Protein AF-0000000071357500 (afdb_homodimer)

Radius of gyration: 24.71 Å; Cα contacts (8 Å, |Δi|>4): 1277; chains: 2; bounding box: 51×66×53 Å

Sequence (560 aa):
MLSEKICKPYCFAKDEIIPSEEASLHPLDIGLIRGYAIFDFFRTVNHRPLFLKDYLDRFIQSARKAHLDLKHDHTSLQKIITDLIDKNDLEQGGVRMVLSGGISTNHFSPSDSSLYIFCEELLLPSEEKFEKGVHLLTADYIRPVAEIKTTNYALPVYLSDQWKEHQVEDVLYHFNGIISESSRSNIFMVKEGKVITPKSNILLGITRKRILEFAPDIVQRDIALEEIREADELFMTSTTKRILPITKVDHKAIGNGTVGEITKNLMTKFLEMEANEVGQMLSEKICKPYCFAKDEIIPSEEASLHPLDIGLIRGYAIFDFFRTVNHRPLFLKDYLDRFIQSARKAHLDLKHDHTSLQKIITDLIDKNDLEQGGVRMVLSGGISTNHFSPSDSSLYIFCEELLLPSEEKFEKGVHLLTADYIRPVAEIKTTNYALPVYLSDQWKEHQVEDVLYHFNGIISESSRSNIFMVKEGKVITPKSNILLGITRKRILEFAPDIVQRDIALEEIREADELFMTSTTKRILPITKVDHKAIGNGTVGEITKNLMTKFLEMEANEVGQ

Nearest PDB structures (foldseek):
  8rai-assembly1_A  TM=9.600E-01  e=1.486E-32  Haliscomenobacter hydrossis DSM 1100
  8yru-assembly1_A-2  TM=8.913E-01  e=4.969E-28  Haliscomenobacter hydrossis DSM 1100
  7p8o-assembly1_A-2  TM=8.704E-01  e=4.928E-27  Haliscomenobacter hydrossis DSM 1100
  5cm0-assembly1_C-2  TM=9.013E-01  e=2.774E-25  Geoglobus acetivorans
  7dbe-assembly1_C  TM=8.760E-01  e=5.201E-26  Rhodobacter sp. 140A

Organism: NCBI:txid346377

pLDDT: mean 96.31, std 4.91, range [56.28, 98.94]

Foldseek 3Di:
DPDVQFFFQWKDKQHDIDGPVPHDDDCLFLCNVVVWKAKFKFKAAQLHTFPLVVRLVLQVVLCVVSVADDPDHPVRVVVRSSVQSVVRVRNTWMKMKMWTQGRDPVSHHRDSIMIMITIHHADADDPCQQFQNAEAEEDADFDPCAQRRGSPLVVFVVVCVCCVVVRHDWYFYDHPQWTEQTSAWWKWFADPNAIEGEADRHHPAPLVVVLCVVVVRHHYHIDGNVVQLATQWMWIDHNRHNTGTHQYYPNHGRRVSGHDPVSVVSSVVSVVVSVVSVVD/DPDVQFFFQWKDKQHDIDGPVPHDDDCLFLCNVVVWKAKFKFKAAQLHTFPLVVRLVLQVVLCVVSVHDDPDHPVRVVVRSSVVSVVRVRNTWMKMKMWTQGRDPVSHHRDSIMIMITTHHADADDPCQQFQNAEAEEDADFDPCAQRRGSPLVVFVVVCVCCVVVRHDWYFYDHPQWTEQTSAWWKWFADPNAIEGEADRHHPAPLVVVLCVVVVRHHYHIDGNVVQQATQWMWIDHNRHNTGTHQYYPNHGRRVSGHDPVSVVSSVVSVVVSVVSNVD

Structure (mmCIF, N/CA/C/O backbone):
data_AF-0000000071357500-model_v1
#
loop_
_entity.id
_entity.type
_entity.pdbx_description
1 polymer 'branched-chain-amino-acid transaminase'
#
loop_
_atom_site.group_PDB
_atom_site.id
_atom_site.type_symbol
_atom_site.label_atom_id
_atom_site.label_alt_id
_atom_site.label_comp_id
_atom_site.label_asym_id
_atom_site.label_entity_id
_atom_site.label_seq_id
_atom_site.pdbx_PDB_ins_code
_atom_site.Cartn_x
_atom_site.Cartn_y
_atom_site.Cartn_z
_atom_site.occupancy
_atom_site.B_iso_or_equiv
_atom_site.auth_seq_id
_atom_site.auth_comp_id
_atom_site.auth_asym_id
_atom_site.auth_atom_id
_atom_site.pdbx_PDB_model_num
ATOM 1 N N . MET A 1 1 ? 22.656 10.867 -6.23 1 56.69 1 MET A N 1
ATOM 2 C CA . MET A 1 1 ? 22.953 11.312 -4.871 1 56.69 1 MET A CA 1
ATOM 3 C C . MET A 1 1 ? 21.703 11.898 -4.215 1 56.69 1 MET A C 1
ATOM 5 O O . MET A 1 1 ? 20.891 12.539 -4.879 1 56.69 1 MET A O 1
ATOM 9 N N . LEU A 1 2 ? 21.422 11.352 -3.002 1 73.75 2 LEU A N 1
ATOM 10 C CA . LEU A 1 2 ? 20.312 11.906 -2.236 1 73.75 2 LEU A CA 1
ATOM 11 C C . LEU A 1 2 ? 20.516 13.391 -1.976 1 73.75 2 LEU A C 1
ATOM 13 O O . LEU A 1 2 ? 21.516 13.789 -1.376 1 73.75 2 LEU A O 1
ATOM 17 N N . SER A 1 3 ? 19.766 14.234 -2.676 1 75 3 SER A N 1
ATOM 18 C CA . SER A 1 3 ? 19.906 15.68 -2.561 1 75 3 SER A CA 1
ATOM 19 C C . SER A 1 3 ? 19.5 16.172 -1.179 1 75 3 SER A C 1
ATOM 21 O O . SER A 1 3 ? 18.688 15.531 -0.507 1 75 3 SER A O 1
ATOM 23 N N . GLU A 1 4 ? 20.109 17.219 -0.703 1 74.12 4 GLU A N 1
ATOM 24 C CA . GLU A 1 4 ? 19.781 17.859 0.569 1 74.12 4 GLU A CA 1
ATOM 25 C C . GLU A 1 4 ? 18.328 18.359 0.581 1 74.12 4 GLU A C 1
ATOM 27 O O . GLU A 1 4 ? 17.781 18.625 1.645 1 74.12 4 GLU A O 1
ATOM 32 N N . LYS A 1 5 ? 17.859 18.359 -0.55 1 78.62 5 LYS A N 1
ATOM 33 C CA . LYS A 1 5 ? 16.469 18.797 -0.643 1 78.62 5 LYS A CA 1
ATOM 34 C C . LYS A 1 5 ? 15.516 17.703 -0.211 1 78.62 5 LYS A C 1
ATOM 36 O O . LYS A 1 5 ? 14.375 17.969 0.168 1 78.62 5 LYS A O 1
ATOM 41 N N . ILE A 1 6 ? 16 16.547 -0.202 1 89.5 6 ILE A N 1
ATOM 42 C CA . ILE A 1 6 ? 15.148 15.406 0.097 1 89.5 6 ILE A CA 1
ATOM 43 C C . ILE A 1 6 ? 15.18 15.117 1.597 1 89.5 6 ILE A C 1
ATOM 45 O O . ILE A 1 6 ? 14.141 14.859 2.205 1 89.5 6 ILE A O 1
ATOM 49 N N . CYS A 1 7 ? 16.344 15.172 2.172 1 94.94 7 CYS A N 1
ATOM 50 C CA . CYS A 1 7 ? 16.453 14.938 3.607 1 94.94 7 CYS A CA 1
ATOM 51 C C . CYS A 1 7 ? 17.688 15.617 4.191 1 94.94 7 CYS A C 1
ATOM 53 O O . CYS A 1 7 ? 18.594 15.992 3.455 1 94.94 7 CYS A O 1
ATOM 55 N N . LYS A 1 8 ? 17.703 15.836 5.512 1 97.5 8 LYS A N 1
ATOM 56 C CA . LYS A 1 8 ? 18.828 16.406 6.238 1 97.5 8 LYS A CA 1
ATOM 57 C C . LYS A 1 8 ? 19.984 15.406 6.352 1 97.5 8 LYS A C 1
ATOM 59 O O . LYS A 1 8 ? 19.812 14.219 6.055 1 97.5 8 LYS A O 1
ATOM 64 N N . PRO A 1 9 ? 21.125 15.781 6.707 1 97.62 9 PRO A N 1
ATOM 65 C CA . PRO A 1 9 ? 22.359 15 6.566 1 97.62 9 PRO A CA 1
ATOM 66 C C . PRO A 1 9 ? 22.375 13.75 7.441 1 97.62 9 PRO A C 1
ATOM 68 O O . PRO A 1 9 ? 23.047 12.773 7.109 1 97.62 9 PRO A O 1
ATOM 71 N N . TYR A 1 10 ? 21.641 13.797 8.578 1 98.5 10 TYR A N 1
ATOM 72 C CA . TYR A 1 10 ? 21.719 12.648 9.484 1 98.5 10 TYR A CA 1
ATOM 73 C C . TYR A 1 10 ? 20.344 12.039 9.703 1 98.5 10 TYR A C 1
ATOM 75 O O . TYR A 1 10 ? 19.344 12.766 9.797 1 98.5 10 TYR A O 1
ATOM 83 N N . CYS A 1 11 ? 20.297 10.734 9.812 1 98.81 11 CYS A N 1
ATOM 84 C CA . CYS A 1 11 ? 19.094 9.977 10.102 1 98.81 11 CYS A CA 1
ATOM 85 C C . CYS A 1 11 ? 19.375 8.859 11.102 1 98.81 11 CYS A C 1
ATOM 87 O O . CYS A 1 11 ? 20.531 8.617 11.453 1 98.81 11 CYS A O 1
ATOM 89 N N . PHE A 1 12 ? 18.312 8.383 11.727 1 98.88 12 PHE A N 1
ATOM 90 C CA . PHE A 1 12 ? 18.391 7.125 12.453 1 98.88 12 PHE A CA 1
ATOM 91 C C . PHE A 1 12 ? 18.016 5.953 11.555 1 98.88 12 PHE A C 1
ATOM 93 O O . PHE A 1 12 ? 16.953 5.949 10.945 1 98.88 12 PHE A O 1
ATOM 100 N N . ALA A 1 13 ? 18.875 4.98 11.398 1 98.62 13 ALA A N 1
ATOM 101 C CA . ALA A 1 13 ? 18.625 3.797 10.578 1 98.62 13 ALA A CA 1
ATOM 102 C C . ALA A 1 13 ? 18.906 2.518 11.359 1 98.62 13 ALA A C 1
ATOM 104 O O . ALA A 1 13 ? 20.062 2.174 11.617 1 98.62 13 ALA A O 1
ATOM 105 N N . LYS A 1 14 ? 17.797 1.83 11.641 1 96 14 LYS A N 1
ATOM 106 C CA . LYS A 1 14 ? 17.812 0.557 12.359 1 96 14 LYS A CA 1
ATOM 107 C C . LYS A 1 14 ? 18.297 0.736 13.789 1 96 14 LYS A C 1
ATOM 109 O O . LYS A 1 14 ? 17.484 0.844 14.719 1 96 14 LYS A O 1
ATOM 114 N N . ASP A 1 15 ? 19.547 1.028 14.031 1 95.5 15 ASP A N 1
ATOM 115 C CA . ASP A 1 15 ? 19.969 1.02 15.43 1 95.5 15 ASP A CA 1
ATOM 116 C C . ASP A 1 15 ? 20.922 2.18 15.719 1 95.5 15 ASP A C 1
ATOM 118 O O . ASP A 1 15 ? 21.359 2.354 16.859 1 95.5 15 ASP A O 1
ATOM 122 N N . GLU A 1 16 ? 21.125 3.031 14.734 1 97.94 16 GLU A N 1
ATOM 123 C CA . GLU A 1 16 ? 22.125 4.082 14.969 1 97.94 16 GLU A CA 1
ATOM 124 C C . GLU A 1 16 ? 21.844 5.309 14.109 1 97.94 16 GLU A C 1
ATOM 126 O O . GLU A 1 16 ? 21.125 5.223 13.109 1 97.94 16 GLU A O 1
ATOM 131 N N . ILE A 1 17 ? 22.406 6.434 14.531 1 98.81 17 ILE A N 1
ATOM 132 C CA . ILE A 1 17 ? 22.391 7.656 13.734 1 98.81 17 ILE A CA 1
ATOM 133 C C . ILE A 1 17 ? 23.531 7.629 12.734 1 98.81 17 ILE A C 1
ATOM 135 O O . ILE A 1 17 ? 24.703 7.469 13.117 1 98.81 17 ILE A O 1
ATOM 139 N N . ILE A 1 18 ? 23.25 7.738 11.5 1 98.69 18 ILE A N 1
ATOM 140 C CA . ILE A 1 18 ? 24.234 7.672 10.414 1 98.69 18 ILE A CA 1
ATOM 141 C C . ILE A 1 18 ? 23.953 8.781 9.406 1 98.69 18 ILE A C 1
ATOM 143 O O . ILE A 1 18 ? 22.922 9.461 9.477 1 98.69 18 ILE A O 1
ATOM 147 N N . PRO A 1 19 ? 24.906 9.062 8.484 1 98.31 19 PRO A N 1
ATOM 148 C CA . PRO A 1 19 ? 24.547 9.93 7.359 1 98.31 19 PRO A CA 1
ATOM 149 C C . PRO A 1 19 ? 23.344 9.422 6.582 1 98.31 19 PRO A C 1
ATOM 151 O O . PRO A 1 19 ? 23.266 8.234 6.266 1 98.31 19 PRO A O 1
ATOM 154 N N . SER A 1 20 ? 22.438 10.289 6.262 1 98.19 20 SER A N 1
ATOM 155 C CA . SER A 1 20 ? 21.156 9.922 5.648 1 98.19 20 SER A CA 1
ATOM 156 C C . SER A 1 20 ? 21.375 9.188 4.328 1 98.19 20 SER A C 1
ATOM 158 O O . SER A 1 20 ? 20.625 8.281 3.982 1 98.19 20 SER A O 1
ATOM 160 N N . GLU A 1 21 ? 22.375 9.539 3.643 1 96.88 21 GLU A N 1
ATOM 161 C CA . GLU A 1 21 ? 22.641 8.961 2.326 1 96.88 21 GLU A CA 1
ATOM 162 C C . GLU A 1 21 ? 23.016 7.488 2.434 1 96.88 21 GLU A C 1
ATOM 164 O O . GLU A 1 21 ? 22.922 6.746 1.452 1 96.88 21 GLU A O 1
ATOM 169 N N . GLU A 1 22 ? 23.391 7.047 3.602 1 97.44 22 GLU A N 1
ATOM 170 C CA . GLU A 1 22 ? 23.891 5.691 3.793 1 97.44 22 GLU A CA 1
ATOM 171 C C . GLU A 1 22 ? 22.781 4.75 4.242 1 97.44 22 GLU A C 1
ATOM 173 O O . GLU A 1 22 ? 22.969 3.533 4.305 1 97.44 22 GLU A O 1
ATOM 178 N N . ALA A 1 23 ? 21.641 5.309 4.582 1 98.19 23 ALA A N 1
ATOM 179 C CA . ALA A 1 23 ? 20.531 4.461 5.012 1 98.19 23 ALA A CA 1
ATOM 180 C C . ALA A 1 23 ? 20.141 3.463 3.922 1 98.19 23 ALA A C 1
ATOM 182 O O . ALA A 1 23 ? 20.172 3.791 2.734 1 98.19 23 ALA A O 1
ATOM 183 N N . SER A 1 24 ? 19.812 2.258 4.379 1 97.88 24 SER A N 1
ATOM 184 C CA . SER A 1 24 ? 19.516 1.212 3.402 1 97.88 24 SER A CA 1
ATOM 185 C C . SER A 1 24 ? 18.484 0.229 3.939 1 97.88 24 SER A C 1
ATOM 187 O O . SER A 1 24 ? 18.406 -0.001 5.148 1 97.88 24 SER A O 1
ATOM 189 N N . LEU A 1 25 ? 17.719 -0.269 3.113 1 97.62 25 LEU A N 1
ATOM 190 C CA . LEU A 1 25 ? 16.75 -1.341 3.312 1 97.62 25 LEU A CA 1
ATOM 191 C C . LEU A 1 25 ? 16.875 -2.404 2.229 1 97.62 25 LEU A C 1
ATOM 193 O O . LEU A 1 25 ? 17.094 -2.078 1.058 1 97.62 25 LEU A O 1
ATOM 197 N N . HIS A 1 26 ? 16.875 -3.656 2.607 1 97.88 26 HIS A N 1
ATOM 198 C CA . HIS A 1 26 ? 16.875 -4.695 1.583 1 97.88 26 HIS A CA 1
ATOM 199 C C . HIS A 1 26 ? 15.562 -4.703 0.805 1 97.88 26 HIS A C 1
ATOM 201 O O . HIS A 1 26 ? 14.484 -4.633 1.398 1 97.88 26 HIS A O 1
ATOM 207 N N . PRO A 1 27 ? 15.562 -4.836 -0.512 1 98.25 27 PRO A N 1
ATOM 208 C CA . PRO A 1 27 ? 14.359 -4.664 -1.329 1 98.25 27 PRO A CA 1
ATOM 209 C C . PRO A 1 27 ? 13.375 -5.812 -1.171 1 98.25 27 PRO A C 1
ATOM 211 O O . PRO A 1 27 ? 12.266 -5.758 -1.709 1 98.25 27 PRO A O 1
ATOM 214 N N . LEU A 1 28 ? 13.703 -6.836 -0.402 1 97.88 28 LEU A N 1
ATOM 215 C CA . LEU A 1 28 ? 12.758 -7.914 -0.125 1 97.88 28 LEU A CA 1
ATOM 216 C C . LEU A 1 28 ? 12 -7.652 1.17 1 97.88 28 LEU A C 1
ATOM 218 O O . LEU A 1 28 ? 11.172 -8.469 1.585 1 97.88 28 LEU A O 1
ATOM 222 N N . ASP A 1 29 ? 12.328 -6.543 1.823 1 98 29 ASP A N 1
ATOM 223 C CA . ASP A 1 29 ? 11.516 -6.133 2.965 1 98 29 ASP A CA 1
ATOM 224 C C . ASP A 1 29 ? 10.039 -6.031 2.58 1 98 29 ASP A C 1
ATOM 226 O O . ASP A 1 29 ? 9.703 -5.457 1.543 1 98 29 ASP A O 1
ATOM 230 N N . ILE A 1 30 ? 9.117 -6.551 3.414 1 98.31 30 ILE A N 1
ATOM 231 C CA . ILE A 1 30 ? 7.707 -6.57 3.059 1 98.31 30 ILE A CA 1
ATOM 232 C C . ILE A 1 30 ? 7.148 -5.148 3.074 1 98.31 30 ILE A C 1
ATOM 234 O O . ILE A 1 30 ? 6.066 -4.895 2.539 1 98.31 30 ILE A O 1
ATOM 238 N N . GLY A 1 31 ? 7.863 -4.203 3.666 1 98.44 31 GLY A N 1
ATOM 239 C CA . GLY A 1 31 ? 7.508 -2.805 3.48 1 98.44 31 GLY A CA 1
ATOM 240 C C . GLY A 1 31 ? 7.484 -2.385 2.023 1 98.44 31 GLY A C 1
ATOM 241 O O . GLY A 1 31 ? 6.684 -1.531 1.631 1 98.44 31 GLY A O 1
ATOM 242 N N . LEU A 1 32 ? 8.383 -2.963 1.258 1 98.56 32 LEU A N 1
ATOM 243 C CA . LEU A 1 32 ? 8.398 -2.684 -0.174 1 98.56 32 LEU A CA 1
ATOM 244 C C . LEU A 1 32 ? 7.535 -3.684 -0.934 1 98.56 32 LEU A C 1
ATOM 246 O O . LEU A 1 32 ? 6.621 -3.293 -1.66 1 98.56 32 LEU A O 1
ATOM 250 N N . ILE A 1 33 ? 7.695 -4.957 -0.758 1 98.44 33 ILE A N 1
ATOM 251 C CA . ILE A 1 33 ? 7.152 -5.938 -1.693 1 98.44 33 ILE A CA 1
ATOM 252 C C . ILE A 1 33 ? 5.691 -6.219 -1.354 1 98.44 33 ILE A C 1
ATOM 254 O O . ILE A 1 33 ? 4.973 -6.836 -2.145 1 98.44 33 ILE A O 1
ATOM 258 N N . ARG A 1 34 ? 5.242 -5.73 -0.187 1 98.5 34 ARG A N 1
ATOM 259 C CA . ARG A 1 34 ? 3.84 -5.902 0.175 1 98.5 34 ARG A CA 1
ATOM 260 C C . ARG A 1 34 ? 3.23 -4.59 0.649 1 98.5 34 ARG A C 1
ATOM 262 O O . ARG A 1 34 ? 2.078 -4.551 1.083 1 98.5 34 ARG A O 1
ATOM 269 N N . GLY A 1 35 ? 4.031 -3.506 0.621 1 97.94 35 GLY A N 1
ATOM 270 C CA . GLY A 1 35 ? 3.527 -2.227 1.092 1 97.94 35 GLY A CA 1
ATOM 271 C C . GLY A 1 35 ? 3.133 -2.242 2.557 1 97.94 35 GLY A C 1
ATOM 272 O O . GLY A 1 35 ? 2.174 -1.577 2.953 1 97.94 35 GLY A O 1
ATOM 273 N N . TYR A 1 36 ? 3.811 -3.059 3.346 1 98.38 36 TYR A N 1
ATOM 274 C CA . TYR A 1 36 ? 3.385 -3.219 4.73 1 98.38 36 TYR A CA 1
ATOM 275 C C . TYR A 1 36 ? 4.379 -2.568 5.688 1 98.38 36 TYR A C 1
ATOM 277 O O . TYR A 1 36 ? 5.352 -3.201 6.102 1 98.38 36 TYR A O 1
ATOM 285 N N . ALA A 1 37 ? 4.121 -1.38 6.078 1 98.75 37 ALA A N 1
ATOM 286 C CA . ALA A 1 37 ? 4.867 -0.536 7.008 1 98.75 37 ALA A CA 1
ATOM 287 C C . ALA A 1 37 ? 3.965 0.525 7.633 1 98.75 37 ALA A C 1
ATOM 289 O O . ALA A 1 37 ? 2.838 0.735 7.176 1 98.75 37 ALA A O 1
ATOM 290 N N . ILE A 1 38 ? 4.434 1.071 8.711 1 98.81 38 ILE A N 1
ATOM 291 C CA . ILE A 1 38 ? 3.729 2.193 9.32 1 98.81 38 ILE A CA 1
ATOM 292 C C . ILE A 1 38 ? 4.648 3.412 9.375 1 98.81 38 ILE A C 1
ATOM 294 O O . ILE A 1 38 ? 5.867 3.283 9.242 1 98.81 38 ILE A O 1
ATOM 298 N N . PHE A 1 39 ? 4.059 4.582 9.555 1 98.88 39 PHE A N 1
ATOM 299 C CA . PHE A 1 39 ? 4.867 5.785 9.703 1 98.88 39 PHE A CA 1
ATOM 300 C C . PHE A 1 39 ? 4.129 6.836 10.523 1 98.88 39 PHE A C 1
ATOM 302 O O . PHE A 1 39 ? 2.943 6.68 10.82 1 98.88 39 PHE A O 1
ATOM 309 N N . ASP A 1 40 ? 4.781 7.781 10.906 1 98.75 40 ASP A N 1
ATOM 310 C CA . ASP A 1 40 ? 4.258 9.031 11.453 1 98.75 40 ASP A CA 1
ATOM 311 C C . ASP A 1 40 ? 5.133 10.211 11.055 1 98.75 40 ASP A C 1
ATOM 313 O O . ASP A 1 40 ? 6.25 10.031 10.562 1 98.75 40 ASP A O 1
ATOM 317 N N . PHE A 1 41 ? 4.645 11.336 11.164 1 98.44 41 PHE A N 1
ATOM 318 C CA . PHE A 1 41 ? 5.305 12.547 10.688 1 98.44 41 PHE A CA 1
ATOM 319 C C . PHE A 1 41 ? 4.879 13.75 11.516 1 98.44 41 PHE A C 1
ATOM 321 O O . PHE A 1 41 ? 3.688 13.969 11.742 1 98.44 41 PHE A O 1
ATOM 328 N N . PHE A 1 42 ? 5.801 14.5 12.023 1 97.94 42 PHE A N 1
ATOM 329 C CA . PHE A 1 42 ? 5.496 15.719 12.773 1 97.94 42 PHE A CA 1
ATOM 330 C C . PHE A 1 42 ? 6.516 16.812 12.461 1 97.94 42 PHE A C 1
ATOM 332 O O . PHE A 1 42 ? 7.52 16.562 11.789 1 97.94 42 PHE A O 1
ATOM 339 N N . ARG A 1 43 ? 6.277 18.031 12.844 1 97 43 ARG A N 1
ATOM 340 C CA . ARG A 1 43 ? 7.152 19.141 12.484 1 97 43 ARG A CA 1
ATOM 341 C C . ARG A 1 43 ? 7.82 19.734 13.727 1 97 43 ARG A C 1
ATOM 343 O O . ARG A 1 43 ? 7.383 19.484 14.852 1 97 43 ARG A O 1
ATOM 350 N N . THR A 1 44 ? 8.875 20.438 13.555 1 96.19 44 THR A N 1
ATOM 351 C CA . THR A 1 44 ? 9.562 21.172 14.617 1 96.19 44 THR A CA 1
ATOM 352 C C . THR A 1 44 ? 9.312 22.672 14.492 1 96.19 44 THR A C 1
ATOM 354 O O . THR A 1 44 ? 9.117 23.188 13.383 1 96.19 44 THR A O 1
ATOM 357 N N . VAL A 1 45 ? 9.227 23.312 15.57 1 93.94 45 VAL A N 1
ATOM 358 C CA . VAL A 1 45 ? 9.203 24.766 15.703 1 93.94 45 VAL A CA 1
ATOM 359 C C . VAL A 1 45 ? 10.242 25.203 16.734 1 93.94 45 VAL A C 1
ATOM 361 O O . VAL A 1 45 ? 10.195 24.781 17.891 1 93.94 45 VAL A O 1
ATOM 364 N N . ASN A 1 46 ? 11.18 26.031 16.328 1 93.44 46 ASN A N 1
ATOM 365 C CA . ASN A 1 46 ? 12.266 26.453 17.203 1 93.44 46 ASN A CA 1
ATOM 366 C C . ASN A 1 46 ? 12.984 25.266 17.828 1 93.44 46 ASN A C 1
ATOM 368 O O . ASN A 1 46 ? 13.156 25.203 19.047 1 93.44 46 ASN A O 1
ATOM 372 N N . HIS A 1 47 ? 13.297 24.281 17.062 1 95.69 47 HIS A N 1
ATOM 373 C CA . HIS A 1 47 ? 14.07 23.094 17.422 1 95.69 47 HIS A CA 1
ATOM 374 C C . HIS A 1 47 ? 13.273 22.188 18.359 1 95.69 47 HIS A C 1
ATOM 376 O O . HIS A 1 47 ? 13.836 21.266 18.953 1 95.69 47 HIS A O 1
ATOM 382 N N . ARG A 1 48 ? 12 22.422 18.453 1 94.75 48 ARG A N 1
ATOM 383 C CA . ARG A 1 48 ? 11.164 21.594 19.328 1 94.75 48 ARG A CA 1
ATOM 384 C C . ARG A 1 48 ? 10.094 20.875 18.516 1 94.75 48 ARG A C 1
ATOM 386 O O . ARG A 1 48 ? 9.383 21.484 17.719 1 94.75 48 ARG A O 1
ATOM 393 N N . PRO A 1 49 ? 9.992 19.562 18.734 1 96.31 49 PRO A N 1
ATOM 394 C CA . PRO A 1 49 ? 8.898 18.844 18.062 1 96.31 49 PRO A CA 1
ATOM 395 C C . PRO A 1 49 ? 7.523 19.219 18.625 1 96.31 49 PRO A C 1
ATOM 397 O O . PRO A 1 49 ? 7.32 19.172 19.844 1 96.31 49 PRO A O 1
ATOM 400 N N . LEU A 1 50 ? 6.637 19.562 17.797 1 95.44 50 LEU A N 1
ATOM 401 C CA . LEU A 1 50 ? 5.273 19.891 18.203 1 95.44 50 LEU A CA 1
ATOM 402 C C . LEU A 1 50 ? 4.449 18.641 18.438 1 95.44 50 LEU A C 1
ATOM 404 O O . LEU A 1 50 ? 4.438 17.719 17.609 1 95.44 50 LEU A O 1
ATOM 408 N N . PHE A 1 51 ? 3.771 18.484 19.625 1 96.06 51 PHE A N 1
ATOM 409 C CA . PHE A 1 51 ? 2.828 17.438 20 1 96.06 51 PHE A CA 1
ATOM 410 C C . PHE A 1 51 ? 3.498 16.078 19.984 1 96.06 51 PHE A C 1
ATOM 412 O O . PHE A 1 51 ? 2.881 15.078 19.594 1 96.06 51 PHE A O 1
ATOM 419 N N . LEU A 1 52 ? 4.711 15.961 20.359 1 96.94 52 LEU A N 1
ATOM 420 C CA . LEU A 1 52 ? 5.539 14.773 20.203 1 96.94 52 LEU A CA 1
ATOM 421 C C . LEU A 1 52 ? 4.918 13.578 20.922 1 96.94 52 LEU A C 1
ATOM 423 O O . LEU A 1 52 ? 4.887 12.469 20.391 1 96.94 52 LEU A O 1
ATOM 427 N N . LYS A 1 53 ? 4.473 13.805 22.125 1 97.12 53 LYS A N 1
ATOM 428 C CA . LYS A 1 53 ? 3.895 12.695 22.891 1 97.12 53 LYS A CA 1
ATOM 429 C C . LYS A 1 53 ? 2.762 12.031 22.125 1 97.12 53 LYS A C 1
ATOM 431 O O . LYS A 1 53 ? 2.652 10.805 22.109 1 97.12 53 LYS A O 1
ATOM 436 N N . ASP A 1 54 ? 1.866 12.836 21.531 1 97.81 54 ASP A N 1
ATOM 437 C CA . ASP A 1 54 ? 0.729 12.312 20.781 1 97.81 54 ASP A CA 1
ATOM 438 C C . ASP A 1 54 ? 1.194 11.492 19.578 1 97.81 54 ASP A C 1
ATOM 440 O O . ASP A 1 54 ? 0.637 10.43 19.281 1 97.81 54 ASP A O 1
ATOM 444 N N . TYR A 1 55 ? 2.191 11.977 18.906 1 98.62 55 TYR A N 1
ATOM 445 C CA . TYR A 1 55 ? 2.701 11.281 17.734 1 98.62 55 TYR A CA 1
ATOM 446 C C . TYR A 1 55 ? 3.391 9.984 18.125 1 98.62 55 TYR A C 1
ATOM 448 O O . TYR A 1 55 ? 3.24 8.969 17.438 1 98.62 55 TYR A O 1
ATOM 456 N N . LEU A 1 56 ? 4.137 9.984 19.188 1 98.81 56 LEU A N 1
ATOM 457 C CA . LEU A 1 56 ? 4.793 8.766 19.641 1 98.81 56 LEU A CA 1
ATOM 458 C C . LEU A 1 56 ? 3.766 7.73 20.109 1 98.81 56 LEU A C 1
ATOM 460 O O . LEU A 1 56 ? 3.912 6.539 19.828 1 98.81 56 LEU A O 1
ATOM 464 N N . ASP A 1 57 ? 2.732 8.195 20.797 1 98.69 57 ASP A N 1
ATOM 465 C CA . ASP A 1 57 ? 1.654 7.301 21.203 1 98.69 57 ASP A CA 1
ATOM 466 C C . ASP A 1 57 ? 1.021 6.621 20 1 98.69 57 ASP A C 1
ATOM 468 O O . ASP A 1 57 ? 0.82 5.406 20 1 98.69 57 ASP A O 1
ATOM 472 N N . ARG A 1 58 ? 0.703 7.402 19.031 1 98.44 58 ARG A N 1
ATOM 473 C CA . ARG A 1 58 ? 0.07 6.848 17.844 1 98.44 58 ARG A CA 1
ATOM 474 C C . ARG A 1 58 ? 1.007 5.879 17.125 1 98.44 58 ARG A C 1
ATOM 476 O O . ARG A 1 58 ? 0.577 4.828 16.641 1 98.44 58 ARG A O 1
ATOM 483 N N . PHE A 1 59 ? 2.256 6.238 17 1 98.88 59 PHE A N 1
ATOM 484 C CA . PHE A 1 59 ? 3.238 5.398 16.328 1 98.88 59 PHE A CA 1
ATOM 485 C C . PHE A 1 59 ? 3.365 4.051 17.031 1 98.88 59 PHE A C 1
ATOM 487 O O . PHE A 1 59 ? 3.326 3.002 16.375 1 98.88 59 PHE A O 1
ATOM 494 N N . ILE A 1 60 ? 3.494 4.094 18.344 1 98.75 60 ILE A N 1
ATOM 495 C CA . ILE A 1 60 ? 3.66 2.889 19.156 1 98.75 60 ILE A CA 1
ATOM 496 C C . ILE A 1 60 ? 2.391 2.041 19.078 1 98.75 60 ILE A C 1
ATOM 498 O O . ILE A 1 60 ? 2.463 0.819 18.922 1 98.75 60 ILE A O 1
ATOM 502 N N . GLN A 1 61 ? 1.265 2.668 19.125 1 98.12 61 GLN A N 1
ATOM 503 C CA . GLN A 1 61 ? -0 1.951 19 1 98.12 61 GLN A CA 1
ATOM 504 C C . GLN A 1 61 ? -0.143 1.321 17.625 1 98.12 61 GLN A C 1
ATOM 506 O O . GLN A 1 61 ? -0.64 0.201 17.484 1 98.12 61 GLN A O 1
ATOM 511 N N . SER A 1 62 ? 0.201 2.1 16.609 1 98.5 62 SER A N 1
ATOM 512 C CA . SER A 1 62 ? 0.162 1.572 15.242 1 98.5 62 SER A CA 1
ATOM 513 C C . SER A 1 62 ? 1.033 0.329 15.109 1 98.5 62 SER A C 1
ATOM 515 O O . SER A 1 62 ? 0.63 -0.652 14.477 1 98.5 62 SER A O 1
ATOM 517 N N . ALA A 1 63 ? 2.242 0.385 15.648 1 98.44 63 ALA A N 1
ATOM 518 C CA . ALA A 1 63 ? 3.145 -0.761 15.594 1 98.44 63 ALA A CA 1
ATOM 519 C C . ALA A 1 63 ? 2.514 -1.988 16.25 1 98.44 63 ALA A C 1
ATOM 521 O O . ALA A 1 63 ? 2.557 -3.086 15.688 1 98.44 63 ALA A O 1
ATOM 522 N N . ARG A 1 64 ? 1.927 -1.781 17.375 1 97.62 64 ARG A N 1
ATOM 523 C CA . ARG A 1 64 ? 1.282 -2.869 18.094 1 97.62 64 ARG A CA 1
ATOM 524 C C . ARG A 1 64 ? 0.127 -3.457 17.297 1 97.62 64 ARG A C 1
ATOM 526 O O . ARG A 1 64 ? 0.041 -4.676 17.125 1 97.62 64 ARG A O 1
ATOM 533 N N . LYS A 1 65 ? -0.745 -2.629 16.828 1 97.12 65 LYS A N 1
ATOM 534 C CA . LYS A 1 65 ? -1.925 -3.076 16.094 1 97.12 65 LYS A CA 1
ATOM 535 C C . LYS A 1 65 ? -1.532 -3.77 14.789 1 97.12 65 LYS A C 1
ATOM 537 O O . LYS A 1 65 ? -2.205 -4.703 14.352 1 97.12 65 LYS A O 1
ATOM 542 N N . ALA A 1 66 ? -0.466 -3.34 14.188 1 97.62 66 ALA A N 1
ATOM 543 C CA . ALA A 1 66 ? -0.004 -3.893 12.914 1 97.62 66 ALA A CA 1
ATOM 544 C C . ALA A 1 66 ? 0.889 -5.109 13.141 1 97.62 66 ALA A C 1
ATOM 546 O O . ALA A 1 66 ? 1.401 -5.695 12.18 1 97.62 66 ALA A O 1
ATOM 547 N N . HIS A 1 67 ? 1.191 -5.473 14.375 1 96.25 67 HIS A N 1
ATOM 548 C CA . HIS A 1 67 ? 2.021 -6.613 14.75 1 96.25 67 HIS A CA 1
ATOM 549 C C . HIS A 1 67 ? 3.451 -6.441 14.25 1 96.25 67 HIS A C 1
ATOM 551 O O . HIS A 1 67 ? 4.055 -7.391 13.742 1 96.25 67 HIS A O 1
ATOM 557 N N . LEU A 1 68 ? 3.896 -5.227 14.273 1 98 68 LEU A N 1
ATOM 558 C CA . LEU A 1 68 ? 5.289 -4.934 13.961 1 98 68 LEU A CA 1
ATOM 559 C C . LEU A 1 68 ? 6.125 -4.84 15.227 1 98 68 LEU A C 1
ATOM 561 O O . LEU A 1 68 ? 5.668 -4.309 16.25 1 98 68 LEU A O 1
ATOM 565 N N . ASP A 1 69 ? 7.305 -5.348 15.117 1 95.69 69 ASP A N 1
ATOM 566 C CA . ASP A 1 69 ? 8.188 -5.387 16.281 1 95.69 69 ASP A CA 1
ATOM 567 C C . ASP A 1 69 ? 8.961 -4.078 16.422 1 95.69 69 ASP A C 1
ATOM 569 O O . ASP A 1 69 ? 10.016 -3.898 15.812 1 95.69 69 ASP A O 1
ATOM 573 N N . LEU A 1 70 ? 8.461 -3.129 17.188 1 97.56 70 LEU A N 1
ATOM 574 C CA . LEU A 1 70 ? 9.148 -1.891 17.516 1 97.56 70 LEU A CA 1
ATOM 575 C C . LEU A 1 70 ? 10.008 -2.072 18.781 1 97.56 70 LEU A C 1
ATOM 577 O O . LEU A 1 70 ? 9.477 -2.27 19.875 1 97.56 70 LEU A O 1
ATOM 581 N N . LYS A 1 71 ? 11.289 -1.988 18.688 1 96.5 71 LYS A N 1
ATOM 582 C CA . LYS A 1 71 ? 12.227 -2.275 19.766 1 96.5 71 LYS A CA 1
ATOM 583 C C . LYS A 1 71 ? 12.422 -1.059 20.672 1 96.5 71 LYS A C 1
ATOM 585 O O . LYS A 1 71 ? 13.141 -1.127 21.672 1 96.5 71 LYS A O 1
ATOM 590 N N . HIS A 1 72 ? 11.789 0.003 20.391 1 97.62 72 HIS A N 1
ATOM 591 C CA . HIS A 1 72 ? 11.953 1.26 21.109 1 97.62 72 HIS A CA 1
ATOM 592 C C . HIS A 1 72 ? 10.68 1.65 21.844 1 97.62 72 HIS A C 1
ATOM 594 O O . HIS A 1 72 ? 9.57 1.419 21.344 1 97.62 72 HIS A O 1
ATOM 600 N N . ASP A 1 73 ? 10.867 2.184 23 1 97.38 73 ASP A N 1
ATOM 601 C CA . ASP A 1 73 ? 9.742 2.746 23.734 1 97.38 73 ASP A CA 1
ATOM 602 C C . ASP A 1 73 ? 9.719 4.27 23.641 1 97.38 73 ASP A C 1
ATOM 604 O O . ASP A 1 73 ? 10.484 4.855 22.859 1 97.38 73 ASP A O 1
ATOM 608 N N . HIS A 1 74 ? 8.773 4.875 24.375 1 97.88 74 HIS A N 1
ATOM 609 C CA . HIS A 1 74 ? 8.586 6.32 24.344 1 97.88 74 HIS A CA 1
ATOM 610 C C . HIS A 1 74 ? 9.883 7.059 24.656 1 97.88 74 HIS A C 1
ATOM 612 O O . HIS A 1 74 ? 10.273 7.969 23.922 1 97.88 74 HIS A O 1
ATOM 618 N N . THR A 1 75 ? 10.555 6.707 25.625 1 98.31 75 THR A N 1
ATOM 619 C CA . THR A 1 75 ? 11.75 7.387 26.125 1 98.31 75 THR A CA 1
ATOM 620 C C . THR A 1 75 ? 12.891 7.285 25.109 1 98.31 75 THR A C 1
ATOM 622 O O . THR A 1 75 ? 13.539 8.289 24.797 1 98.31 75 THR A O 1
ATOM 625 N N . SER A 1 76 ? 13.133 6.09 24.625 1 98.12 76 SER A N 1
ATOM 626 C CA . SER A 1 76 ? 14.219 5.898 23.672 1 98.12 76 SER A CA 1
ATOM 627 C C . SER A 1 76 ? 13.938 6.625 22.359 1 98.12 76 SER A C 1
ATOM 629 O O . SER A 1 76 ? 14.844 7.195 21.75 1 98.12 76 SER A O 1
ATOM 631 N N . LEU A 1 77 ? 12.695 6.617 21.891 1 98.81 77 LEU A N 1
ATOM 632 C CA . LEU A 1 77 ? 12.344 7.352 20.672 1 98.81 77 LEU A CA 1
ATOM 633 C C . LEU A 1 77 ? 12.562 8.852 20.859 1 98.81 77 LEU A C 1
ATOM 635 O O . LEU A 1 77 ? 13.094 9.516 19.984 1 98.81 77 LEU A O 1
ATOM 639 N N . GLN A 1 78 ? 12.086 9.367 21.984 1 98.5 78 GLN A N 1
ATOM 640 C CA . GLN A 1 78 ? 12.273 10.781 22.266 1 98.5 78 GLN A CA 1
ATOM 641 C C . GLN A 1 78 ? 13.75 11.164 22.234 1 98.5 78 GLN A C 1
ATOM 643 O O . GLN A 1 78 ? 14.109 12.219 21.703 1 98.5 78 GLN A O 1
ATOM 648 N N . LYS A 1 79 ? 14.57 10.359 22.812 1 98.5 79 LYS A N 1
ATOM 649 C CA . LYS A 1 79 ? 16 10.617 22.844 1 98.5 79 LYS A CA 1
ATOM 650 C C . LYS A 1 79 ? 16.578 10.641 21.422 1 98.5 79 LYS A C 1
ATOM 652 O O . LYS A 1 79 ? 17.344 11.547 21.078 1 98.5 79 LYS A O 1
ATOM 657 N N . ILE A 1 80 ? 16.25 9.625 20.625 1 98.81 80 ILE A N 1
ATOM 658 C CA . ILE A 1 80 ? 16.719 9.539 19.25 1 98.81 80 ILE A CA 1
ATOM 659 C C . ILE A 1 80 ? 16.297 10.781 18.469 1 98.81 80 ILE A C 1
ATOM 661 O O . ILE A 1 80 ? 17.109 11.391 17.766 1 98.81 80 ILE A O 1
ATOM 665 N N . ILE A 1 81 ? 15.047 11.18 18.641 1 98.88 81 ILE A N 1
ATOM 666 C CA . ILE A 1 81 ? 14.484 12.312 17.922 1 98.88 81 ILE A CA 1
ATOM 667 C C . ILE A 1 81 ? 15.188 13.602 18.344 1 98.88 81 ILE A C 1
ATOM 669 O O . ILE A 1 81 ? 15.555 14.422 17.5 1 98.88 81 ILE A O 1
ATOM 673 N N . THR A 1 82 ? 15.391 13.766 19.641 1 98.44 82 THR A N 1
ATOM 674 C CA . THR A 1 82 ? 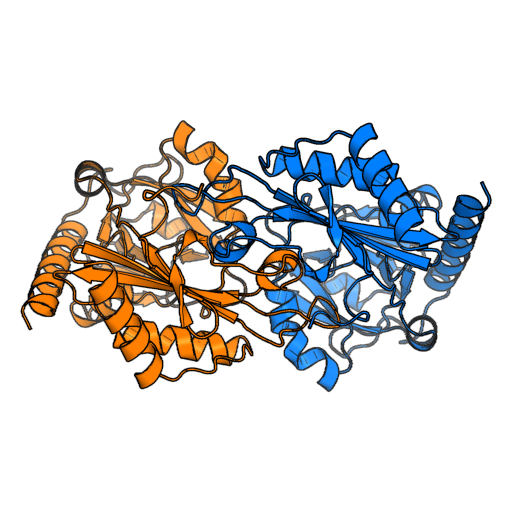16.094 14.938 20.156 1 98.44 82 THR A CA 1
ATOM 675 C C . THR A 1 82 ? 17.516 15.008 19.594 1 98.44 82 THR A C 1
ATOM 677 O O . THR A 1 82 ? 17.953 16.062 19.141 1 98.44 82 THR A O 1
ATOM 680 N N . ASP A 1 83 ? 18.219 13.891 19.609 1 98.75 83 ASP A N 1
ATOM 681 C CA . ASP A 1 83 ? 19.578 13.828 19.062 1 98.75 83 ASP A CA 1
ATOM 682 C C . ASP A 1 83 ? 19.594 14.203 17.594 1 98.75 83 ASP A C 1
ATOM 684 O O . ASP A 1 83 ? 20.484 14.914 17.141 1 98.75 83 ASP A O 1
ATOM 688 N N . LEU A 1 84 ? 18.625 13.75 16.844 1 98.88 84 LEU A N 1
ATOM 689 C CA . LEU A 1 84 ? 18.547 14.031 15.406 1 98.88 84 LEU A CA 1
ATOM 690 C C . LEU A 1 84 ? 18.281 15.516 15.164 1 98.88 84 LEU A C 1
ATOM 692 O O . LEU A 1 84 ? 18.859 16.109 14.258 1 98.88 84 LEU A O 1
ATOM 696 N N . ILE A 1 85 ? 17.328 16.078 15.922 1 98.62 85 ILE A N 1
ATOM 697 C CA . ILE A 1 85 ? 17 17.5 15.781 1 98.62 85 ILE A CA 1
ATOM 698 C C . ILE A 1 85 ? 18.25 18.344 16.031 1 98.62 85 ILE A C 1
ATOM 700 O O . ILE A 1 85 ? 18.531 19.281 15.281 1 98.62 85 ILE A O 1
ATOM 704 N N . ASP A 1 86 ? 18.969 17.984 17.062 1 98.56 86 ASP A N 1
ATOM 705 C CA . ASP A 1 86 ? 20.188 18.703 17.406 1 98.56 86 ASP A CA 1
ATOM 706 C C . ASP A 1 86 ? 21.25 18.531 16.328 1 98.56 86 ASP A C 1
ATOM 708 O O . ASP A 1 86 ? 21.828 19.516 15.852 1 98.56 86 ASP A O 1
ATOM 712 N N . LYS A 1 87 ? 21.5 17.359 15.906 1 98.56 87 LYS A N 1
ATOM 713 C CA . LYS A 1 87 ? 22.562 17.047 14.953 1 98.56 87 LYS A CA 1
ATOM 714 C C . LYS A 1 87 ? 22.297 17.703 13.602 1 98.56 87 LYS A C 1
ATOM 716 O O . LYS A 1 87 ? 23.234 18.094 12.906 1 98.56 87 LYS A O 1
ATOM 721 N N . ASN A 1 88 ? 21.078 17.828 13.25 1 98.31 88 ASN A N 1
ATOM 722 C CA . ASN A 1 88 ? 20.719 18.422 11.961 1 98.31 88 ASN A CA 1
ATOM 723 C C . ASN A 1 88 ? 20.406 19.906 12.094 1 98.31 88 ASN A C 1
ATOM 725 O O . ASN A 1 88 ? 20.031 20.547 11.109 1 98.31 88 ASN A O 1
ATOM 729 N N . ASP A 1 89 ? 20.469 20.438 13.281 1 98.12 89 ASP A N 1
ATOM 730 C CA . ASP A 1 89 ? 20.062 21.812 13.539 1 98.12 89 ASP A CA 1
ATOM 731 C C . ASP A 1 89 ? 18.672 22.094 12.953 1 98.12 89 ASP A C 1
ATOM 733 O O . ASP A 1 89 ? 18.5 23.031 12.172 1 98.12 89 ASP A O 1
ATOM 737 N N . LEU A 1 90 ? 17.734 21.25 13.258 1 97.62 90 LEU A N 1
ATOM 738 C CA . LEU A 1 90 ? 16.406 21.281 12.656 1 97.62 90 LEU A CA 1
ATOM 739 C C . LEU A 1 90 ? 15.516 22.281 13.375 1 97.62 90 LEU A C 1
ATOM 741 O O . LEU A 1 90 ? 14.688 21.906 14.203 1 97.62 90 LEU A O 1
ATOM 745 N N . GLU A 1 91 ? 15.609 23.531 13.086 1 95.75 91 GLU A N 1
ATOM 746 C CA . GLU A 1 91 ? 14.812 24.594 13.695 1 95.75 91 GLU A CA 1
ATOM 747 C C . GLU A 1 91 ? 13.359 24.531 13.227 1 95.75 91 GLU A C 1
ATOM 749 O O . GLU A 1 91 ? 12.445 24.438 14.039 1 95.75 91 GLU A O 1
ATOM 754 N N . GLN A 1 92 ? 13.195 24.594 11.922 1 94.62 92 GLN A N 1
ATOM 755 C CA . GLN A 1 92 ? 11.914 24.422 11.242 1 94.62 92 GLN A CA 1
ATOM 756 C C . GLN A 1 92 ? 12 23.297 10.203 1 94.62 92 GLN A C 1
ATOM 758 O O . GLN A 1 92 ? 12.711 23.438 9.203 1 94.62 92 GLN A O 1
ATOM 763 N N . GLY A 1 93 ? 11.445 22.094 10.562 1 96.12 93 GLY A N 1
ATOM 764 C CA . GLY A 1 93 ? 11.492 20.953 9.656 1 96.12 93 GLY A CA 1
ATOM 765 C C . GLY A 1 93 ? 10.492 19.875 10.016 1 96.12 93 GLY A C 1
ATOM 766 O O . GLY A 1 93 ? 9.578 20.109 10.805 1 96.12 93 GLY A O 1
ATOM 767 N N . GLY A 1 94 ? 10.531 18.812 9.258 1 97.19 94 GLY A N 1
ATOM 768 C CA . GLY A 1 94 ? 9.727 17.625 9.508 1 97.19 94 GLY A CA 1
ATOM 769 C C . GLY A 1 94 ? 10.539 16.422 9.93 1 97.19 94 GLY A C 1
ATOM 770 O O . GLY A 1 94 ? 11.711 16.297 9.562 1 97.19 94 GLY A O 1
ATOM 771 N N . VAL A 1 95 ? 9.969 15.633 10.719 1 98.62 95 VAL A N 1
ATOM 772 C CA . VAL A 1 95 ? 10.555 14.359 11.148 1 98.62 95 VAL A CA 1
ATOM 773 C C . VAL A 1 95 ? 9.641 13.211 10.734 1 98.62 95 VAL A C 1
ATOM 775 O O . VAL A 1 95 ? 8.469 13.18 11.102 1 98.62 95 VAL A O 1
ATOM 778 N N . ARG A 1 96 ? 10.148 12.344 9.969 1 98.56 96 ARG A N 1
ATOM 779 C CA . ARG A 1 96 ? 9.438 11.148 9.516 1 98.56 96 ARG A CA 1
ATOM 780 C C . ARG A 1 96 ? 9.969 9.898 10.203 1 98.56 96 ARG A C 1
ATOM 782 O O . ARG A 1 96 ? 11.164 9.602 10.141 1 98.56 96 ARG A O 1
ATOM 789 N N . MET A 1 97 ? 9.109 9.195 10.859 1 98.88 97 MET A N 1
ATOM 790 C CA . MET A 1 97 ? 9.422 7.871 11.398 1 98.88 97 MET A CA 1
ATOM 791 C C . MET A 1 97 ? 8.773 6.777 10.555 1 98.88 97 MET A C 1
ATOM 793 O O . MET A 1 97 ? 7.582 6.844 10.25 1 98.88 97 MET A O 1
ATOM 797 N N . VAL A 1 98 ? 9.523 5.805 10.156 1 98.88 98 VAL A N 1
ATOM 798 C CA . VAL A 1 98 ? 9.023 4.676 9.375 1 98.88 98 VAL A CA 1
ATOM 799 C C . VAL A 1 98 ? 9.461 3.363 10.031 1 98.88 98 VAL A C 1
ATOM 801 O O . VAL A 1 98 ? 10.625 3.195 10.383 1 98.88 98 VAL A O 1
ATOM 804 N N . LEU A 1 99 ? 8.547 2.5 10.281 1 98.88 99 LEU A N 1
ATOM 805 C CA . LEU A 1 99 ? 8.82 1.139 10.727 1 98.88 99 LEU A CA 1
ATOM 806 C C . LEU A 1 99 ? 8.406 0.124 9.672 1 98.88 99 LEU A C 1
ATOM 808 O O . LEU A 1 99 ? 7.215 -0.058 9.406 1 98.88 99 LEU A O 1
ATOM 812 N N . SER A 1 100 ? 9.383 -0.465 9.039 1 98.56 100 SER A N 1
ATOM 813 C CA . SER A 1 100 ? 9.102 -1.423 7.973 1 98.56 100 SER A CA 1
ATOM 814 C C . SER A 1 100 ? 8.617 -2.752 8.539 1 98.56 100 SER A C 1
ATOM 816 O O . SER A 1 100 ? 8.789 -3.027 9.727 1 98.56 100 SER A O 1
ATOM 818 N N . GLY A 1 101 ? 7.992 -3.578 7.699 1 98.06 101 GLY A N 1
ATOM 819 C CA . GLY A 1 101 ? 7.516 -4.887 8.117 1 98.06 101 GLY A CA 1
ATOM 820 C C . GLY A 1 101 ? 8.617 -5.926 8.203 1 98.06 101 GLY A C 1
ATOM 821 O O . GLY A 1 101 ? 8.422 -7 8.773 1 98.06 101 GLY A O 1
ATOM 822 N N . GLY A 1 102 ? 9.805 -5.652 7.586 1 96.94 102 GLY A N 1
ATOM 823 C CA . GLY A 1 102 ? 10.961 -6.516 7.723 1 96.94 102 GLY A CA 1
ATOM 824 C C . GLY A 1 102 ? 11.039 -7.59 6.652 1 96.94 102 GLY A C 1
ATOM 825 O O . GLY A 1 102 ? 10.148 -7.695 5.812 1 96.94 102 GLY A O 1
ATOM 826 N N . ILE A 1 103 ? 12.109 -8.305 6.688 1 95.56 103 ILE A N 1
ATOM 827 C CA . ILE A 1 103 ? 12.32 -9.438 5.789 1 95.56 103 ILE A CA 1
ATOM 828 C C . ILE A 1 103 ? 11.586 -10.664 6.32 1 95.56 103 ILE A C 1
ATOM 830 O O . ILE A 1 103 ? 11.82 -11.094 7.449 1 95.56 103 ILE A O 1
ATOM 834 N N . SER A 1 104 ? 10.781 -11.188 5.531 1 93.19 104 SER A N 1
ATOM 835 C CA . SER A 1 104 ? 9.953 -12.32 5.914 1 93.19 104 SER A CA 1
ATOM 836 C C . SER A 1 104 ? 10.398 -13.602 5.211 1 93.19 104 SER A C 1
ATOM 838 O O . SER A 1 104 ? 10.742 -13.57 4.027 1 93.19 104 SER A O 1
ATOM 840 N N . THR A 1 105 ? 10.336 -14.703 5.902 1 90.44 105 THR A N 1
ATOM 841 C CA . THR A 1 105 ? 10.703 -15.984 5.312 1 90.44 105 THR A CA 1
ATOM 842 C C . THR A 1 105 ? 9.68 -16.406 4.258 1 90.44 105 THR A C 1
ATOM 844 O O . THR A 1 105 ? 10.023 -17.109 3.299 1 90.44 105 THR A O 1
ATOM 847 N N . ASN A 1 106 ? 8.469 -16.016 4.465 1 91.5 106 ASN A N 1
ATOM 848 C CA . ASN A 1 106 ? 7.438 -16.391 3.498 1 91.5 106 ASN A CA 1
ATOM 849 C C . ASN A 1 106 ? 7.062 -15.219 2.6 1 91.5 106 ASN A C 1
ATOM 851 O O . ASN A 1 106 ? 6.055 -15.266 1.893 1 91.5 106 ASN A O 1
ATOM 855 N N . HIS A 1 107 ? 7.777 -14.055 2.682 1 94.06 107 HIS A N 1
ATOM 856 C CA . HIS A 1 107 ? 7.621 -12.859 1.862 1 94.06 107 HIS A CA 1
ATOM 857 C C . HIS A 1 107 ? 6.254 -12.219 2.076 1 94.06 107 HIS A C 1
ATOM 859 O O . HIS A 1 107 ? 5.719 -11.57 1.172 1 94.06 107 HIS A O 1
ATOM 865 N N . PHE A 1 108 ? 5.645 -12.438 3.26 1 95.25 108 PHE A N 1
ATOM 866 C CA . PHE A 1 108 ? 4.281 -11.953 3.447 1 95.25 108 PHE A CA 1
ATOM 867 C C . PHE A 1 108 ? 4.059 -11.508 4.887 1 95.25 108 PHE A C 1
ATOM 869 O O . PHE A 1 108 ? 3.512 -10.43 5.133 1 95.25 108 PHE A O 1
ATOM 876 N N . SER A 1 109 ? 4.574 -12.242 5.848 1 94.06 109 SER A N 1
ATOM 877 C CA . SER A 1 109 ? 4.309 -11.984 7.258 1 94.06 109 SER A CA 1
ATOM 878 C C . SER A 1 109 ? 5.352 -11.055 7.859 1 94.06 109 SER A C 1
ATOM 880 O O . SER A 1 109 ? 6.543 -11.172 7.562 1 94.06 109 SER A O 1
ATOM 882 N N . PRO A 1 110 ? 4.828 -10.148 8.719 1 95.06 110 PRO A N 1
ATOM 883 C CA . PRO A 1 110 ? 5.809 -9.289 9.391 1 95.06 110 PRO A CA 1
ATOM 884 C C . PRO A 1 110 ? 6.82 -10.078 10.219 1 95.06 110 PRO A C 1
ATOM 886 O O . PRO A 1 110 ? 6.492 -11.141 10.742 1 95.06 110 PRO A O 1
ATOM 889 N N . SER A 1 111 ? 7.957 -9.578 10.273 1 88.75 111 SER A N 1
ATOM 890 C CA . SER A 1 111 ? 9.031 -10.203 11.039 1 88.75 111 SER A CA 1
ATOM 891 C C . SER A 1 111 ? 10.023 -9.172 11.547 1 88.75 111 SER A C 1
ATOM 893 O O . SER A 1 111 ? 9.633 -8.125 12.07 1 88.75 111 SER A O 1
ATOM 895 N N . ASP A 1 112 ? 11.305 -9.148 11.258 1 89.81 112 ASP A N 1
ATOM 896 C CA . ASP A 1 112 ? 12.438 -8.344 11.688 1 89.81 112 ASP A CA 1
ATOM 897 C C . ASP A 1 112 ? 12.305 -6.902 11.195 1 89.81 112 ASP A C 1
ATOM 899 O O . ASP A 1 112 ? 13.102 -6.449 10.367 1 89.81 112 ASP A O 1
ATOM 903 N N . SER A 1 113 ? 11.383 -6.164 11.891 1 96.44 113 SER A N 1
ATOM 904 C CA . SER A 1 113 ? 11.086 -4.789 11.5 1 96.44 113 SER A CA 1
ATOM 905 C C . SER A 1 113 ? 12.32 -3.898 11.633 1 96.44 113 SER A C 1
ATOM 907 O O . SER A 1 113 ? 13.211 -4.176 12.438 1 96.44 113 SER A O 1
ATOM 909 N N . SER A 1 114 ? 12.391 -2.906 10.812 1 97.62 114 SER A N 1
ATOM 910 C CA . SER A 1 114 ? 13.461 -1.92 10.844 1 97.62 114 SER A CA 1
ATOM 911 C C . SER A 1 114 ? 12.914 -0.506 10.992 1 97.62 114 SER A C 1
ATOM 913 O O . SER A 1 114 ? 11.992 -0.119 10.266 1 97.62 114 SER A O 1
ATOM 915 N N . LEU A 1 115 ? 13.516 0.247 11.945 1 98.81 115 LEU A N 1
ATOM 916 C CA . LEU A 1 115 ? 13.086 1.62 12.203 1 98.81 115 LEU A CA 1
ATOM 917 C C . LEU A 1 115 ? 13.992 2.611 11.477 1 98.81 115 LEU A C 1
ATOM 919 O O . LEU A 1 115 ? 15.219 2.479 11.508 1 98.81 115 LEU A O 1
ATOM 923 N N . TYR A 1 116 ? 13.414 3.551 10.797 1 98.88 116 TYR A N 1
ATOM 924 C CA . TYR A 1 116 ? 14.094 4.68 10.18 1 98.88 116 TYR A CA 1
ATOM 925 C C . TYR A 1 116 ? 13.461 6 10.602 1 98.88 116 TYR A C 1
ATOM 927 O O . TYR A 1 116 ? 12.234 6.125 10.648 1 98.88 116 TYR A O 1
ATOM 935 N N . ILE A 1 117 ? 14.25 6.965 10.945 1 98.94 117 ILE A N 1
ATOM 936 C CA . ILE A 1 117 ? 13.789 8.305 11.258 1 98.94 117 ILE A CA 1
ATOM 937 C C . ILE A 1 117 ? 14.578 9.336 10.453 1 98.94 117 ILE A C 1
ATOM 939 O O . ILE A 1 117 ? 15.805 9.422 10.586 1 98.94 117 ILE A O 1
ATOM 943 N N . PHE A 1 118 ? 13.898 10.078 9.633 1 98.75 118 PHE A N 1
ATOM 944 C CA . PHE A 1 118 ? 14.523 11.07 8.773 1 98.75 118 PHE A CA 1
ATOM 945 C C . PHE A 1 118 ? 14.07 12.477 9.156 1 98.75 118 PHE A C 1
ATOM 947 O O . PHE A 1 118 ? 12.906 12.68 9.523 1 98.75 118 PHE A O 1
ATOM 954 N N . CYS A 1 119 ? 14.953 13.414 9.109 1 98.31 119 CYS A N 1
ATOM 955 C CA . CYS A 1 119 ? 14.641 14.836 9.172 1 98.31 119 CYS A CA 1
ATOM 956 C C . CYS A 1 119 ? 14.578 15.445 7.773 1 98.31 119 CYS A C 1
ATOM 958 O O . CYS A 1 119 ? 15.414 15.133 6.922 1 98.31 119 CYS A O 1
ATOM 960 N N . GLU A 1 120 ? 13.578 16.203 7.566 1 96.62 120 GLU A N 1
ATOM 961 C CA . GLU A 1 120 ? 13.312 16.75 6.238 1 96.62 120 GLU A CA 1
ATOM 962 C C . GLU A 1 120 ? 13.008 18.25 6.301 1 96.62 120 GLU A C 1
ATOM 964 O O . GLU A 1 120 ? 12.727 18.781 7.375 1 96.62 120 GLU A O 1
ATOM 969 N N . GLU A 1 121 ? 13.148 18.859 5.137 1 92.5 121 GLU A N 1
ATOM 970 C CA . GLU A 1 121 ? 12.641 20.234 5.027 1 92.5 121 GLU A CA 1
ATOM 971 C C . GLU A 1 121 ? 11.117 20.266 5.074 1 92.5 121 GLU A C 1
ATOM 973 O O . GLU A 1 121 ? 10.461 19.328 4.629 1 92.5 121 GLU A O 1
ATOM 978 N N . LEU A 1 122 ? 10.703 21.25 5.715 1 88.81 122 LEU A N 1
ATOM 979 C CA . LEU A 1 122 ? 9.25 21.391 5.812 1 88.81 122 LEU A CA 1
ATOM 980 C C . LEU A 1 122 ? 8.727 22.328 4.73 1 88.81 122 LEU A C 1
ATOM 982 O O . LEU A 1 122 ? 9.195 23.469 4.602 1 88.81 122 LEU A O 1
ATOM 986 N N . LEU A 1 123 ? 7.914 21.781 3.955 1 84.06 123 LEU A N 1
ATOM 987 C CA . LEU A 1 123 ? 7.223 22.609 2.971 1 84.06 123 LEU A CA 1
ATOM 988 C C . LEU A 1 123 ? 5.762 22.812 3.359 1 84.06 123 LEU A C 1
ATOM 990 O O . LEU A 1 123 ? 4.977 21.859 3.342 1 84.06 123 LEU A O 1
ATOM 994 N N . LEU A 1 124 ? 5.379 24.078 3.758 1 90.31 124 LEU A N 1
ATOM 995 C CA . LEU A 1 124 ? 3.988 24.422 4.039 1 90.31 124 LEU A CA 1
ATOM 996 C C . LEU A 1 124 ? 3.289 24.938 2.785 1 90.31 124 LEU A C 1
ATOM 998 O O . LEU A 1 124 ? 3.945 25.375 1.838 1 90.31 124 LEU A O 1
ATOM 1002 N N . PRO A 1 125 ? 1.932 24.875 2.787 1 95.44 125 PRO A N 1
ATOM 1003 C CA . PRO A 1 125 ? 1.213 25.469 1.652 1 95.44 125 PRO A CA 1
ATOM 1004 C C . PRO A 1 125 ? 1.464 26.969 1.505 1 95.44 125 PRO A C 1
ATOM 1006 O O . PRO A 1 125 ? 1.752 27.641 2.492 1 95.44 125 PRO A O 1
ATOM 1009 N N . SER A 1 126 ? 1.402 27.422 0.318 1 96.12 126 SER A N 1
ATOM 1010 C CA . SER A 1 126 ? 1.54 28.859 0.077 1 96.12 126 SER A CA 1
ATOM 1011 C C . SER A 1 126 ? 0.417 29.641 0.746 1 96.12 126 SER A C 1
ATOM 1013 O O . SER A 1 126 ? -0.663 29.094 0.994 1 96.12 126 SER A O 1
ATOM 1015 N N . GLU A 1 127 ? 0.693 30.859 0.982 1 96.62 127 GLU A N 1
ATOM 1016 C CA . GLU A 1 127 ? -0.312 31.75 1.561 1 96.62 127 GLU A CA 1
ATOM 1017 C C . GLU A 1 127 ? -1.57 31.797 0.698 1 96.62 127 GLU A C 1
ATOM 1019 O O . GLU A 1 127 ? -2.684 31.906 1.219 1 96.62 127 GLU A O 1
ATOM 1024 N N . GLU A 1 128 ? -1.373 31.75 -0.567 1 97.94 128 GLU A N 1
ATOM 1025 C CA . GLU A 1 128 ? -2.482 31.812 -1.514 1 97.94 128 GLU A CA 1
ATOM 1026 C C . GLU A 1 128 ? -3.473 30.672 -1.266 1 97.94 128 GLU A C 1
ATOM 1028 O O . GLU A 1 128 ? -4.684 30.859 -1.378 1 97.94 128 GLU A O 1
ATOM 1033 N N . LYS A 1 129 ? -3.016 29.484 -0.936 1 98.25 129 LYS A N 1
ATOM 1034 C CA . LYS A 1 129 ? -3.881 28.328 -0.69 1 98.25 129 LYS A CA 1
ATOM 1035 C C . LYS A 1 129 ? -4.738 28.547 0.556 1 98.25 129 LYS A C 1
ATOM 1037 O O . LYS A 1 129 ? -5.887 28.109 0.609 1 98.25 129 LYS A O 1
ATOM 1042 N N . PHE A 1 130 ? -4.207 29.281 1.522 1 98.19 130 PHE A N 1
ATOM 1043 C CA . PHE A 1 130 ? -4.973 29.578 2.729 1 98.19 130 PHE A CA 1
ATOM 1044 C C . PHE A 1 130 ? -6.016 30.656 2.459 1 98.19 130 PHE A C 1
ATOM 1046 O O . PHE A 1 130 ? -7.109 30.625 3.025 1 98.19 130 PHE A O 1
ATOM 1053 N N . GLU A 1 131 ? -5.641 31.578 1.639 1 98.25 131 GLU A N 1
ATOM 1054 C CA . GLU A 1 131 ? -6.5 32.719 1.353 1 98.25 131 GLU A CA 1
ATOM 1055 C C . GLU A 1 131 ? -7.637 32.344 0.409 1 98.25 131 GLU A C 1
ATOM 1057 O O . GLU A 1 131 ? -8.773 32.781 0.576 1 98.25 131 GLU A O 1
ATOM 1062 N N . LYS A 1 132 ? -7.328 31.484 -0.589 1 98.38 132 LYS A N 1
ATOM 1063 C CA . LYS A 1 132 ? -8.289 31.234 -1.657 1 98.38 132 LYS A CA 1
ATOM 1064 C C . LYS A 1 132 ? -8.93 29.844 -1.505 1 98.38 132 LYS A C 1
ATOM 1066 O O . LYS A 1 132 ? -9.961 29.562 -2.109 1 98.38 132 LYS A O 1
ATOM 1071 N N . GLY A 1 133 ? -8.289 28.984 -0.712 1 98.69 133 GLY A N 1
ATOM 1072 C CA . GLY A 1 133 ? -8.742 27.609 -0.608 1 98.69 133 GLY A CA 1
ATOM 1073 C C . GLY A 1 133 ? -8.227 26.734 -1.729 1 98.69 133 GLY A C 1
ATOM 1074 O O . GLY A 1 133 ? -7.574 27.203 -2.654 1 98.69 133 GLY A O 1
ATOM 1075 N N . VAL A 1 134 ? -8.469 25.422 -1.599 1 98.81 134 VAL A N 1
ATOM 1076 C CA . VAL A 1 134 ? -7.934 24.453 -2.555 1 98.81 134 VAL A CA 1
ATOM 1077 C C . VAL A 1 134 ? -9.07 23.625 -3.152 1 98.81 134 VAL A C 1
ATOM 1079 O O . VAL A 1 134 ? -10.227 23.766 -2.75 1 98.81 134 VAL A O 1
ATOM 1082 N N . HIS A 1 135 ? -8.742 22.828 -4.145 1 98.81 135 HIS A N 1
ATOM 1083 C CA . HIS A 1 135 ? -9.656 21.984 -4.918 1 98.81 135 HIS A CA 1
ATOM 1084 C C . HIS A 1 135 ? -9.383 20.5 -4.68 1 98.81 135 HIS A C 1
ATOM 1086 O O . HIS A 1 135 ? -8.242 20.047 -4.789 1 98.81 135 HIS A O 1
ATOM 1092 N N . LEU A 1 136 ? -10.383 19.734 -4.285 1 98.81 136 LEU A N 1
ATOM 1093 C CA . LEU A 1 136 ? -10.266 18.281 -4.133 1 98.81 136 LEU A CA 1
ATOM 1094 C C . LEU A 1 136 ? -11.125 17.547 -5.164 1 98.81 136 LEU A C 1
ATOM 1096 O O . LEU A 1 136 ? -12.109 18.109 -5.656 1 98.81 136 LEU A O 1
ATOM 1100 N N . LEU A 1 137 ? -10.734 16.391 -5.52 1 98.56 137 LEU A N 1
ATOM 1101 C CA . LEU A 1 137 ? -11.555 15.453 -6.285 1 98.56 137 LEU A CA 1
ATOM 1102 C C . LEU A 1 137 ? -12.016 14.289 -5.41 1 98.56 137 LEU A C 1
ATOM 1104 O O . LEU A 1 137 ? -11.25 13.789 -4.586 1 98.56 137 LEU A O 1
ATOM 1108 N N . THR A 1 138 ? -13.234 13.859 -5.57 1 97.94 138 THR A N 1
ATOM 1109 C CA . THR A 1 138 ? -13.727 12.711 -4.816 1 97.94 138 THR A CA 1
ATOM 1110 C C . THR A 1 138 ? -13.117 11.414 -5.348 1 97.94 138 THR A C 1
ATOM 1112 O O . THR A 1 138 ? -12.773 11.32 -6.527 1 97.94 138 THR A O 1
ATOM 1115 N N . ALA A 1 139 ? -12.906 10.477 -4.531 1 96.75 139 ALA A N 1
ATOM 1116 C CA . ALA A 1 139 ? -12.438 9.141 -4.883 1 96.75 139 ALA A CA 1
ATOM 1117 C C . ALA A 1 139 ? -13.172 8.07 -4.074 1 96.75 139 ALA A C 1
ATOM 1119 O O . ALA A 1 139 ? -13.32 8.203 -2.857 1 96.75 139 ALA A O 1
ATOM 1120 N N . ASP A 1 140 ? -13.648 7.074 -4.699 1 93.88 140 ASP A N 1
ATOM 1121 C CA . ASP A 1 140 ? -14.312 5.949 -4.043 1 93.88 140 ASP A CA 1
ATOM 1122 C C . ASP A 1 140 ? -13.297 5.055 -3.342 1 93.88 140 ASP A C 1
ATOM 1124 O O . ASP A 1 140 ? -12.672 4.199 -3.973 1 93.88 140 ASP A O 1
ATOM 1128 N N . TYR A 1 141 ? -13.156 5.328 -2.008 1 94.56 141 TYR A N 1
ATOM 1129 C CA . TYR A 1 141 ? -12.094 4.648 -1.278 1 94.56 141 TYR A CA 1
ATOM 1130 C C . TYR A 1 141 ? -12.242 4.859 0.224 1 94.56 141 TYR A C 1
ATOM 1132 O O . TYR A 1 141 ? -12.766 5.887 0.665 1 94.56 141 TYR A O 1
ATOM 1140 N N . ILE A 1 142 ? -11.875 3.865 0.96 1 94.06 142 ILE A N 1
ATOM 1141 C CA . ILE A 1 142 ? -11.695 3.928 2.406 1 94.06 142 ILE A CA 1
ATOM 1142 C C . ILE A 1 142 ? -10.406 3.205 2.797 1 94.06 142 ILE A C 1
ATOM 1144 O O . ILE A 1 142 ? -10.078 2.158 2.234 1 94.06 142 ILE A O 1
ATOM 1148 N N . ARG A 1 143 ? -9.617 3.752 3.629 1 94.44 143 ARG A N 1
ATOM 1149 C CA . ARG A 1 143 ? -8.43 3.045 4.105 1 94.44 143 ARG A CA 1
ATOM 1150 C C . ARG A 1 143 ? -8.805 1.73 4.777 1 94.44 143 ARG A C 1
ATOM 1152 O O . ARG A 1 143 ? -9.703 1.696 5.621 1 94.44 143 ARG A O 1
ATOM 1159 N N . PRO A 1 144 ? -8.203 0.539 4.473 1 89.88 144 PRO A N 1
ATOM 1160 C CA . PRO A 1 144 ? -8.586 -0.76 5.035 1 89.88 144 PRO A CA 1
ATOM 1161 C C . PRO A 1 144 ? -8.445 -0.81 6.555 1 89.88 144 PRO A C 1
ATOM 1163 O O . PRO A 1 144 ? -9.242 -1.46 7.23 1 89.88 144 PRO A O 1
ATOM 1166 N N . VAL A 1 145 ? -7.465 -0.239 7.215 1 93.06 145 VAL A N 1
ATOM 1167 C CA . VAL A 1 145 ? -7.234 -0.118 8.648 1 93.06 145 VAL A CA 1
ATOM 1168 C C . VAL A 1 145 ? -6.969 1.342 9.008 1 93.06 145 VAL A C 1
ATOM 1170 O O . VAL A 1 145 ? -5.863 1.694 9.422 1 93.06 145 VAL A O 1
ATOM 1173 N N . ALA A 1 146 ? -8 2.061 9.031 1 95.75 146 ALA A N 1
ATOM 1174 C CA . ALA A 1 146 ? -7.895 3.518 9.008 1 95.75 146 ALA A CA 1
ATOM 1175 C C . ALA A 1 146 ? -7.207 4.043 10.258 1 95.75 146 ALA A C 1
ATOM 1177 O O . ALA A 1 146 ? -6.582 5.105 10.234 1 95.75 146 ALA A O 1
ATOM 1178 N N . GLU A 1 147 ? -7.258 3.289 11.344 1 95.56 147 GLU A N 1
ATOM 1179 C CA . GLU A 1 147 ? -6.727 3.775 12.609 1 95.56 147 GLU A CA 1
ATOM 1180 C C . GLU A 1 147 ? -5.211 3.602 12.68 1 95.56 147 GLU A C 1
ATOM 1182 O O . GLU A 1 147 ? -4.559 4.137 13.578 1 95.56 147 GLU A O 1
ATOM 1187 N N . ILE A 1 148 ? -4.695 2.785 11.805 1 97.94 148 ILE A N 1
ATOM 1188 C CA . ILE A 1 148 ? -3.252 2.609 11.711 1 97.94 148 ILE A CA 1
ATOM 1189 C C . ILE A 1 148 ? -2.699 3.486 10.586 1 97.94 148 ILE A C 1
ATOM 1191 O O . ILE A 1 148 ? -3.189 3.441 9.461 1 97.94 148 ILE A O 1
ATOM 1195 N N . LYS A 1 149 ? -1.785 4.332 10.883 1 98.31 149 LYS A N 1
ATOM 1196 C CA . LYS A 1 149 ? -1.147 5.125 9.836 1 98.31 149 LYS A CA 1
ATOM 1197 C C . LYS A 1 149 ? -0.139 4.293 9.047 1 98.31 149 LYS A C 1
ATOM 1199 O O . LYS A 1 149 ? 1.069 4.402 9.266 1 98.31 149 LYS A O 1
ATOM 1204 N N . THR A 1 150 ? -0.601 3.529 8.117 1 98.25 150 THR A N 1
ATOM 1205 C CA . THR A 1 150 ? 0.237 2.68 7.277 1 98.25 150 THR A CA 1
ATOM 1206 C C . THR A 1 150 ? 0.824 3.479 6.117 1 98.25 150 THR A C 1
ATOM 1208 O O . THR A 1 150 ? 0.484 4.648 5.926 1 98.25 150 THR A O 1
ATOM 1211 N N . THR A 1 151 ? 1.733 2.877 5.395 1 98.19 151 THR A N 1
ATOM 1212 C CA . THR A 1 151 ? 2.352 3.512 4.234 1 98.19 151 THR A CA 1
ATOM 1213 C C . THR A 1 151 ? 1.527 3.26 2.975 1 98.19 151 THR A C 1
ATOM 1215 O O . THR A 1 151 ? 1.988 3.518 1.862 1 98.19 151 THR A O 1
ATOM 1218 N N . ASN A 1 152 ? 0.344 2.738 3.152 1 95.56 152 ASN A N 1
ATOM 1219 C CA . ASN A 1 152 ? -0.49 2.418 2 1 95.56 152 ASN A CA 1
ATOM 1220 C C . ASN A 1 152 ? -1.119 3.672 1.397 1 95.56 152 ASN A C 1
ATOM 1222 O O . ASN A 1 152 ? -2.244 4.035 1.747 1 95.56 152 ASN A O 1
ATOM 1226 N N . TYR A 1 153 ? -0.44 4.312 0.452 1 97.31 153 TYR A N 1
ATOM 1227 C CA . TYR A 1 153 ? -0.909 5.504 -0.245 1 97.31 153 TYR A CA 1
ATOM 1228 C C . TYR A 1 153 ? -0.897 5.293 -1.754 1 97.31 153 TYR A C 1
ATOM 1230 O O . TYR A 1 153 ? -0.747 6.25 -2.52 1 97.31 153 TYR A O 1
ATOM 1238 N N . ALA A 1 154 ? -1.002 4.047 -2.184 1 96.81 154 ALA A N 1
ATOM 1239 C CA . ALA A 1 154 ? -0.887 3.709 -3.6 1 96.81 154 ALA A CA 1
ATOM 1240 C C . ALA A 1 154 ? -1.942 4.438 -4.426 1 96.81 154 ALA A C 1
ATOM 1242 O O . ALA A 1 154 ? -1.635 5.004 -5.477 1 96.81 154 ALA A O 1
ATOM 1243 N N . LEU A 1 155 ? -3.191 4.527 -3.951 1 97 155 LEU A N 1
ATOM 1244 C CA . LEU A 1 155 ? -4.27 5.105 -4.746 1 97 155 LEU A CA 1
ATOM 1245 C C . LEU A 1 155 ? -4.059 6.605 -4.941 1 97 155 LEU A C 1
ATOM 1247 O O . LEU A 1 155 ? -4.086 7.098 -6.07 1 97 155 LEU A O 1
ATOM 1251 N N . PRO A 1 156 ? -3.82 7.359 -3.854 1 97.62 156 PRO A N 1
ATOM 1252 C CA . PRO A 1 156 ? -3.656 8.797 -4.094 1 97.62 156 PRO A CA 1
ATOM 1253 C C . PRO A 1 156 ? -2.404 9.117 -4.906 1 97.62 156 PRO A C 1
ATOM 1255 O O . PRO A 1 156 ? -2.389 10.086 -5.664 1 97.62 156 PRO A O 1
ATOM 1258 N N . VAL A 1 157 ? -1.311 8.328 -4.73 1 97.69 157 VAL A N 1
ATOM 1259 C CA . VAL A 1 157 ? -0.142 8.531 -5.582 1 97.69 157 VAL A CA 1
ATOM 1260 C C . VAL A 1 157 ? -0.526 8.32 -7.043 1 97.69 157 VAL A C 1
ATOM 1262 O O . VAL A 1 157 ? -0.198 9.141 -7.902 1 97.69 157 VAL A O 1
ATOM 1265 N N . TYR A 1 158 ? -1.25 7.254 -7.367 1 97.62 158 TYR A N 1
ATOM 1266 C CA . TYR A 1 158 ? -1.71 6.949 -8.719 1 97.62 158 TYR A CA 1
ATOM 1267 C C . TYR A 1 158 ? -2.572 8.078 -9.266 1 97.62 158 TYR A C 1
ATOM 1269 O O . TYR A 1 158 ? -2.371 8.523 -10.398 1 97.62 158 TYR A O 1
ATOM 1277 N N . LEU A 1 159 ? -3.484 8.602 -8.469 1 97.25 159 LEU A N 1
ATOM 1278 C CA . LEU A 1 159 ? -4.43 9.625 -8.898 1 97.25 159 LEU A CA 1
ATOM 1279 C C . LEU A 1 159 ? -3.732 10.969 -9.07 1 97.25 159 LEU A C 1
ATOM 1281 O O . LEU A 1 159 ? -4.223 11.844 -9.789 1 97.25 159 LEU A O 1
ATOM 1285 N N . SER A 1 160 ? -2.619 11.164 -8.43 1 96.44 160 SER A N 1
ATOM 1286 C CA . SER A 1 160 ? -1.974 12.469 -8.367 1 96.44 160 SER A CA 1
ATOM 1287 C C . SER A 1 160 ? -1.397 12.867 -9.727 1 96.44 160 SER A C 1
ATOM 1289 O O . SER A 1 160 ? -1.071 14.031 -9.953 1 96.44 160 SER A O 1
ATOM 1291 N N . ASP A 1 161 ? -1.272 11.914 -10.602 1 93.69 161 ASP A N 1
ATOM 1292 C CA . ASP A 1 161 ? -0.731 12.172 -11.93 1 93.69 161 ASP A CA 1
ATOM 1293 C C . ASP A 1 161 ? -1.522 13.266 -12.641 1 93.69 161 ASP A C 1
ATOM 1295 O O . ASP A 1 161 ? -0.964 14.031 -13.43 1 93.69 161 ASP A O 1
ATOM 1299 N N . GLN A 1 162 ? -2.773 13.43 -12.336 1 92.94 162 GLN A N 1
ATOM 1300 C CA . GLN A 1 162 ? -3.635 14.375 -13.047 1 92.94 162 GLN A CA 1
ATOM 1301 C C . GLN A 1 162 ? -3.883 15.625 -12.219 1 92.94 162 GLN A C 1
ATOM 1303 O O . GLN A 1 162 ? -4.539 16.562 -12.68 1 92.94 162 GLN A O 1
ATOM 1308 N N . TRP A 1 163 ? -3.361 15.734 -11.039 1 96.19 163 TRP A N 1
ATOM 1309 C CA . TRP A 1 163 ? -3.723 16.781 -10.094 1 96.19 163 TRP A CA 1
ATOM 1310 C C . TRP A 1 163 ? -3.223 18.141 -10.57 1 96.19 163 TRP A C 1
ATOM 1312 O O . TRP A 1 163 ? -3.963 19.125 -10.547 1 96.19 163 TRP A O 1
ATOM 1322 N N . LYS A 1 164 ? -2.004 18.141 -11.031 1 93.56 164 LYS A N 1
ATOM 1323 C CA . LYS A 1 164 ? -1.428 19.422 -11.461 1 93.56 164 LYS A CA 1
ATOM 1324 C C . LYS A 1 164 ? -2.227 20.016 -12.617 1 93.56 164 LYS A C 1
ATOM 1326 O O . LYS A 1 164 ? -2.582 21.203 -12.586 1 93.56 164 LYS A O 1
ATOM 1331 N N . GLU A 1 165 ? -2.525 19.203 -13.578 1 94.31 165 GLU A N 1
ATOM 1332 C CA . GLU A 1 165 ? -3.252 19.641 -14.766 1 94.31 165 GLU A CA 1
ATOM 1333 C C . GLU A 1 165 ? -4.605 20.234 -14.391 1 94.31 165 GLU A C 1
ATOM 1335 O O . GLU A 1 165 ? -5.074 21.172 -15.047 1 94.31 165 GLU A O 1
ATOM 1340 N N . HIS A 1 166 ? -5.152 19.812 -13.289 1 95.19 166 HIS A N 1
ATOM 1341 C CA . HIS A 1 166 ? -6.504 20.234 -12.938 1 95.19 166 HIS A CA 1
ATOM 1342 C C . HIS A 1 166 ? -6.5 21.109 -11.688 1 95.19 166 HIS A C 1
ATOM 1344 O O . HIS A 1 166 ? -7.555 21.359 -11.102 1 95.19 166 HIS A O 1
ATOM 1350 N N . GLN A 1 167 ? -5.301 21.484 -11.18 1 96.88 167 GLN A N 1
ATOM 1351 C CA . GLN A 1 167 ? -5.145 22.312 -9.992 1 96.88 167 GLN A CA 1
ATOM 1352 C C . GLN A 1 167 ? -5.824 21.688 -8.789 1 96.88 167 GLN A C 1
ATOM 1354 O O . GLN A 1 167 ? -6.57 22.344 -8.062 1 96.88 167 GLN A O 1
ATOM 1359 N N . VAL A 1 168 ? -5.684 20.438 -8.734 1 98.12 168 VAL A N 1
ATOM 1360 C CA . VAL A 1 168 ? -6.238 19.641 -7.645 1 98.12 168 VAL A CA 1
ATOM 1361 C C . VAL A 1 168 ? -5.199 19.484 -6.539 1 98.12 168 VAL A C 1
ATOM 1363 O O . VAL A 1 168 ? -4.02 19.25 -6.816 1 98.12 168 VAL A O 1
ATOM 1366 N N . GLU A 1 169 ? -5.629 19.688 -5.277 1 98.19 169 GLU A N 1
ATOM 1367 C CA . GLU A 1 169 ? -4.742 19.609 -4.121 1 98.19 169 GLU A CA 1
ATOM 1368 C C . GLU A 1 169 ? -4.656 18.172 -3.602 1 98.19 169 GLU A C 1
ATOM 1370 O O . GLU A 1 169 ? -3.592 17.734 -3.162 1 98.19 169 GLU A O 1
ATOM 1375 N N . ASP A 1 170 ? -5.742 17.453 -3.627 1 98.44 170 ASP A N 1
ATOM 1376 C CA . ASP A 1 170 ? -5.852 16.125 -3.021 1 98.44 170 ASP A CA 1
ATOM 1377 C C . ASP A 1 170 ? -7.195 15.484 -3.348 1 98.44 170 ASP A C 1
ATOM 1379 O O . ASP A 1 170 ? -7.902 15.938 -4.25 1 98.44 170 ASP A O 1
ATOM 1383 N N . VAL A 1 171 ? -7.461 14.406 -2.645 1 98.5 171 VAL A N 1
ATOM 1384 C CA . VAL A 1 171 ? -8.719 13.695 -2.842 1 98.5 171 VAL A CA 1
ATOM 1385 C C . VAL A 1 171 ? -9.609 13.875 -1.614 1 98.5 171 VAL A C 1
ATOM 1387 O O . VAL A 1 171 ? -9.133 14.227 -0.535 1 98.5 171 VAL A O 1
ATOM 1390 N N . LEU A 1 172 ? -10.859 13.695 -1.812 1 98.69 172 LEU A N 1
ATOM 1391 C CA . LEU A 1 172 ? -11.875 13.477 -0.783 1 98.69 172 LEU A CA 1
ATOM 1392 C C . LEU A 1 172 ? -12.422 12.055 -0.852 1 98.69 172 LEU A C 1
ATOM 1394 O O . LEU A 1 172 ? -13.18 11.719 -1.764 1 98.69 172 LEU A O 1
ATOM 1398 N N . TYR A 1 173 ? -12.078 11.219 0.096 1 98.12 173 TYR A N 1
ATOM 1399 C CA . TYR A 1 173 ? -12.469 9.812 0.085 1 98.12 173 TYR A CA 1
ATOM 1400 C C . TYR A 1 173 ? -13.914 9.641 0.52 1 98.12 173 TYR A C 1
ATOM 1402 O O . TYR A 1 173 ? -14.375 10.305 1.455 1 98.12 173 TYR A O 1
ATOM 1410 N N . HIS A 1 174 ? -14.555 8.812 -0.109 1 96.25 174 HIS A N 1
ATOM 1411 C CA . HIS A 1 174 ? -15.883 8.359 0.3 1 96.25 174 HIS A CA 1
ATOM 1412 C C . HIS A 1 174 ? -16.078 6.879 -0.007 1 96.25 174 HIS A C 1
ATOM 1414 O O . HIS A 1 174 ? -15.43 6.336 -0.909 1 96.25 174 HIS A O 1
ATOM 1420 N N . PHE A 1 175 ? -16.875 6.273 0.754 1 93.12 175 PHE A N 1
ATOM 1421 C CA . PHE A 1 175 ? -17.25 4.875 0.568 1 93.12 175 PHE A CA 1
ATOM 1422 C C . PHE A 1 175 ? -18.734 4.68 0.788 1 93.12 175 PHE A C 1
ATOM 1424 O O . PHE A 1 175 ? -19.266 5.047 1.838 1 93.12 175 PHE A O 1
ATOM 1431 N N . ASN A 1 176 ? -19.406 4.086 -0.258 1 90.81 176 ASN A N 1
ATOM 1432 C CA . ASN A 1 176 ? -20.859 3.938 -0.22 1 90.81 176 ASN A CA 1
ATOM 1433 C C . ASN A 1 176 ? -21.547 5.258 0.1 1 90.81 176 ASN A C 1
ATOM 1435 O O . ASN A 1 176 ? -22.469 5.305 0.931 1 90.81 176 ASN A O 1
ATOM 1439 N N . GLY A 1 177 ? -20.969 6.328 -0.309 1 94.12 177 GLY A N 1
ATOM 1440 C CA . GLY A 1 177 ? -21.578 7.648 -0.202 1 94.12 177 GLY A CA 1
ATOM 1441 C C . GLY A 1 177 ? -21.281 8.336 1.117 1 94.12 177 GLY A C 1
ATOM 1442 O O . GLY A 1 177 ? -21.812 9.406 1.4 1 94.12 177 GLY A O 1
ATOM 1443 N N . ILE A 1 178 ? -20.469 7.777 1.976 1 96.94 178 ILE A N 1
ATOM 1444 C CA . ILE A 1 178 ? -20.094 8.367 3.258 1 96.94 178 ILE A CA 1
ATOM 1445 C C . ILE A 1 178 ? -18.656 8.844 3.209 1 96.94 178 ILE A C 1
ATOM 1447 O O . ILE A 1 178 ? -17.75 8.078 2.846 1 96.94 178 ILE A O 1
ATOM 1451 N N . ILE A 1 179 ? -18.391 10.062 3.615 1 97.94 179 ILE A N 1
ATOM 1452 C CA . ILE A 1 179 ? -17.062 10.664 3.561 1 97.94 179 ILE A CA 1
ATOM 1453 C C . ILE A 1 179 ? -16.219 10.156 4.73 1 97.94 179 ILE A C 1
ATOM 1455 O O . ILE A 1 179 ? -16.734 9.953 5.828 1 97.94 179 ILE A O 1
ATOM 1459 N N . SER A 1 180 ? -14.977 9.977 4.477 1 98.06 180 SER A N 1
ATOM 1460 C CA . SER A 1 180 ? -14.086 9.633 5.578 1 98.06 180 SER A CA 1
ATOM 1461 C C . SER A 1 180 ? -13.023 10.711 5.793 1 98.06 180 SER A C 1
ATOM 1463 O O . SER A 1 180 ? -13.188 11.578 6.648 1 98.06 180 SER A O 1
ATOM 1465 N N . GLU A 1 181 ? -12.086 10.867 4.918 1 98.69 181 GLU A N 1
ATOM 1466 C CA . GLU A 1 181 ? -10.93 11.75 5.027 1 98.69 181 GLU A CA 1
ATOM 1467 C C . GLU A 1 181 ? -10.305 12.016 3.664 1 98.69 181 GLU A C 1
ATOM 1469 O O . GLU A 1 181 ? -10.867 11.641 2.633 1 98.69 181 GLU A O 1
ATOM 1474 N N . SER A 1 182 ? -9.281 12.828 3.604 1 98.44 182 SER A N 1
ATOM 1475 C CA . SER A 1 182 ? -8.406 12.969 2.443 1 98.44 182 SER A CA 1
ATOM 1476 C C . SER A 1 182 ? -7.219 12.016 2.521 1 98.44 182 SER A C 1
ATOM 1478 O O . SER A 1 182 ? -7.098 11.242 3.475 1 98.44 182 SER A O 1
ATOM 1480 N N . SER A 1 183 ? -6.367 11.977 1.483 1 97.69 183 SER A N 1
ATOM 1481 C CA . SER A 1 183 ? -5.234 11.062 1.458 1 97.69 183 SER A CA 1
ATOM 1482 C C . SER A 1 183 ? -4.289 11.32 2.629 1 97.69 183 SER A C 1
ATOM 1484 O O . SER A 1 183 ? -3.715 10.383 3.188 1 97.69 183 SER A O 1
ATOM 1486 N N . ARG A 1 184 ? -4.172 12.586 3.057 1 97.69 184 ARG A N 1
ATOM 1487 C CA . ARG A 1 184 ? -3.186 12.938 4.07 1 97.69 184 ARG A CA 1
ATOM 1488 C C . ARG A 1 184 ? -3.764 13.922 5.082 1 97.69 184 ARG A C 1
ATOM 1490 O O . ARG A 1 184 ? -3.025 14.695 5.695 1 97.69 184 ARG A O 1
ATOM 1497 N N . SER A 1 185 ? -5.137 13.984 5.203 1 98.69 185 SER A N 1
ATOM 1498 C CA . SER A 1 185 ? -5.766 14.977 6.066 1 98.69 185 SER A CA 1
ATOM 1499 C C . SER A 1 185 ? -7.133 14.5 6.547 1 98.69 185 SER A C 1
ATOM 1501 O O . SER A 1 185 ? -7.762 13.656 5.91 1 98.69 185 SER A O 1
ATOM 1503 N N . ASN A 1 186 ? -7.578 15.047 7.672 1 98.88 186 ASN A N 1
ATOM 1504 C CA . ASN A 1 186 ? -8.977 14.938 8.078 1 98.88 186 ASN A CA 1
ATOM 1505 C C . ASN A 1 186 ? -9.836 16.016 7.434 1 98.88 186 ASN A C 1
ATOM 1507 O O . ASN A 1 186 ? -9.305 17.016 6.941 1 98.88 186 ASN A O 1
ATOM 1511 N N . ILE A 1 187 ? -11.133 15.797 7.449 1 98.88 187 ILE A N 1
ATOM 1512 C CA . ILE A 1 187 ? -12.07 16.688 6.789 1 98.88 187 ILE A CA 1
ATOM 1513 C C . ILE A 1 187 ? -13.039 17.281 7.816 1 98.88 187 ILE A C 1
ATOM 1515 O O . ILE A 1 187 ? -13.492 16.562 8.719 1 98.88 187 ILE A O 1
ATOM 1519 N N . PHE A 1 188 ? -13.383 18.516 7.633 1 98.94 188 PHE A N 1
ATOM 1520 C CA . PHE A 1 188 ? -14.398 19.203 8.422 1 98.94 188 PHE A CA 1
ATOM 1521 C C . PHE A 1 188 ? -15.367 19.953 7.512 1 98.94 188 PHE A C 1
ATOM 1523 O O . PHE A 1 188 ? -14.953 20.562 6.523 1 98.94 188 PHE A O 1
ATOM 1530 N N . MET A 1 189 ? -16.578 19.922 7.887 1 98.88 189 MET A N 1
ATOM 1531 C CA . MET A 1 189 ? -17.641 20.609 7.164 1 98.88 189 MET A CA 1
ATOM 1532 C C . MET A 1 189 ? -18.359 21.609 8.07 1 98.88 189 MET A C 1
ATOM 1534 O O . MET A 1 189 ? -18.562 21.344 9.258 1 98.88 189 MET A O 1
ATOM 1538 N N . VAL A 1 190 ? -18.672 22.781 7.57 1 98.81 190 VAL A N 1
ATOM 1539 C CA . VAL A 1 190 ? -19.531 23.75 8.258 1 98.81 190 VAL A CA 1
ATOM 1540 C C . VAL A 1 190 ? -20.891 23.812 7.578 1 98.81 190 VAL A C 1
ATOM 1542 O O . VAL A 1 190 ? -20.969 23.984 6.359 1 98.81 190 VAL A O 1
ATOM 1545 N N . LYS A 1 191 ? -21.891 23.625 8.32 1 98.38 191 LYS A N 1
ATOM 1546 C CA . LYS A 1 191 ? -23.266 23.75 7.84 1 98.38 191 LYS A CA 1
ATOM 1547 C C . LYS A 1 191 ? -24.141 24.453 8.875 1 98.38 191 LYS A C 1
ATOM 1549 O O . LYS A 1 191 ? -24.266 23.984 10.008 1 98.38 191 LYS A O 1
ATOM 1554 N N . GLU A 1 192 ? -24.734 25.594 8.477 1 96.88 192 GLU A N 1
ATOM 1555 C CA . GLU A 1 192 ? -25.641 26.344 9.328 1 96.88 192 GLU A CA 1
ATOM 1556 C C . GLU A 1 192 ? -25 26.641 10.688 1 96.88 192 GLU A C 1
ATOM 1558 O O . GLU A 1 192 ? -25.609 26.375 11.734 1 96.88 192 GLU A O 1
ATOM 1563 N N . GLY A 1 193 ? -23.766 26.984 10.625 1 96.94 193 GLY A N 1
ATOM 1564 C CA . GLY A 1 193 ? -23.062 27.453 11.812 1 96.94 193 GLY A CA 1
ATOM 1565 C C . GLY A 1 193 ? -22.453 26.312 12.625 1 96.94 193 GLY A C 1
ATOM 1566 O O . GLY A 1 193 ? -21.703 26.562 13.57 1 96.94 193 GLY A O 1
ATOM 1567 N N . LYS A 1 194 ? -22.781 25.125 12.219 1 97.81 194 LYS A N 1
ATOM 1568 C CA . LYS A 1 194 ? -22.266 23.953 12.938 1 97.81 194 LYS A CA 1
ATOM 1569 C C . LYS A 1 194 ? -21.078 23.344 12.211 1 97.81 194 LYS A C 1
ATOM 1571 O O . LYS A 1 194 ? -21.094 23.203 10.992 1 97.81 194 LYS A O 1
ATOM 1576 N N . VAL A 1 195 ? -20.047 23.062 12.977 1 98.75 195 VAL A N 1
ATOM 1577 C CA . VAL A 1 195 ? -18.875 22.375 12.438 1 98.75 195 VAL A CA 1
ATOM 1578 C C . VAL A 1 195 ? -19 20.875 12.695 1 98.75 195 VAL A C 1
ATOM 1580 O O . VAL A 1 195 ? -19.312 20.453 13.805 1 98.75 195 VAL A O 1
ATOM 1583 N N . ILE A 1 196 ? -18.828 20.047 11.625 1 98.81 196 ILE A N 1
ATOM 1584 C CA . ILE A 1 196 ? -19 18.594 11.672 1 98.81 196 ILE A CA 1
ATOM 1585 C C . ILE A 1 196 ? -17.75 17.922 11.094 1 98.81 196 ILE A C 1
ATOM 1587 O O . ILE A 1 196 ? -17.172 18.391 10.125 1 98.81 196 ILE A O 1
ATOM 1591 N N . THR A 1 197 ? -17.312 16.828 11.68 1 98.88 197 THR A N 1
ATOM 1592 C CA . THR A 1 197 ? -16.203 16.047 11.148 1 98.88 197 THR A CA 1
ATOM 1593 C C . THR A 1 197 ? -16.531 14.547 11.227 1 98.88 197 THR A C 1
ATOM 1595 O O . THR A 1 197 ? -17.234 14.109 12.141 1 98.88 197 THR A O 1
ATOM 1598 N N . PRO A 1 198 ? -16.094 13.789 10.281 1 98.69 198 PRO A N 1
ATOM 1599 C CA . PRO A 1 198 ? -16.359 12.344 10.297 1 98.69 198 PRO A CA 1
ATOM 1600 C C . PRO A 1 198 ? -15.891 11.672 11.586 1 98.69 198 PRO A C 1
ATOM 1602 O O . PRO A 1 198 ? -14.828 12.016 12.109 1 98.69 198 PRO A O 1
ATOM 1605 N N . LYS A 1 199 ? -16.625 10.648 11.977 1 97.06 199 LYS A N 1
ATOM 1606 C CA . LYS A 1 199 ? -16.344 10.016 13.258 1 97.06 199 LYS A CA 1
ATOM 1607 C C . LYS A 1 199 ? -15.703 8.648 13.07 1 97.06 199 LYS A C 1
ATOM 1609 O O . LYS A 1 199 ? -15.07 8.117 13.984 1 97.06 199 LYS A O 1
ATOM 1614 N N . SER A 1 200 ? -15.891 8.055 11.859 1 95.06 200 SER A N 1
ATOM 1615 C CA . SER A 1 200 ? -15.477 6.664 11.695 1 95.06 200 SER A CA 1
ATOM 1616 C C . SER A 1 200 ? -14.688 6.469 10.414 1 95.06 200 SER A C 1
ATOM 1618 O O . SER A 1 200 ? -14.734 7.312 9.516 1 95.06 200 SER A O 1
ATOM 1620 N N . ASN A 1 201 ? -13.891 5.348 10.414 1 96.19 201 ASN A N 1
ATOM 1621 C CA . ASN A 1 201 ? -13.141 4.93 9.234 1 96.19 201 ASN A CA 1
ATOM 1622 C C . ASN A 1 201 ? -12.164 6.012 8.781 1 96.19 201 ASN A C 1
ATOM 1624 O O . ASN A 1 201 ? -12.039 6.277 7.586 1 96.19 201 ASN A O 1
ATOM 1628 N N . ILE A 1 202 ? -11.602 6.711 9.727 1 97.94 202 ILE A N 1
ATOM 1629 C CA . ILE A 1 202 ? -10.617 7.75 9.453 1 97.94 202 ILE A CA 1
ATOM 1630 C C . ILE A 1 202 ? -9.391 7.535 10.336 1 97.94 202 ILE A C 1
ATOM 1632 O O . ILE A 1 202 ? -9.469 6.867 11.367 1 97.94 202 ILE A O 1
ATOM 1636 N N . LEU A 1 203 ? -8.266 8.039 9.867 1 98.19 203 LEU A N 1
ATOM 1637 C CA . LEU A 1 203 ? -7.156 8.25 10.789 1 98.19 203 LEU A CA 1
ATOM 1638 C C . LEU A 1 203 ? -7.477 9.352 11.797 1 98.19 203 LEU A C 1
ATOM 1640 O O . LEU A 1 203 ? -8.023 10.391 11.43 1 98.19 203 LEU A O 1
ATOM 1644 N N . LEU A 1 204 ? -7.227 9.094 13 1 97.56 204 LEU A N 1
ATOM 1645 C CA . LEU A 1 204 ? -7.441 10.125 14.008 1 97.56 204 LEU A CA 1
ATOM 1646 C C . LEU A 1 204 ? -6.246 11.07 14.086 1 97.56 204 LEU A C 1
ATOM 1648 O O . LEU A 1 204 ? -5.355 10.891 14.914 1 97.56 204 LEU A O 1
ATOM 1652 N N . GLY A 1 205 ? -6.258 12.109 13.234 1 98.38 205 GLY A N 1
ATOM 1653 C CA . GLY A 1 205 ? -5.148 13.047 13.133 1 98.38 205 GLY A CA 1
ATOM 1654 C C . GLY A 1 205 ? -4.891 13.812 14.414 1 98.38 205 GLY A C 1
ATOM 1655 O O . GLY A 1 205 ? -5.82 14.117 15.164 1 98.38 205 GLY A O 1
ATOM 1656 N N . ILE A 1 206 ? -3.68 14.188 14.609 1 98.25 206 ILE A N 1
ATOM 1657 C CA . ILE A 1 206 ? -3.291 14.898 15.82 1 98.25 206 ILE A CA 1
ATOM 1658 C C . ILE A 1 206 ? -3.76 16.344 15.734 1 98.25 206 ILE A C 1
ATOM 1660 O O . ILE A 1 206 ? -4.207 16.922 16.734 1 98.25 206 ILE A O 1
ATOM 1664 N N . THR A 1 207 ? -3.652 17 14.555 1 97.94 207 THR A N 1
ATOM 1665 C CA . THR A 1 207 ? -4.207 18.328 14.359 1 97.94 207 THR A CA 1
ATOM 1666 C C . THR A 1 207 ? -5.711 18.328 14.617 1 97.94 207 THR A C 1
ATOM 1668 O O . THR A 1 207 ? -6.23 19.234 15.289 1 97.94 207 THR A O 1
ATOM 1671 N N . ARG A 1 208 ? -6.41 17.359 14.086 1 98.38 208 ARG A N 1
ATOM 1672 C CA . ARG A 1 208 ? -7.832 17.188 14.375 1 98.38 208 ARG A CA 1
ATOM 1673 C C . ARG A 1 208 ? -8.078 17.125 15.883 1 98.38 208 ARG A C 1
ATOM 1675 O O . ARG A 1 208 ? -9 17.766 16.391 1 98.38 208 ARG A O 1
ATOM 1682 N N . LYS A 1 209 ? -7.285 16.312 16.562 1 97.81 209 LYS A N 1
ATOM 1683 C CA . LYS A 1 209 ? -7.402 16.172 18.016 1 97.81 209 LYS A CA 1
ATOM 1684 C C . LYS A 1 209 ? -7.297 17.531 18.703 1 97.81 209 LYS A C 1
ATOM 1686 O O . LYS A 1 209 ? -8.086 17.844 19.594 1 97.81 209 LYS A O 1
ATOM 1691 N N . ARG A 1 210 ? -6.383 18.359 18.328 1 96.56 210 ARG A N 1
ATOM 1692 C CA . ARG A 1 210 ? -6.176 19.672 18.922 1 96.56 210 ARG A CA 1
ATOM 1693 C C . ARG A 1 210 ? -7.371 20.594 18.656 1 96.56 210 ARG A C 1
ATOM 1695 O O . ARG A 1 210 ? -7.809 21.328 19.547 1 96.56 210 ARG A O 1
ATOM 1702 N N . ILE A 1 211 ? -7.844 20.547 17.484 1 97.75 211 ILE A N 1
ATOM 1703 C CA . ILE A 1 211 ? -8.992 21.375 17.125 1 97.75 211 ILE A CA 1
ATOM 1704 C C . ILE A 1 211 ? -10.203 20.984 17.969 1 97.75 211 ILE A C 1
ATOM 1706 O O . ILE A 1 211 ? -10.898 21.859 18.5 1 97.75 211 ILE A O 1
ATOM 1710 N N . LEU A 1 212 ? -10.43 19.703 18.125 1 97.75 212 LEU A N 1
ATOM 1711 C CA . LEU A 1 212 ? -11.555 19.219 18.922 1 97.75 212 LEU A CA 1
ATOM 1712 C C . LEU A 1 212 ? -11.414 19.625 20.375 1 97.75 212 LEU A C 1
ATOM 1714 O O . LEU A 1 212 ? -12.414 19.797 21.078 1 97.75 212 LEU A O 1
ATOM 1718 N N . GLU A 1 213 ? -10.211 19.812 20.828 1 95.62 213 GLU A N 1
ATOM 1719 C CA . GLU A 1 213 ? -9.961 20.219 22.203 1 95.62 213 GLU A CA 1
ATOM 1720 C C . GLU A 1 213 ? -10.352 21.688 22.438 1 95.62 213 GLU A C 1
ATOM 1722 O O . GLU A 1 213 ? -10.938 22.016 23.453 1 95.62 213 GLU A O 1
ATOM 1727 N N . PHE A 1 214 ? -9.992 22.609 21.484 1 93.75 214 PHE A N 1
ATOM 1728 C CA . PHE A 1 214 ? -10.281 24.016 21.734 1 93.75 214 PHE A CA 1
ATOM 1729 C C . PHE A 1 214 ? -11.633 24.406 21.125 1 93.75 214 PHE A C 1
ATOM 1731 O O . PHE A 1 214 ? -12.141 25.5 21.391 1 93.75 214 PHE A O 1
ATOM 1738 N N . ALA A 1 215 ? -12.266 23.516 20.375 1 95.12 215 ALA A N 1
ATOM 1739 C CA . ALA A 1 215 ? -13.617 23.688 19.844 1 95.12 215 ALA A CA 1
ATOM 1740 C C . ALA A 1 215 ? -14.484 22.469 20.141 1 95.12 215 ALA A C 1
ATOM 1742 O O . ALA A 1 215 ? -14.883 21.75 19.219 1 95.12 215 ALA A O 1
ATOM 1743 N N . PRO A 1 216 ? -14.922 22.344 21.359 1 92.62 216 PRO A N 1
ATOM 1744 C CA . PRO A 1 216 ? -15.602 21.125 21.812 1 92.62 216 PRO A CA 1
ATOM 1745 C C . PRO A 1 216 ? -17.016 20.984 21.234 1 92.62 216 PRO A C 1
ATOM 1747 O O . PRO A 1 216 ? -17.625 19.906 21.344 1 92.62 216 PRO A O 1
ATOM 1750 N N . ASP A 1 217 ? -17.562 22.016 20.656 1 96.81 217 ASP A N 1
ATOM 1751 C CA . ASP A 1 217 ? -18.906 21.984 20.109 1 96.81 217 ASP A CA 1
ATOM 1752 C C . ASP A 1 217 ? -18.938 21.312 18.734 1 96.81 217 ASP A C 1
ATOM 1754 O O . ASP A 1 217 ? -20.016 21.031 18.203 1 96.81 217 ASP A O 1
ATOM 1758 N N . ILE A 1 218 ? -17.781 20.969 18.219 1 98.31 218 ILE A N 1
ATOM 1759 C CA . ILE A 1 218 ? -17.719 20.297 16.938 1 98.31 218 ILE A CA 1
ATOM 1760 C C . ILE A 1 218 ? -18.375 18.922 17.031 1 98.31 218 ILE A C 1
ATOM 1762 O O . ILE A 1 218 ? -18.094 18.156 17.969 1 98.31 218 ILE A O 1
ATOM 1766 N N . VAL A 1 219 ? -19.25 18.656 16.094 1 98.56 219 VAL A N 1
ATOM 1767 C CA . VAL A 1 219 ? -20.016 17.406 16.078 1 98.56 219 VAL A CA 1
ATOM 1768 C C . VAL A 1 219 ? -19.266 16.328 15.312 1 98.56 219 VAL A C 1
ATOM 1770 O O . VAL A 1 219 ? -18.75 16.594 14.219 1 98.56 219 VAL A O 1
ATOM 1773 N N . GLN A 1 220 ? -19.125 15.141 15.891 1 98.56 220 GLN A N 1
ATOM 1774 C CA . GLN A 1 220 ? -18.516 13.984 15.234 1 98.56 220 GLN A CA 1
ATOM 1775 C C . GLN A 1 220 ? -19.578 12.984 14.781 1 98.56 220 GLN A C 1
ATOM 1777 O O . GLN A 1 220 ? -20.219 12.336 15.617 1 98.56 220 GLN A O 1
ATOM 1782 N N . ARG A 1 221 ? -19.766 12.898 13.547 1 98.38 221 ARG A N 1
ATOM 1783 C CA . ARG A 1 221 ? -20.75 11.984 12.969 1 98.38 221 ARG A CA 1
ATOM 1784 C C . ARG A 1 221 ? -20.406 11.641 11.523 1 98.38 221 ARG A C 1
ATOM 1786 O O . ARG A 1 221 ? -19.516 12.258 10.938 1 98.38 221 ARG A O 1
ATOM 1793 N N . ASP A 1 222 ? -21.078 10.672 11.008 1 98.25 222 ASP A N 1
ATOM 1794 C CA . ASP A 1 222 ? -20.938 10.398 9.586 1 98.25 222 ASP A CA 1
ATOM 1795 C C . ASP A 1 222 ? -21.453 11.562 8.742 1 98.25 222 ASP A C 1
ATOM 1797 O O . ASP A 1 222 ? -22.406 12.242 9.133 1 98.25 222 ASP A O 1
ATOM 1801 N N . ILE A 1 223 ? -20.766 11.859 7.699 1 98.44 223 ILE A N 1
ATOM 1802 C CA . ILE A 1 223 ? -21.156 12.891 6.746 1 98.44 223 ILE A CA 1
ATOM 1803 C C . ILE A 1 223 ? -21.375 12.258 5.371 1 98.44 223 ILE A C 1
ATOM 1805 O O . ILE A 1 223 ? -20.5 11.586 4.836 1 98.44 223 ILE A O 1
ATOM 1809 N N . ALA A 1 224 ? -22.562 12.438 4.82 1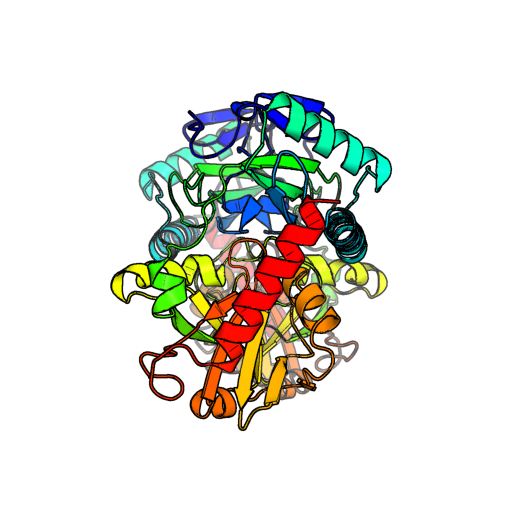 98.12 224 ALA A N 1
ATOM 1810 C CA . ALA A 1 224 ? -22.844 11.953 3.471 1 98.12 224 ALA A CA 1
ATOM 1811 C C . ALA A 1 224 ? -22.188 12.836 2.42 1 98.12 224 ALA A C 1
ATOM 1813 O O . ALA A 1 224 ? -22.062 14.055 2.609 1 98.12 224 ALA A O 1
ATOM 1814 N N . LEU A 1 225 ? -21.781 12.203 1.343 1 97.5 225 LEU A N 1
ATOM 1815 C CA . LEU A 1 225 ? -21.188 12.938 0.229 1 97.5 225 LEU A CA 1
ATOM 1816 C C . LEU A 1 225 ? -22.125 14.047 -0.245 1 97.5 225 LEU A C 1
ATOM 1818 O O . LEU A 1 225 ? -21.672 15.125 -0.619 1 97.5 225 LEU A O 1
ATOM 1822 N N . GLU A 1 226 ? -23.375 13.812 -0.239 1 97 226 GLU A N 1
ATOM 1823 C CA . GLU A 1 226 ? -24.391 14.789 -0.652 1 97 226 GLU A CA 1
ATOM 1824 C C . GLU A 1 226 ? -24.375 16.016 0.261 1 97 226 GLU A C 1
ATOM 1826 O O . GLU A 1 226 ? -24.641 17.125 -0.187 1 97 226 GLU A O 1
ATOM 1831 N N . GLU A 1 227 ? -24.078 15.805 1.506 1 97.62 227 GLU A N 1
ATOM 1832 C CA . GLU A 1 227 ? -24 16.906 2.457 1 97.62 227 GLU A CA 1
ATOM 1833 C C . GLU A 1 227 ? -22.859 17.859 2.111 1 97.62 227 GLU A C 1
ATOM 1835 O O . GLU A 1 227 ? -22.969 19.062 2.352 1 97.62 227 GLU A O 1
ATOM 1840 N N . ILE A 1 228 ? -21.797 17.312 1.596 1 97.06 228 ILE A N 1
ATOM 1841 C CA . ILE A 1 228 ? -20.625 18.109 1.24 1 97.06 228 ILE A CA 1
ATOM 1842 C C . ILE A 1 228 ? -21 19.125 0.161 1 97.06 228 ILE A C 1
ATOM 1844 O O . ILE A 1 228 ? -20.547 20.281 0.192 1 97.06 228 ILE A O 1
ATOM 1848 N N . ARG A 1 229 ? -21.828 18.719 -0.71 1 92.25 229 ARG A N 1
ATOM 1849 C CA . ARG A 1 229 ? -22.25 19.562 -1.817 1 92.25 229 ARG A CA 1
ATOM 1850 C C . ARG A 1 229 ? -23.062 20.75 -1.316 1 92.25 229 ARG A C 1
ATOM 1852 O O . ARG A 1 229 ? -23.125 21.797 -1.971 1 92.25 229 ARG A O 1
ATOM 1859 N N . GLU A 1 230 ? -23.609 20.609 -0.181 1 96.38 230 GLU A N 1
ATOM 1860 C CA . GLU A 1 230 ? -24.469 21.641 0.394 1 96.38 230 GLU A CA 1
ATOM 1861 C C . GLU A 1 230 ? -23.766 22.359 1.544 1 96.38 230 GLU A C 1
ATOM 1863 O O . GLU A 1 230 ? -24.375 23.188 2.236 1 96.38 230 GLU A O 1
ATOM 1868 N N . ALA A 1 231 ? -22.562 22.094 1.77 1 98.44 231 ALA A N 1
ATOM 1869 C CA . ALA A 1 231 ? -21.797 22.656 2.885 1 98.44 231 ALA A CA 1
ATOM 1870 C C . ALA A 1 231 ? -21.594 24.156 2.699 1 98.44 231 ALA A C 1
ATOM 1872 O O . ALA A 1 231 ? -21.438 24.641 1.574 1 98.44 231 ALA A O 1
ATOM 1873 N N . ASP A 1 232 ? -21.641 24.922 3.803 1 98.75 232 ASP A N 1
ATOM 1874 C CA . ASP A 1 232 ? -21.297 26.344 3.77 1 98.75 232 ASP A CA 1
ATOM 1875 C C . ASP A 1 232 ? -19.797 26.562 3.67 1 98.75 232 ASP A C 1
ATOM 1877 O O . ASP A 1 232 ? -19.328 27.469 2.979 1 98.75 232 ASP A O 1
ATOM 1881 N N . GLU A 1 233 ? -19.031 25.844 4.379 1 98.88 233 GLU A N 1
ATOM 1882 C CA . GLU A 1 233 ? -17.578 25.828 4.375 1 98.88 233 GLU A CA 1
ATOM 1883 C C . GLU A 1 233 ? -17.031 24.406 4.488 1 98.88 233 GLU A C 1
ATOM 1885 O O . GLU A 1 233 ? -17.719 23.516 4.988 1 98.88 233 GLU A O 1
ATOM 1890 N N . LEU A 1 234 ? -15.883 24.188 3.986 1 98.94 234 LEU A N 1
ATOM 1891 C CA . LEU A 1 234 ? -15.148 22.938 4.074 1 98.94 234 LEU A CA 1
ATOM 1892 C C . LEU A 1 234 ? -13.664 23.188 4.293 1 98.94 234 LEU A C 1
ATOM 1894 O O . LEU A 1 234 ? -13.102 24.141 3.732 1 98.94 234 LEU A O 1
ATOM 1898 N N . PHE A 1 235 ? -13.008 22.391 5.121 1 98.94 235 PHE A N 1
ATOM 1899 C CA . PHE A 1 235 ? -11.562 22.516 5.289 1 98.94 235 PHE A CA 1
ATOM 1900 C C . PHE A 1 235 ? -10.945 21.172 5.684 1 98.94 235 PHE A C 1
ATOM 1902 O O . PHE A 1 235 ? -11.656 20.25 6.086 1 98.94 235 PHE A O 1
ATOM 1909 N N . MET A 1 236 ? -9.656 21.031 5.488 1 98.94 236 MET A N 1
ATOM 1910 C CA . MET A 1 236 ? -8.898 19.844 5.867 1 98.94 236 MET A CA 1
ATOM 1911 C C . MET A 1 236 ? -7.805 20.188 6.871 1 98.94 236 MET A C 1
ATOM 1913 O O . MET A 1 236 ? -7.406 21.359 6.988 1 98.94 236 MET A O 1
ATOM 1917 N N . THR A 1 237 ? -7.406 19.188 7.613 1 98.81 237 THR A N 1
ATOM 1918 C CA . THR A 1 237 ? -6.414 19.438 8.656 1 98.81 237 THR A CA 1
ATOM 1919 C C . THR A 1 237 ? -5.316 18.375 8.617 1 98.81 237 THR A C 1
ATOM 1921 O O . THR A 1 237 ? -5.586 17.203 8.352 1 98.81 237 THR A O 1
ATOM 1924 N N . SER A 1 238 ? -4.109 18.734 8.773 1 98.19 238 SER A N 1
ATOM 1925 C CA . SER A 1 238 ? -2.949 17.859 8.859 1 98.19 238 SER A CA 1
ATOM 1926 C C . SER A 1 238 ? -1.767 18.562 9.516 1 98.19 238 SER A C 1
ATOM 1928 O O . SER A 1 238 ? -1.837 19.75 9.812 1 98.19 238 SER A O 1
ATOM 1930 N N . THR A 1 239 ? -0.735 17.797 9.766 1 96.69 239 THR A N 1
ATOM 1931 C CA . THR A 1 239 ? 0.49 18.312 10.367 1 96.69 239 THR A CA 1
ATOM 1932 C C . THR A 1 239 ? 1.072 19.453 9.523 1 96.69 239 THR A C 1
ATOM 1934 O O . THR A 1 239 ? 1.438 20.5 10.047 1 96.69 239 THR A O 1
ATOM 1937 N N . THR A 1 240 ? 1.078 19.281 8.25 1 95.12 240 THR A N 1
ATOM 1938 C CA . THR A 1 240 ? 1.771 20.219 7.379 1 95.12 240 THR A CA 1
ATOM 1939 C C . THR A 1 240 ? 0.807 21.281 6.848 1 95.12 240 THR A C 1
ATOM 1941 O O . THR A 1 240 ? 1.233 22.328 6.371 1 95.12 240 THR A O 1
ATOM 1944 N N . LYS A 1 241 ? -0.495 21.047 6.922 1 96.62 241 LYS A N 1
ATOM 1945 C CA . LYS A 1 241 ? -1.474 21.953 6.344 1 96.62 241 LYS A CA 1
ATOM 1946 C C . LYS A 1 241 ? -2.176 22.766 7.434 1 96.62 241 LYS A C 1
ATOM 1948 O O . LYS A 1 241 ? -2.867 23.75 7.137 1 96.62 241 LYS A O 1
ATOM 1953 N N . ARG A 1 242 ? -1.978 22.453 8.68 1 96.81 242 ARG A N 1
ATOM 1954 C CA . ARG A 1 242 ? -2.785 23.062 9.727 1 96.81 242 ARG A CA 1
ATOM 1955 C C . ARG A 1 242 ? -4.273 22.969 9.398 1 96.81 242 ARG A C 1
ATOM 1957 O O . ARG A 1 242 ? -4.82 21.875 9.273 1 96.81 242 ARG A O 1
ATOM 1964 N N . ILE A 1 243 ? -4.902 24.047 9.305 1 98.62 243 ILE A N 1
ATOM 1965 C CA . ILE A 1 243 ? -6.266 24.141 8.789 1 98.62 243 ILE A CA 1
ATOM 1966 C C . ILE A 1 243 ? -6.25 24.766 7.398 1 98.62 243 ILE A C 1
ATOM 1968 O O . ILE A 1 243 ? -5.895 25.938 7.238 1 98.62 243 ILE A O 1
ATOM 1972 N N . LEU A 1 244 ? -6.531 23.984 6.359 1 98.88 244 LEU A N 1
ATOM 1973 C CA . LEU A 1 244 ? -6.5 24.438 4.977 1 98.88 244 LEU A CA 1
ATOM 1974 C C . LEU A 1 244 ? -7.898 24.453 4.371 1 98.88 244 LEU A C 1
ATOM 1976 O O . LEU A 1 244 ? -8.531 23.391 4.25 1 98.88 244 LEU A O 1
ATOM 1980 N N . PRO A 1 245 ? -8.391 25.594 3.982 1 98.94 245 PRO A N 1
ATOM 1981 C CA . PRO A 1 245 ? -9.75 25.672 3.436 1 98.94 245 PRO A CA 1
ATOM 1982 C C . PRO A 1 245 ? -9.891 24.938 2.104 1 98.94 245 PRO A C 1
ATOM 1984 O O . PRO A 1 245 ? -8.961 24.938 1.292 1 98.94 245 PRO A O 1
ATOM 1987 N N . ILE A 1 246 ? -10.984 24.328 1.909 1 98.94 246 ILE A N 1
ATOM 1988 C CA . ILE A 1 246 ? -11.391 23.719 0.646 1 98.94 246 ILE A CA 1
ATOM 1989 C C . ILE A 1 246 ? -12.531 24.516 0.028 1 98.94 246 ILE A C 1
ATOM 1991 O O . ILE A 1 246 ? -13.617 24.609 0.603 1 98.94 246 ILE A O 1
ATOM 1995 N N . THR A 1 247 ? -12.336 25.062 -1.127 1 98.88 247 THR A N 1
ATOM 1996 C CA . THR A 1 247 ? -13.359 25.938 -1.692 1 98.88 247 THR A CA 1
ATOM 1997 C C . THR A 1 247 ? -13.992 25.312 -2.928 1 98.88 247 THR A C 1
ATOM 1999 O O . THR A 1 247 ? -14.969 25.828 -3.469 1 98.88 247 THR A O 1
ATOM 2002 N N . LYS A 1 248 ? -13.422 24.188 -3.357 1 98.62 248 LYS A N 1
ATOM 2003 C CA . LYS A 1 248 ? -13.938 23.453 -4.512 1 98.62 248 LYS A CA 1
ATOM 2004 C C . LYS A 1 248 ? -13.812 21.953 -4.32 1 98.62 248 LYS A C 1
ATOM 2006 O O . LYS A 1 248 ? -12.789 21.469 -3.822 1 98.62 248 LYS A O 1
ATOM 2011 N N . VAL A 1 249 ? -14.852 21.219 -4.73 1 98.69 249 VAL A N 1
ATOM 2012 C CA . VAL A 1 249 ? -14.82 19.766 -4.836 1 98.69 249 VAL A CA 1
ATOM 2013 C C . VAL A 1 249 ? -15.438 19.328 -6.164 1 98.69 249 VAL A C 1
ATOM 2015 O O . VAL A 1 249 ? -16.531 19.766 -6.527 1 98.69 249 VAL A O 1
ATOM 2018 N N . ASP A 1 250 ? -14.75 18.547 -6.914 1 97.81 250 ASP A N 1
ATOM 2019 C CA . ASP A 1 250 ? -15.219 18.078 -8.211 1 97.81 250 ASP A CA 1
ATOM 2020 C C . ASP A 1 250 ? -15.602 19.25 -9.117 1 97.81 250 ASP A C 1
ATOM 2022 O O . ASP A 1 250 ? -16.672 19.234 -9.727 1 97.81 250 ASP A O 1
ATOM 2026 N N . HIS A 1 251 ? -14.812 20.25 -9.039 1 97.62 251 HIS A N 1
ATOM 2027 C CA . HIS A 1 251 ? -14.93 21.406 -9.906 1 97.62 251 HIS A CA 1
ATOM 2028 C C . HIS A 1 251 ? -16.188 22.219 -9.578 1 97.62 251 HIS A C 1
ATOM 2030 O O . HIS A 1 251 ? -16.594 23.062 -10.367 1 97.62 251 HIS A O 1
ATOM 2036 N N . LYS A 1 252 ? -16.766 21.938 -8.477 1 98.19 252 LYS A N 1
ATOM 2037 C CA . LYS A 1 252 ? -17.922 22.719 -8 1 98.19 252 LYS A CA 1
ATOM 2038 C C . LYS A 1 252 ? -17.562 23.484 -6.734 1 98.19 252 LYS A C 1
ATOM 2040 O O . LYS A 1 252 ? -16.875 22.969 -5.852 1 98.19 252 LYS A O 1
ATOM 2045 N N . ALA A 1 253 ? -18.078 24.656 -6.594 1 98.44 253 ALA A N 1
ATOM 2046 C CA . ALA A 1 253 ? -17.781 25.531 -5.461 1 98.44 253 ALA A CA 1
ATOM 2047 C C . ALA A 1 253 ? -18.438 25.016 -4.184 1 98.44 253 ALA A C 1
ATOM 2049 O O . ALA A 1 253 ? -19.562 24.516 -4.215 1 98.44 253 ALA A O 1
ATOM 2050 N N . ILE A 1 254 ? -17.781 25.156 -3.127 1 98.62 254 ILE A N 1
ATOM 2051 C CA . ILE A 1 254 ? -18.344 24.984 -1.79 1 98.62 254 ILE A CA 1
ATOM 2052 C C . ILE A 1 254 ? -18.875 26.328 -1.282 1 98.62 254 ILE A C 1
ATOM 2054 O O . ILE A 1 254 ? -18.141 27.328 -1.28 1 98.62 254 ILE A O 1
ATOM 2058 N N . GLY A 1 255 ? -20.109 26.297 -0.804 1 97.75 255 GLY A N 1
ATOM 2059 C CA . GLY A 1 255 ? -20.672 27.594 -0.437 1 97.75 255 GLY A CA 1
ATOM 2060 C C . GLY A 1 255 ? -20.594 28.625 -1.549 1 97.75 255 GLY A C 1
ATOM 2061 O O . GLY A 1 255 ? -21.031 28.359 -2.672 1 97.75 255 GLY A O 1
ATOM 2062 N N . ASN A 1 256 ? -20 29.766 -1.25 1 97.44 256 ASN A N 1
ATOM 2063 C CA . ASN A 1 256 ? -19.875 30.812 -2.256 1 97.44 256 ASN A CA 1
ATOM 2064 C C . ASN A 1 256 ? -18.5 30.766 -2.945 1 97.44 256 ASN A C 1
ATOM 2066 O O . ASN A 1 256 ? -18.141 31.703 -3.672 1 97.44 256 ASN A O 1
ATOM 2070 N N . GLY A 1 257 ? -17.734 29.75 -2.67 1 98.19 257 GLY A N 1
ATOM 2071 C CA . GLY A 1 257 ? -16.453 29.562 -3.348 1 98.19 257 GLY A CA 1
ATOM 2072 C C . GLY A 1 257 ? -15.312 30.312 -2.684 1 98.19 257 GLY A C 1
ATOM 2073 O O . GLY A 1 257 ? -14.219 30.406 -3.242 1 98.19 257 GLY A O 1
ATOM 2074 N N . THR A 1 258 ? -15.586 30.812 -1.527 1 98.44 258 THR A N 1
ATOM 2075 C CA . THR A 1 258 ? -14.562 31.547 -0.783 1 98.44 258 THR A CA 1
ATOM 2076 C C . THR A 1 258 ? -14.391 30.953 0.612 1 98.44 258 THR A C 1
ATOM 2078 O O . THR A 1 258 ? -15.227 30.172 1.072 1 98.44 258 THR A O 1
ATOM 2081 N N . VAL A 1 259 ? -13.328 31.25 1.21 1 98.75 259 VAL A N 1
ATOM 2082 C CA . VAL A 1 259 ? -13.062 30.781 2.564 1 98.75 259 VAL A CA 1
ATOM 2083 C C . VAL A 1 259 ? -14.07 31.406 3.535 1 98.75 259 VAL A C 1
ATOM 2085 O O . VAL A 1 259 ? -14.266 32.625 3.529 1 98.75 259 VAL A O 1
ATOM 2088 N N . GLY A 1 260 ? -14.656 30.609 4.309 1 98.5 260 GLY A N 1
ATOM 2089 C CA . GLY A 1 260 ? -15.711 31.078 5.191 1 98.5 260 GLY A CA 1
ATOM 2090 C C . GLY A 1 260 ? -15.195 31.594 6.52 1 98.5 260 GLY A C 1
ATOM 2091 O O . GLY A 1 260 ? -14.047 31.312 6.895 1 98.5 260 GLY A O 1
ATOM 2092 N N . GLU A 1 261 ? -16.047 32.312 7.227 1 98.38 261 GLU A N 1
ATOM 2093 C CA . GLU A 1 261 ? -15.672 33.031 8.453 1 98.38 261 GLU A CA 1
ATOM 2094 C C . GLU A 1 261 ? -15.367 32.031 9.578 1 98.38 261 GLU A C 1
ATOM 2096 O O . GLU A 1 261 ? -14.492 32.281 10.406 1 98.38 261 GLU A O 1
ATOM 2101 N N . ILE A 1 262 ? -16.109 30.984 9.656 1 98.56 262 ILE A N 1
ATOM 2102 C CA . ILE A 1 262 ? -15.883 30 10.719 1 98.56 262 ILE A CA 1
ATOM 2103 C C . ILE A 1 262 ? -14.516 29.344 10.531 1 98.56 262 ILE A C 1
ATOM 2105 O O . ILE A 1 262 ? -13.766 29.188 11.5 1 98.56 262 ILE A O 1
ATOM 2109 N N . THR A 1 263 ? -14.203 28.969 9.312 1 98.75 263 THR A N 1
ATOM 2110 C CA . THR A 1 263 ? -12.898 28.391 9 1 98.75 263 THR A CA 1
ATOM 2111 C C . THR A 1 263 ? -11.781 29.375 9.344 1 98.75 263 THR A C 1
ATOM 2113 O O . THR A 1 263 ? -10.797 29.016 9.992 1 98.75 263 THR A O 1
ATOM 2116 N N . LYS A 1 264 ? -11.945 30.641 8.992 1 98.62 264 LYS A N 1
ATOM 2117 C CA . LYS A 1 264 ? -10.945 31.672 9.281 1 98.62 264 LYS A CA 1
ATOM 2118 C C . LYS A 1 264 ? -10.719 31.797 10.781 1 98.62 264 LYS A C 1
ATOM 2120 O O . LYS A 1 264 ? -9.586 31.938 11.234 1 98.62 264 LYS A O 1
ATOM 2125 N N . ASN A 1 265 ? -11.789 31.812 11.453 1 98.31 265 ASN A N 1
ATOM 2126 C CA . ASN A 1 265 ? -11.695 31.922 12.906 1 98.31 265 ASN A CA 1
ATOM 2127 C C . ASN A 1 265 ? -10.93 30.75 13.5 1 98.31 265 ASN A C 1
ATOM 2129 O O . ASN A 1 265 ? -10.102 30.922 14.398 1 98.31 265 ASN A O 1
ATOM 2133 N N . LEU A 1 266 ? -11.242 29.547 13.039 1 98.5 266 LEU A N 1
ATOM 2134 C CA . LEU A 1 266 ? -10.555 28.344 13.523 1 98.5 266 LEU A CA 1
ATOM 2135 C C . LEU A 1 266 ? -9.078 28.391 13.156 1 98.5 266 LEU A C 1
ATOM 2137 O O . LEU A 1 266 ? -8.227 27.938 13.93 1 98.5 266 LEU A O 1
ATOM 2141 N N . MET A 1 267 ? -8.773 28.859 11.938 1 98.31 267 MET A N 1
ATOM 2142 C CA . MET A 1 267 ? -7.387 29.031 11.523 1 98.31 267 MET A CA 1
ATOM 2143 C C . MET A 1 267 ? -6.629 29.906 12.508 1 98.31 267 MET A C 1
ATOM 2145 O O . MET A 1 267 ? -5.52 29.578 12.93 1 98.31 267 MET A O 1
ATOM 2149 N N . THR A 1 268 ? -7.211 31.031 12.875 1 97.75 268 THR A N 1
ATOM 2150 C CA . THR A 1 268 ? -6.605 31.984 13.805 1 97.75 268 THR A CA 1
ATOM 2151 C C . THR A 1 268 ? -6.391 31.328 15.172 1 97.75 268 THR A C 1
ATOM 2153 O O . THR A 1 268 ? -5.312 31.453 15.75 1 97.75 268 THR A O 1
ATOM 2156 N N . LYS A 1 269 ? -7.406 30.672 15.625 1 97.31 269 LYS A N 1
ATOM 2157 C CA . LYS A 1 269 ? -7.316 30 16.922 1 97.31 269 LYS A CA 1
ATOM 2158 C C . LYS A 1 269 ? -6.215 28.953 16.922 1 97.31 269 LYS A C 1
ATOM 2160 O O . LYS A 1 269 ? -5.512 28.781 17.922 1 97.31 269 LYS A O 1
ATOM 2165 N N . PHE A 1 270 ? -6.16 28.219 15.898 1 96.94 270 PHE A N 1
ATOM 2166 C CA . PHE A 1 270 ? -5.152 27.172 15.812 1 96.94 270 PHE A CA 1
ATOM 2167 C C . PHE A 1 270 ? -3.75 27.766 15.859 1 96.94 270 PHE A C 1
ATOM 2169 O O . PHE A 1 270 ? -2.859 27.219 16.516 1 96.94 270 PHE A O 1
ATOM 2176 N N . LEU A 1 271 ? -3.516 28.828 15.133 1 94.75 271 LEU A N 1
ATOM 2177 C CA . LEU A 1 271 ? -2.219 29.5 15.117 1 94.75 271 LEU A CA 1
ATOM 2178 C C . LEU A 1 271 ? -1.857 30 16.516 1 94.75 271 LEU A C 1
ATOM 2180 O O . LEU A 1 271 ? -0.697 29.938 16.922 1 94.75 271 LEU A O 1
ATOM 2184 N N . GLU A 1 272 ? -2.832 30.516 17.188 1 94.75 272 GLU A N 1
ATOM 2185 C CA . GLU A 1 272 ? -2.621 30.969 18.547 1 94.75 272 GLU A CA 1
ATOM 2186 C C . GLU A 1 272 ? -2.238 29.812 19.469 1 94.75 272 GLU A C 1
ATOM 2188 O O . GLU A 1 272 ? -1.33 29.938 20.281 1 94.75 272 GLU A O 1
ATOM 2193 N N . MET A 1 273 ? -2.998 28.75 19.297 1 93.25 273 MET A N 1
ATOM 2194 C CA . MET A 1 273 ? -2.707 27.562 20.094 1 93.25 273 MET A CA 1
ATOM 2195 C C . MET A 1 273 ? -1.291 27.062 19.828 1 93.25 273 MET A C 1
ATOM 2197 O O . MET A 1 273 ? -0.564 26.719 20.75 1 93.25 273 MET A O 1
ATOM 2201 N N . GLU A 1 274 ? -0.913 26.953 18.547 1 91.12 274 GLU A N 1
ATOM 2202 C CA . GLU A 1 274 ? 0.427 26.531 18.156 1 91.12 274 GLU A CA 1
ATOM 2203 C C . GLU A 1 274 ? 1.495 27.422 18.766 1 91.12 274 GLU A C 1
ATOM 2205 O O . GLU A 1 274 ? 2.516 26.938 19.266 1 91.12 274 GLU A O 1
ATOM 2210 N N . ALA A 1 275 ? 1.272 28.75 18.766 1 90.19 275 ALA A N 1
ATOM 2211 C CA . ALA A 1 275 ? 2.203 29.719 19.328 1 90.19 275 ALA A CA 1
ATOM 2212 C C . ALA A 1 275 ? 2.371 29.484 20.828 1 90.19 275 ALA A C 1
ATOM 2214 O O . ALA A 1 275 ? 3.48 29.594 21.359 1 90.19 275 ALA A O 1
ATOM 2215 N N . ASN A 1 276 ? 1.321 29.188 21.438 1 89.19 276 ASN A N 1
ATOM 2216 C CA . ASN A 1 276 ? 1.357 28.938 22.875 1 89.19 276 ASN A CA 1
ATOM 2217 C C . ASN A 1 276 ? 2.1 27.641 23.203 1 89.19 276 ASN A C 1
ATOM 2219 O O . ASN A 1 276 ? 2.756 27.531 24.25 1 89.19 276 ASN A O 1
ATOM 2223 N N . GLU A 1 277 ? 1.876 26.703 22.359 1 86.56 277 GLU A N 1
ATOM 2224 C CA . GLU A 1 277 ? 2.529 25.406 22.531 1 86.56 277 GLU A CA 1
ATOM 2225 C C . GLU A 1 277 ? 4.047 25.547 22.438 1 86.56 277 GLU A C 1
ATOM 2227 O O . GLU A 1 277 ? 4.781 24.875 23.172 1 86.56 277 GLU A O 1
ATOM 2232 N N . VAL A 1 278 ? 4.562 26.344 21.641 1 83.06 278 VAL A N 1
ATOM 2233 C CA . VAL A 1 278 ? 5.996 26.484 21.406 1 83.06 278 VAL A CA 1
ATOM 2234 C C . VAL A 1 278 ? 6.605 27.438 22.422 1 83.06 278 VAL A C 1
ATOM 2236 O O . VAL A 1 278 ? 7.812 27.406 22.672 1 83.06 278 VAL A O 1
ATOM 2239 N N . GLY A 1 279 ? 5.855 28.453 22.859 1 73.94 279 GLY A N 1
ATOM 2240 C CA . GLY A 1 279 ? 6.332 29.375 23.875 1 73.94 279 GLY A CA 1
ATOM 2241 C C . GLY A 1 279 ? 6.465 28.719 25.25 1 73.94 279 GLY A C 1
ATOM 224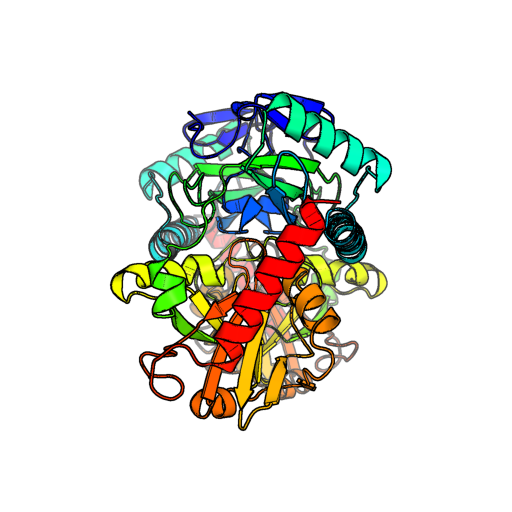2 O O . GLY A 1 279 ? 7.055 29.312 26.156 1 73.94 279 GLY A O 1
ATOM 2243 N N . GLN A 1 280 ? 5.938 27.594 25.484 1 63.09 280 GLN A N 1
ATOM 2244 C CA . GLN A 1 280 ? 6.059 26.844 26.719 1 63.09 280 GLN A CA 1
ATOM 2245 C C . GLN A 1 280 ? 7.238 25.875 26.672 1 63.09 280 GLN A C 1
ATOM 2247 O O . GLN A 1 280 ? 7.602 25.391 25.594 1 63.09 280 GLN A O 1
ATOM 2252 N N . MET B 1 1 ? 21.656 -11.898 8.586 1 56.28 1 MET B N 1
ATOM 2253 C CA . MET B 1 1 ? 22.062 -12.352 7.262 1 56.28 1 MET B CA 1
ATOM 2254 C C . MET B 1 1 ? 20.859 -12.906 6.488 1 56.28 1 MET B C 1
ATOM 2256 O O . MET B 1 1 ? 19.984 -13.539 7.074 1 56.28 1 MET B O 1
ATOM 2260 N N . LEU B 1 2 ? 20.688 -12.328 5.266 1 73.88 2 LEU B N 1
ATOM 2261 C CA . LEU B 1 2 ? 19.641 -12.844 4.398 1 73.88 2 LEU B CA 1
ATOM 2262 C C . LEU B 1 2 ? 19.828 -14.344 4.164 1 73.88 2 LEU B C 1
ATOM 2264 O O . LEU B 1 2 ? 20.859 -14.781 3.67 1 73.88 2 LEU B O 1
ATOM 2268 N N . SER B 1 3 ? 18.984 -15.172 4.785 1 75 3 SER B N 1
ATOM 2269 C CA . SER B 1 3 ? 19.109 -16.625 4.691 1 75 3 SER B CA 1
ATOM 2270 C C . SER B 1 3 ? 18.812 -17.109 3.273 1 75 3 SER B C 1
ATOM 2272 O O . SER B 1 3 ? 18.094 -16.453 2.52 1 75 3 SER B O 1
ATOM 2274 N N . GLU B 1 4 ? 19.469 -18.156 2.873 1 74.44 4 GLU B N 1
ATOM 2275 C CA . GLU B 1 4 ? 19.25 -18.797 1.577 1 74.44 4 GLU B CA 1
ATOM 2276 C C . GLU B 1 4 ? 17.797 -19.266 1.422 1 74.44 4 GLU B C 1
ATOM 2278 O O . GLU B 1 4 ? 17.344 -19.516 0.307 1 74.44 4 GLU B O 1
ATOM 2283 N N . LYS B 1 5 ? 17.219 -19.234 2.51 1 79.06 5 LYS B N 1
ATOM 2284 C CA . LYS B 1 5 ? 15.82 -19.641 2.463 1 79.06 5 LYS B CA 1
ATOM 2285 C C . LYS B 1 5 ? 14.938 -18.516 1.929 1 79.06 5 LYS B C 1
ATOM 2287 O O . LYS B 1 5 ? 13.828 -18.766 1.446 1 79.06 5 LYS B O 1
ATOM 2292 N N . ILE B 1 6 ? 15.461 -17.375 1.947 1 89.44 6 ILE B N 1
ATOM 2293 C CA . ILE B 1 6 ? 14.664 -16.219 1.554 1 89.44 6 ILE B CA 1
ATOM 2294 C C . ILE B 1 6 ? 14.852 -15.945 0.064 1 89.44 6 ILE B C 1
ATOM 2296 O O . ILE B 1 6 ? 13.891 -15.664 -0.651 1 89.44 6 ILE B O 1
ATOM 2300 N N . CYS B 1 7 ? 16.078 -16.047 -0.402 1 94.94 7 CYS B N 1
ATOM 2301 C CA . CYS B 1 7 ? 16.328 -15.82 -1.82 1 94.94 7 CYS B CA 1
ATOM 2302 C C . CYS B 1 7 ? 17.594 -16.531 -2.266 1 94.94 7 CYS B C 1
ATOM 2304 O O . CYS B 1 7 ? 18.406 -16.938 -1.434 1 94.94 7 CYS B O 1
ATOM 2306 N N . LYS B 1 8 ? 17.766 -16.75 -3.58 1 97.5 8 LYS B N 1
ATOM 2307 C CA . LYS B 1 8 ? 18.953 -17.359 -4.18 1 97.5 8 LYS B CA 1
ATOM 2308 C C . LYS B 1 8 ? 20.125 -16.391 -4.16 1 97.5 8 LYS B C 1
ATOM 2310 O O . LYS B 1 8 ? 19.953 -15.203 -3.875 1 97.5 8 LYS B O 1
ATOM 2315 N N . PRO B 1 9 ? 21.281 -16.797 -4.402 1 97.62 9 PRO B N 1
ATOM 2316 C CA . PRO B 1 9 ? 22.516 -16.062 -4.125 1 97.62 9 PRO B CA 1
ATOM 2317 C C . PRO B 1 9 ? 22.656 -14.805 -4.988 1 97.62 9 PRO B C 1
ATOM 2319 O O . PRO B 1 9 ? 23.328 -13.844 -4.586 1 97.62 9 PRO B O 1
ATOM 2322 N N . TYR B 1 10 ? 22.062 -14.836 -6.195 1 98.5 10 TYR B N 1
ATOM 2323 C CA . TYR B 1 10 ? 22.266 -13.695 -7.086 1 98.5 10 TYR B CA 1
ATOM 2324 C C . TYR B 1 10 ? 20.938 -13.047 -7.449 1 98.5 10 TYR B C 1
ATOM 2326 O O . TYR B 1 10 ? 19.938 -13.742 -7.645 1 98.5 10 TYR B O 1
ATOM 2334 N N . CYS B 1 11 ? 20.953 -11.742 -7.559 1 98.81 11 CYS B N 1
ATOM 2335 C CA . CYS B 1 11 ? 19.797 -10.953 -7.984 1 98.81 11 CYS B CA 1
ATOM 2336 C C . CYS B 1 11 ? 20.219 -9.844 -8.945 1 98.81 11 CYS B C 1
ATOM 2338 O O . CYS B 1 11 ? 21.406 -9.633 -9.164 1 98.81 11 CYS B O 1
ATOM 2340 N N . PHE B 1 12 ? 19.234 -9.344 -9.688 1 98.88 12 PHE B N 1
ATOM 2341 C CA . PHE B 1 12 ? 19.438 -8.086 -10.398 1 98.88 12 PHE B CA 1
ATOM 2342 C C . PHE B 1 12 ? 19 -6.906 -9.547 1 98.88 12 PHE B C 1
ATOM 2344 O O . PHE B 1 12 ? 17.875 -6.871 -9.055 1 98.88 12 PHE B O 1
ATOM 2351 N N . ALA B 1 13 ? 19.859 -5.949 -9.289 1 98.62 13 ALA B N 1
ATOM 2352 C CA . ALA B 1 13 ? 19.562 -4.758 -8.5 1 98.62 13 ALA B CA 1
ATOM 2353 C C . ALA B 1 13 ? 19.953 -3.488 -9.258 1 98.62 13 ALA B C 1
ATOM 2355 O O . ALA B 1 13 ? 21.141 -3.184 -9.391 1 98.62 13 ALA B O 1
ATOM 2356 N N . LYS B 1 14 ? 18.906 -2.768 -9.664 1 96 14 LYS B N 1
ATOM 2357 C CA . LYS B 1 14 ? 19.031 -1.495 -10.367 1 96 14 LYS B CA 1
ATOM 2358 C C . LYS B 1 14 ? 19.656 -1.689 -11.742 1 96 14 LYS B C 1
ATOM 2360 O O . LYS B 1 14 ? 18.953 -1.763 -12.75 1 96 14 LYS B O 1
ATOM 2365 N N . ASP B 1 15 ? 20.922 -2.029 -11.836 1 95.56 15 ASP B N 1
ATOM 2366 C CA . ASP B 1 15 ? 21.5 -2.033 -13.18 1 95.56 15 ASP B CA 1
ATOM 2367 C C . ASP B 1 15 ? 22.438 -3.223 -13.367 1 95.56 15 ASP B C 1
ATOM 2369 O O . ASP B 1 15 ? 23 -3.416 -14.453 1 95.56 15 ASP B O 1
ATOM 2373 N N . GLU B 1 16 ? 22.531 -4.07 -12.375 1 97.94 16 GLU B N 1
ATOM 2374 C CA . GLU B 1 16 ? 23.5 -5.152 -12.508 1 97.94 16 GLU B CA 1
ATOM 2375 C C . GLU B 1 16 ? 23.094 -6.367 -11.68 1 97.94 16 GLU B C 1
ATOM 2377 O O . GLU B 1 16 ? 22.281 -6.254 -10.758 1 97.94 16 GLU B O 1
ATOM 2382 N N . ILE B 1 17 ? 23.672 -7.516 -12.039 1 98.81 17 ILE B N 1
ATOM 2383 C CA . ILE B 1 17 ? 23.531 -8.727 -11.242 1 98.81 17 ILE B CA 1
ATOM 2384 C C . ILE B 1 17 ? 24.562 -8.734 -10.117 1 98.81 17 ILE B C 1
ATOM 2386 O O . ILE B 1 17 ? 25.766 -8.602 -10.375 1 98.81 17 ILE B O 1
ATOM 2390 N N . ILE B 1 18 ? 24.141 -8.82 -8.906 1 98.69 18 ILE B N 1
ATOM 2391 C CA . ILE B 1 18 ? 25 -8.781 -7.727 1 98.69 18 ILE B CA 1
ATOM 2392 C C . ILE B 1 18 ? 24.594 -9.883 -6.758 1 98.69 18 ILE B C 1
ATOM 2394 O O . ILE B 1 18 ? 23.547 -10.531 -6.941 1 98.69 18 ILE B O 1
ATOM 2398 N N . PRO B 1 19 ? 25.422 -10.195 -5.742 1 98.31 19 PRO B N 1
ATOM 2399 C CA . PRO B 1 19 ? 24.938 -11.047 -4.66 1 98.31 19 PRO B CA 1
ATOM 2400 C C . PRO B 1 19 ? 23.656 -10.508 -4.02 1 98.31 19 PRO B C 1
ATOM 2402 O O . PRO B 1 19 ? 23.578 -9.312 -3.713 1 98.31 19 PRO B O 1
ATOM 2405 N N . SER B 1 20 ? 22.688 -11.344 -3.803 1 98.19 20 SER B N 1
ATOM 2406 C CA . SER B 1 20 ? 21.375 -10.938 -3.33 1 98.19 20 SER B CA 1
ATOM 2407 C C . SER B 1 20 ? 21.469 -10.203 -1.994 1 98.19 20 SER B C 1
ATOM 2409 O O . SER B 1 20 ? 20.703 -9.281 -1.733 1 98.19 20 SER B O 1
ATOM 2411 N N . GLU B 1 21 ? 22.359 -10.578 -1.195 1 96.88 21 GLU B N 1
ATOM 2412 C CA . GLU B 1 21 ? 22.5 -10.016 0.142 1 96.88 21 GLU B CA 1
ATOM 2413 C C . GLU B 1 21 ? 22.922 -8.547 0.079 1 96.88 21 GLU B C 1
ATOM 2415 O O . GLU B 1 21 ? 22.75 -7.805 1.047 1 96.88 21 GLU B O 1
ATOM 2420 N N . GLU B 1 22 ? 23.438 -8.125 -1.04 1 97.38 22 GLU B N 1
ATOM 2421 C CA . GLU B 1 22 ? 24 -6.781 -1.173 1 97.38 22 GLU B CA 1
ATOM 2422 C C . GLU B 1 22 ? 22.969 -5.812 -1.739 1 97.38 22 GLU B C 1
ATOM 2424 O O . GLU B 1 22 ? 23.188 -4.602 -1.779 1 97.38 22 GLU B O 1
ATOM 2429 N N . ALA B 1 23 ? 21.859 -6.34 -2.199 1 98.19 23 ALA B N 1
ATOM 2430 C CA . ALA B 1 23 ? 20.828 -5.461 -2.748 1 98.19 23 ALA B CA 1
ATOM 2431 C C . ALA B 1 23 ? 20.359 -4.449 -1.706 1 98.19 23 ALA B C 1
ATOM 2433 O O . ALA B 1 23 ? 20.25 -4.773 -0.522 1 98.19 23 ALA B O 1
ATOM 2434 N N . SER B 1 24 ? 20.094 -3.229 -2.193 1 97.88 24 SER B N 1
ATOM 2435 C CA . SER B 1 24 ? 19.734 -2.172 -1.257 1 97.88 24 SER B CA 1
ATOM 2436 C C . SER B 1 24 ? 18.781 -1.164 -1.901 1 97.88 24 SER B C 1
ATOM 2438 O O . SER B 1 24 ? 18.844 -0.931 -3.109 1 97.88 24 SER B O 1
ATOM 2440 N N . LEU B 1 25 ? 17.938 -0.645 -1.163 1 97.69 25 LEU B N 1
ATOM 2441 C CA . LEU B 1 25 ? 17.031 0.451 -1.465 1 97.69 25 LEU B CA 1
ATOM 2442 C C . LEU B 1 25 ? 17.078 1.513 -0.372 1 97.69 25 LEU B C 1
ATOM 2444 O O . LEU B 1 25 ? 17.156 1.186 0.814 1 97.69 25 LEU B O 1
ATOM 2448 N N . HIS B 1 26 ? 17.141 2.762 -0.745 1 97.88 26 HIS B N 1
ATOM 2449 C CA . HIS B 1 26 ? 17.047 3.803 0.273 1 97.88 26 HIS B CA 1
ATOM 2450 C C . HIS B 1 26 ? 15.664 3.85 0.904 1 97.88 26 HIS B C 1
ATOM 2452 O O . HIS B 1 26 ? 14.656 3.807 0.197 1 97.88 26 HIS B O 1
ATOM 2458 N N . PRO B 1 27 ? 15.531 3.982 2.209 1 98.25 27 PRO B N 1
ATOM 2459 C CA . PRO B 1 27 ? 14.242 3.846 2.891 1 98.25 27 PRO B CA 1
ATOM 2460 C C . PRO B 1 27 ? 13.312 5.027 2.631 1 98.25 27 PRO B C 1
ATOM 2462 O O . PRO B 1 27 ? 12.148 5.008 3.057 1 98.25 27 PRO B O 1
ATOM 2465 N N . LEU B 1 28 ? 13.75 6.043 1.894 1 97.88 28 LEU B N 1
ATOM 2466 C CA . LEU B 1 28 ? 12.867 7.145 1.516 1 97.88 28 LEU B CA 1
ATOM 2467 C C . LEU B 1 28 ? 12.25 6.902 0.144 1 97.88 28 LEU B C 1
ATOM 2469 O O . LEU B 1 28 ? 11.492 7.738 -0.358 1 97.88 28 LEU B O 1
ATOM 2473 N N . ASP B 1 29 ? 12.617 5.777 -0.469 1 98 29 ASP B N 1
ATOM 2474 C CA . ASP B 1 29 ? 11.922 5.391 -1.693 1 98 29 ASP B CA 1
ATOM 2475 C C . ASP B 1 29 ? 10.414 5.328 -1.475 1 98 29 ASP B C 1
ATOM 2477 O O . ASP B 1 29 ? 9.945 4.762 -0.483 1 98 29 ASP B O 1
ATOM 2481 N N . ILE B 1 30 ? 9.617 5.867 -2.404 1 98.38 30 ILE B N 1
ATOM 2482 C CA . ILE B 1 30 ? 8.172 5.926 -2.211 1 98.38 30 ILE B CA 1
ATOM 2483 C C . ILE B 1 30 ? 7.582 4.52 -2.289 1 98.38 30 ILE B C 1
ATOM 2485 O O . ILE B 1 30 ? 6.441 4.297 -1.882 1 98.38 30 ILE B O 1
ATOM 2489 N N . GLY B 1 31 ? 8.328 3.553 -2.799 1 98.44 31 GLY B N 1
ATOM 2490 C CA . GLY B 1 31 ? 7.918 2.166 -2.652 1 98.44 31 GLY B CA 1
ATOM 2491 C C . GLY B 1 31 ? 7.719 1.752 -1.207 1 98.44 31 GLY B C 1
ATOM 2492 O O . GLY B 1 31 ? 6.855 0.925 -0.906 1 98.44 31 GLY B O 1
ATOM 2493 N N . LEU B 1 32 ? 8.539 2.299 -0.343 1 98.56 32 LEU B N 1
ATOM 2494 C CA . LEU B 1 32 ? 8.391 2.021 1.082 1 98.56 32 LEU B CA 1
ATOM 2495 C C . LEU B 1 32 ? 7.477 3.049 1.743 1 98.56 32 LEU B C 1
ATOM 2497 O O . LEU B 1 32 ? 6.48 2.686 2.373 1 98.56 32 LEU B O 1
ATOM 2501 N N . ILE B 1 33 ? 7.688 4.32 1.577 1 98.44 33 ILE B N 1
ATOM 2502 C CA . ILE B 1 33 ? 7.07 5.32 2.445 1 98.44 33 ILE B CA 1
ATOM 2503 C C . ILE B 1 33 ? 5.664 5.641 1.945 1 98.44 33 ILE B C 1
ATOM 2505 O O . ILE B 1 33 ? 4.883 6.281 2.648 1 98.44 33 ILE B O 1
ATOM 2509 N N . ARG B 1 34 ? 5.34 5.156 0.739 1 98.5 34 ARG B N 1
ATOM 2510 C CA . ARG B 1 34 ? 3.992 5.371 0.224 1 98.5 34 ARG B CA 1
ATOM 2511 C C . ARG B 1 34 ? 3.4 4.07 -0.314 1 98.5 34 ARG B C 1
ATOM 2513 O O . ARG B 1 34 ? 2.301 4.066 -0.87 1 98.5 34 ARG B O 1
ATOM 2520 N N . GLY B 1 35 ? 4.16 2.971 -0.208 1 97.94 35 GLY B N 1
ATOM 2521 C CA . GLY B 1 35 ? 3.672 1.705 -0.732 1 97.94 35 GLY B CA 1
ATOM 2522 C C . GLY B 1 35 ? 3.441 1.729 -2.23 1 97.94 35 GLY B C 1
ATOM 2523 O O . GLY B 1 35 ? 2.508 1.097 -2.73 1 97.94 35 GLY B O 1
ATOM 2524 N N . TYR B 1 36 ? 4.23 2.529 -2.936 1 98.38 36 TYR B N 1
ATOM 2525 C CA . TYR B 1 36 ? 3.967 2.695 -4.359 1 98.38 36 TYR B CA 1
ATOM 2526 C C . TYR B 1 36 ? 5.043 2.016 -5.199 1 98.38 36 TYR B C 1
ATOM 2528 O O . TYR B 1 36 ? 6.074 2.619 -5.5 1 98.38 36 TYR B O 1
ATOM 2536 N N . ALA B 1 37 ? 4.793 0.827 -5.609 1 98.75 37 ALA B N 1
ATOM 2537 C CA . ALA B 1 37 ? 5.609 -0.04 -6.449 1 98.75 37 ALA B CA 1
ATOM 2538 C C . ALA B 1 37 ? 4.754 -1.075 -7.172 1 98.75 37 ALA B C 1
ATOM 2540 O O . ALA B 1 37 ? 3.574 -1.249 -6.848 1 98.75 37 ALA B O 1
ATOM 2541 N N . ILE B 1 38 ? 5.32 -1.64 -8.195 1 98.81 38 ILE B N 1
ATOM 2542 C CA . ILE B 1 38 ? 4.656 -2.744 -8.875 1 98.81 38 ILE B CA 1
ATOM 2543 C C . ILE B 1 38 ? 5.543 -3.988 -8.828 1 98.81 38 ILE B C 1
ATOM 2545 O O . ILE B 1 38 ? 6.742 -3.893 -8.562 1 98.81 38 ILE B O 1
ATOM 2549 N N . PHE B 1 39 ? 4.938 -5.141 -9.078 1 98.88 39 PHE B N 1
ATOM 2550 C CA . PHE B 1 39 ? 5.723 -6.367 -9.133 1 98.88 39 PHE B CA 1
ATOM 2551 C C . PHE B 1 39 ? 5.051 -7.402 -10.023 1 98.88 39 PHE B C 1
ATOM 2553 O O . PHE B 1 39 ? 3.9 -7.223 -10.43 1 98.88 39 PHE B O 1
ATOM 2560 N N . ASP B 1 40 ? 5.723 -8.367 -10.344 1 98.75 40 ASP B N 1
ATOM 2561 C CA . ASP B 1 40 ? 5.227 -9.602 -10.938 1 98.75 40 ASP B CA 1
ATOM 2562 C C . ASP B 1 40 ? 6.023 -10.812 -10.445 1 98.75 40 ASP B C 1
ATOM 2564 O O . ASP B 1 40 ? 7.086 -10.648 -9.836 1 98.75 40 ASP B O 1
ATOM 2568 N N . PHE B 1 41 ? 5.508 -11.914 -10.609 1 98.38 41 PHE B N 1
ATOM 2569 C CA . PHE B 1 41 ? 6.082 -13.141 -10.07 1 98.38 41 PHE B CA 1
ATOM 2570 C C . PHE B 1 41 ? 5.715 -14.336 -10.945 1 98.38 41 PHE B C 1
ATOM 2572 O O . PHE B 1 41 ? 4.551 -14.516 -11.297 1 98.38 41 PHE B O 1
ATOM 2579 N N . PHE B 1 42 ? 6.676 -15.109 -11.352 1 97.94 42 PHE B N 1
ATOM 2580 C CA . PHE B 1 42 ? 6.422 -16.328 -12.117 1 97.94 42 PHE B CA 1
ATOM 2581 C C . PHE B 1 42 ? 7.367 -17.438 -11.703 1 97.94 42 PHE B C 1
ATOM 2583 O O . PHE B 1 42 ? 8.297 -17.219 -10.93 1 97.94 42 PHE B O 1
ATOM 2590 N N . ARG B 1 43 ? 7.129 -18.656 -12.109 1 97 43 ARG B N 1
ATOM 2591 C CA . ARG B 1 43 ? 7.93 -19.797 -11.664 1 97 43 ARG B CA 1
ATOM 2592 C C . ARG B 1 43 ? 8.711 -20.406 -12.82 1 97 43 ARG B C 1
ATOM 2594 O O . ARG B 1 43 ? 8.406 -20.141 -13.992 1 97 43 ARG B O 1
ATOM 2601 N N . THR B 1 44 ? 9.734 -21.141 -12.539 1 96.19 44 THR B N 1
ATOM 2602 C CA . THR B 1 44 ? 10.508 -21.891 -13.516 1 96.19 44 THR B CA 1
ATOM 2603 C C . THR B 1 44 ? 10.211 -23.375 -13.414 1 96.19 44 THR B C 1
ATOM 2605 O O . THR B 1 44 ? 9.883 -23.891 -12.336 1 96.19 44 THR B O 1
ATOM 2608 N N . VAL B 1 45 ? 10.219 -24.016 -14.5 1 93.94 45 VAL B N 1
ATOM 2609 C CA . VAL B 1 45 ? 10.172 -25.469 -14.641 1 93.94 45 VAL B CA 1
ATOM 2610 C C . VAL B 1 45 ? 11.305 -25.938 -15.555 1 93.94 45 VAL B C 1
ATOM 2612 O O . VAL B 1 45 ? 11.391 -25.516 -16.703 1 93.94 45 VAL B O 1
ATOM 2615 N N . ASN B 1 46 ? 12.172 -26.781 -15.039 1 93.44 46 ASN B N 1
ATOM 2616 C CA . ASN B 1 46 ? 13.336 -27.25 -15.789 1 93.44 46 ASN B CA 1
ATOM 2617 C C . ASN B 1 46 ? 14.148 -26.078 -16.344 1 93.44 46 ASN B C 1
ATOM 2619 O O . ASN B 1 46 ? 14.438 -26.031 -17.531 1 93.44 46 ASN B O 1
ATOM 2623 N N . HIS B 1 47 ? 14.406 -25.109 -15.547 1 95.62 47 HIS B N 1
ATOM 2624 C CA . HIS B 1 47 ? 15.242 -23.938 -15.828 1 95.62 47 HIS B CA 1
ATOM 2625 C C . HIS B 1 47 ? 14.57 -23.016 -16.828 1 95.62 47 HIS B C 1
ATOM 2627 O O . HIS B 1 47 ? 15.219 -22.109 -17.359 1 95.62 47 HIS B O 1
ATOM 2633 N N . ARG B 1 48 ? 13.32 -23.219 -17.078 1 94.69 48 ARG B N 1
ATOM 2634 C CA . ARG B 1 48 ? 12.602 -22.375 -18.016 1 94.69 48 ARG B CA 1
ATOM 2635 C C . ARG B 1 48 ? 11.477 -21.609 -17.344 1 94.69 48 ARG B C 1
ATOM 2637 O O . ARG B 1 48 ? 10.664 -22.203 -16.609 1 94.69 48 ARG B O 1
ATOM 2644 N N . PRO B 1 49 ? 11.445 -20.312 -17.547 1 96.25 49 PRO B N 1
ATOM 2645 C CA . PRO B 1 49 ? 10.312 -19.562 -17 1 96.25 49 PRO B CA 1
ATOM 2646 C C . PRO B 1 49 ? 8.992 -19.875 -17.703 1 96.25 49 PRO B C 1
ATOM 2648 O O . PRO B 1 49 ? 8.922 -19.812 -18.938 1 96.25 49 PRO B O 1
ATOM 2651 N N . LEU B 1 50 ? 8.008 -20.188 -16.984 1 95.44 50 LEU B N 1
ATOM 2652 C CA . LEU B 1 50 ? 6.688 -20.484 -17.547 1 95.44 50 LEU B CA 1
ATOM 2653 C C . LEU B 1 50 ? 5.934 -19.203 -17.875 1 95.44 50 LEU B C 1
ATOM 2655 O O . LEU B 1 50 ? 5.863 -18.297 -17.047 1 95.44 50 LEU B O 1
ATOM 2659 N N . PHE B 1 51 ? 5.387 -19.062 -19.125 1 96 51 PHE B N 1
ATOM 2660 C CA . PHE B 1 51 ? 4.52 -17.984 -19.609 1 96 51 PHE B CA 1
ATOM 2661 C C . PHE B 1 51 ? 5.223 -16.641 -19.5 1 96 51 PHE B C 1
ATOM 2663 O O . PHE B 1 51 ? 4.594 -15.625 -19.188 1 96 51 PHE B O 1
ATOM 2670 N N . LEU B 1 52 ? 6.473 -16.562 -19.766 1 96.88 52 LEU B N 1
ATOM 2671 C CA . LEU B 1 52 ? 7.312 -15.398 -19.516 1 96.88 52 LEU B CA 1
ATOM 2672 C C . LEU B 1 52 ? 6.809 -14.195 -20.297 1 96.88 52 LEU B C 1
ATOM 2674 O O . LEU B 1 52 ? 6.75 -13.086 -19.766 1 96.88 52 LEU B O 1
ATOM 2678 N N . LYS B 1 53 ? 6.488 -14.406 -21.547 1 97.06 53 LYS B N 1
ATOM 2679 C CA . LYS B 1 53 ? 6.027 -13.297 -22.375 1 97.06 53 LYS B CA 1
ATOM 2680 C C . LYS B 1 53 ? 4.836 -12.594 -21.734 1 97.06 53 LYS B C 1
ATOM 2682 O O . LYS B 1 53 ? 4.758 -11.359 -21.734 1 97.06 53 LYS B O 1
ATOM 2687 N N . ASP B 1 54 ? 3.857 -13.359 -21.234 1 97.75 54 ASP B N 1
ATOM 2688 C CA . ASP B 1 54 ? 2.66 -12.805 -20.609 1 97.75 54 ASP B CA 1
ATOM 2689 C C . ASP B 1 54 ? 3.012 -12 -19.359 1 97.75 54 ASP B C 1
ATOM 2691 O O . ASP B 1 54 ? 2.457 -10.922 -19.141 1 97.75 54 ASP B O 1
ATOM 2695 N N . TYR B 1 55 ? 3.91 -12.508 -18.594 1 98.56 55 TYR B N 1
ATOM 2696 C CA . TYR B 1 55 ? 4.309 -11.828 -17.359 1 98.56 55 TYR B CA 1
ATOM 2697 C C . TYR B 1 55 ? 5.07 -10.547 -17.672 1 98.56 55 TYR B C 1
ATOM 2699 O O . TYR B 1 55 ? 4.871 -9.523 -17.016 1 98.56 55 TYR B O 1
ATOM 2707 N N . LEU B 1 56 ? 5.934 -10.562 -18.656 1 98.75 56 LEU B N 1
ATOM 2708 C CA . LEU B 1 56 ? 6.668 -9.367 -19.047 1 98.75 56 LEU B CA 1
ATOM 2709 C C . LEU B 1 56 ? 5.727 -8.305 -19.609 1 98.75 56 LEU B C 1
ATOM 2711 O O . LEU B 1 56 ? 5.871 -7.121 -19.312 1 98.75 56 LEU B O 1
ATOM 2715 N N . ASP B 1 57 ? 4.77 -8.742 -20.422 1 98.69 57 ASP B N 1
ATOM 2716 C CA . ASP B 1 57 ? 3.768 -7.82 -20.938 1 98.69 57 ASP B CA 1
ATOM 2717 C C . ASP B 1 57 ? 3.023 -7.117 -19.812 1 98.69 57 ASP B C 1
ATOM 2719 O O . ASP B 1 57 ? 2.857 -5.898 -19.828 1 98.69 57 ASP B O 1
ATOM 2723 N N . ARG B 1 58 ? 2.58 -7.891 -18.875 1 98.44 58 ARG B N 1
ATOM 2724 C CA . ARG B 1 58 ? 1.832 -7.316 -17.766 1 98.44 58 ARG B CA 1
ATOM 2725 C C . ARG B 1 58 ? 2.709 -6.375 -16.953 1 98.44 58 ARG B C 1
ATOM 2727 O O . ARG B 1 58 ? 2.256 -5.309 -16.516 1 98.44 58 ARG B O 1
ATOM 2734 N N . PHE B 1 59 ? 3.926 -6.766 -16.688 1 98.88 59 PHE B N 1
ATOM 2735 C CA . PHE B 1 59 ? 4.852 -5.953 -15.914 1 98.88 59 PHE B CA 1
ATOM 2736 C C . PHE B 1 59 ? 5.094 -4.609 -16.594 1 98.88 59 PHE B C 1
ATOM 2738 O O . PHE B 1 59 ? 5.008 -3.559 -15.945 1 98.88 59 PHE B O 1
ATOM 2745 N N . ILE B 1 60 ? 5.367 -4.66 -17.875 1 98.75 60 ILE B N 1
ATOM 2746 C CA . ILE B 1 60 ? 5.648 -3.461 -18.656 1 98.75 60 ILE B CA 1
ATOM 2747 C C . ILE B 1 60 ? 4.406 -2.578 -18.734 1 98.75 60 ILE B C 1
ATOM 2749 O O . ILE B 1 60 ? 4.496 -1.358 -18.578 1 98.75 60 ILE B O 1
ATOM 2753 N N . GLN B 1 61 ? 3.275 -3.168 -18.906 1 98.12 61 GLN B N 1
ATOM 2754 C CA . GLN B 1 61 ? 2.023 -2.418 -18.922 1 98.12 61 GLN B CA 1
ATOM 2755 C C . GLN B 1 61 ? 1.748 -1.78 -17.562 1 98.12 61 GLN B C 1
ATOM 2757 O O . GLN B 1 61 ? 1.271 -0.646 -17.484 1 98.12 61 GLN B O 1
ATOM 2762 N N . SER B 1 62 ? 1.96 -2.57 -16.516 1 98.5 62 SER B N 1
ATOM 2763 C CA . SER B 1 62 ? 1.787 -2.039 -15.164 1 98.5 62 SER B CA 1
ATOM 2764 C C . SER B 1 62 ? 2.674 -0.821 -14.938 1 98.5 62 SER B C 1
ATOM 2766 O O . SER B 1 62 ? 2.234 0.172 -14.352 1 98.5 62 SER B O 1
ATOM 2768 N N . ALA B 1 63 ? 3.932 -0.905 -15.344 1 98.44 63 ALA B N 1
ATOM 2769 C CA . ALA B 1 63 ? 4.855 0.214 -15.195 1 98.44 63 ALA B CA 1
ATOM 2770 C C . ALA B 1 63 ? 4.336 1.458 -15.906 1 98.44 63 ALA B C 1
ATOM 2772 O O . ALA B 1 63 ? 4.352 2.557 -15.344 1 98.44 63 ALA B O 1
ATOM 2773 N N . ARG B 1 64 ? 3.871 1.266 -17.094 1 97.62 64 ARG B N 1
ATOM 2774 C CA . ARG B 1 64 ? 3.342 2.369 -17.875 1 97.62 64 ARG B CA 1
ATOM 2775 C C . ARG B 1 64 ? 2.121 2.99 -17.203 1 97.62 64 ARG B C 1
ATOM 2777 O O . ARG B 1 64 ? 2.051 4.211 -17.047 1 97.62 64 ARG B O 1
ATOM 2784 N N . LYS B 1 65 ? 1.182 2.188 -16.844 1 97.06 65 LYS B N 1
ATOM 2785 C CA . LYS B 1 65 ? -0.06 2.666 -16.25 1 97.06 65 LYS B CA 1
ATOM 2786 C C . LYS B 1 65 ? 0.206 3.354 -14.906 1 97.06 65 LYS B C 1
ATOM 2788 O O . LYS B 1 65 ? -0.485 4.305 -14.539 1 97.06 65 LYS B O 1
ATOM 2793 N N . ALA B 1 66 ? 1.191 2.891 -14.18 1 97.62 66 ALA B N 1
ATOM 2794 C CA . ALA B 1 66 ? 1.526 3.434 -12.867 1 97.62 66 ALA B CA 1
ATOM 2795 C C . ALA B 1 66 ? 2.469 4.629 -12.992 1 97.62 66 ALA B C 1
ATOM 2797 O O . ALA B 1 66 ? 2.889 5.203 -11.984 1 97.62 66 ALA B O 1
ATOM 2798 N N . HIS B 1 67 ? 2.912 4.977 -14.195 1 96.25 67 HIS B N 1
ATOM 2799 C CA . HIS B 1 67 ? 3.807 6.094 -14.469 1 96.25 67 HIS B CA 1
ATOM 2800 C C . HIS B 1 67 ? 5.168 5.883 -13.82 1 96.25 67 HIS B C 1
ATOM 2802 O O . HIS B 1 67 ? 5.738 6.816 -13.25 1 96.25 67 HIS B O 1
ATOM 2808 N N . LEU B 1 68 ? 5.578 4.652 -13.789 1 98 68 LEU B N 1
ATOM 2809 C CA . LEU B 1 68 ? 6.922 4.32 -13.32 1 98 68 LEU B CA 1
ATOM 2810 C C . LEU B 1 68 ? 7.887 4.199 -14.5 1 98 68 LEU B C 1
ATOM 2812 O O . LEU B 1 68 ? 7.527 3.672 -15.555 1 98 68 LEU B O 1
ATOM 2816 N N . ASP B 1 69 ? 9.055 4.695 -14.25 1 95.75 69 ASP B N 1
ATOM 2817 C CA . ASP B 1 69 ? 10.062 4.703 -15.312 1 95.75 69 ASP B CA 1
ATOM 2818 C C . ASP B 1 69 ? 10.805 3.371 -15.367 1 95.75 69 ASP B C 1
ATOM 2820 O O . ASP B 1 69 ? 11.781 3.17 -14.648 1 95.75 69 ASP B O 1
ATOM 2824 N N . LEU B 1 70 ? 10.367 2.422 -16.172 1 97.56 70 LEU B N 1
ATOM 2825 C CA . LEU B 1 70 ? 11.062 1.165 -16.438 1 97.56 70 LEU B CA 1
ATOM 2826 C C . LEU B 1 70 ? 12.047 1.317 -17.594 1 97.56 70 LEU B C 1
ATOM 2828 O O . LEU B 1 70 ? 11.641 1.521 -18.734 1 97.56 70 LEU B O 1
ATOM 2832 N N . LYS B 1 71 ? 13.32 1.202 -17.375 1 96.5 71 LYS B N 1
ATOM 2833 C CA . LYS B 1 71 ? 14.383 1.462 -18.344 1 96.5 71 LYS B CA 1
ATOM 2834 C C . LYS B 1 71 ? 14.633 0.238 -19.219 1 96.5 71 LYS B C 1
ATOM 2836 O O . LYS B 1 71 ? 15.453 0.285 -20.141 1 96.5 71 LYS B O 1
ATOM 2841 N N . HIS B 1 72 ? 13.945 -0.812 -19.016 1 97.56 72 HIS B N 1
ATOM 2842 C CA . HIS B 1 72 ? 14.156 -2.074 -19.719 1 97.56 72 HIS B CA 1
ATOM 2843 C C . HIS B 1 72 ? 12.953 -2.432 -20.578 1 97.56 72 HIS B C 1
ATOM 2845 O O . HIS B 1 72 ? 11.812 -2.168 -20.203 1 97.56 72 HIS B O 1
ATOM 2851 N N . ASP B 1 73 ? 13.258 -2.975 -21.703 1 97.31 73 ASP B N 1
ATOM 2852 C CA . ASP B 1 73 ? 12.211 -3.506 -22.562 1 97.31 73 ASP B CA 1
ATOM 2853 C C . ASP B 1 73 ? 12.133 -5.027 -22.469 1 97.31 73 ASP B C 1
ATOM 2855 O O . ASP B 1 73 ? 12.797 -5.633 -21.625 1 97.31 73 ASP B O 1
ATOM 2859 N N . HIS B 1 74 ? 11.258 -5.609 -23.312 1 97.88 74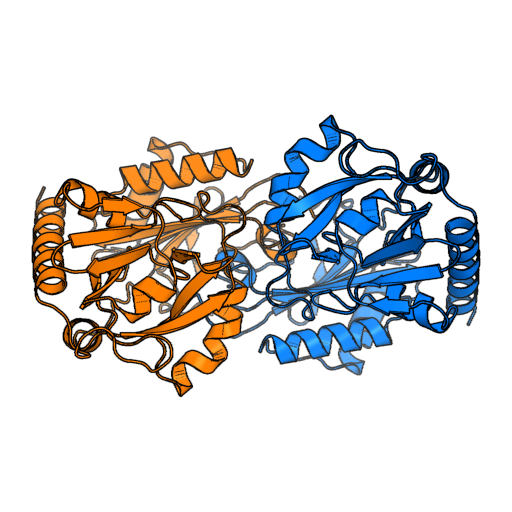 HIS B N 1
ATOM 2860 C CA . HIS B 1 74 ? 11.023 -7.051 -23.281 1 97.88 74 HIS B CA 1
ATOM 2861 C C . HIS B 1 74 ? 12.328 -7.824 -23.453 1 97.88 74 HIS B C 1
ATOM 2863 O O . HIS B 1 74 ? 12.617 -8.742 -22.688 1 97.88 74 HIS B O 1
ATOM 2869 N N . THR B 1 75 ? 13.109 -7.488 -24.359 1 98.31 75 THR B N 1
ATOM 2870 C CA . THR B 1 75 ? 14.328 -8.203 -24.719 1 98.31 75 THR B CA 1
ATOM 2871 C C . THR B 1 75 ? 15.352 -8.125 -23.578 1 98.31 75 THR B C 1
ATOM 2873 O O . THR B 1 75 ? 15.93 -9.148 -23.203 1 98.31 75 THR B O 1
ATOM 2876 N N . SER B 1 76 ? 15.578 -6.938 -23.062 1 98.12 76 SER B N 1
ATOM 2877 C CA . SER B 1 76 ? 16.562 -6.773 -22 1 98.12 76 SER B CA 1
ATOM 2878 C C . SER B 1 76 ? 16.109 -7.488 -20.734 1 98.12 76 SER B C 1
ATOM 2880 O O . SER B 1 76 ? 16.938 -8.086 -20.031 1 98.12 76 SER B O 1
ATOM 2882 N N . LEU B 1 77 ? 14.836 -7.449 -20.406 1 98.81 77 LEU B N 1
ATOM 2883 C CA . LEU B 1 77 ? 14.328 -8.164 -19.234 1 98.81 77 LEU B CA 1
ATOM 2884 C C . LEU B 1 77 ? 14.516 -9.672 -19.406 1 98.81 77 LEU B C 1
ATOM 2886 O O . LEU B 1 77 ? 14.938 -10.352 -18.469 1 98.81 77 LEU B O 1
ATOM 2890 N N . GLN B 1 78 ? 14.156 -10.172 -20.562 1 98.5 78 GLN B N 1
ATOM 2891 C CA . GLN B 1 78 ? 14.328 -11.602 -20.828 1 98.5 78 GLN B CA 1
ATOM 2892 C C . GLN B 1 78 ? 15.781 -12.023 -20.625 1 98.5 78 GLN B C 1
ATOM 2894 O O . GLN B 1 78 ? 16.047 -13.086 -20.062 1 98.5 78 GLN B O 1
ATOM 2899 N N . LYS B 1 79 ? 16.688 -11.242 -21.125 1 98.5 79 LYS B N 1
ATOM 2900 C CA . LYS B 1 79 ? 18.109 -11.547 -20.984 1 98.5 79 LYS B CA 1
ATOM 2901 C C . LYS B 1 79 ? 18.516 -11.578 -19.516 1 98.5 79 LYS B C 1
ATOM 2903 O O . LYS B 1 79 ? 19.219 -12.5 -19.094 1 98.5 79 LYS B O 1
ATOM 2908 N N . ILE B 1 80 ? 18.125 -10.547 -18.75 1 98.81 80 ILE B N 1
ATOM 2909 C CA . ILE B 1 80 ? 18.453 -10.469 -17.328 1 98.81 80 ILE B CA 1
ATOM 2910 C C . ILE B 1 80 ? 17.906 -11.703 -16.609 1 98.81 80 ILE B C 1
ATOM 2912 O O . ILE B 1 80 ? 18.625 -12.328 -15.828 1 98.81 80 ILE B O 1
ATOM 2916 N N . ILE B 1 81 ? 16.672 -12.062 -16.906 1 98.88 81 ILE B N 1
ATOM 2917 C CA . ILE B 1 81 ? 16 -13.18 -16.25 1 98.88 81 ILE B CA 1
ATOM 2918 C C . ILE B 1 81 ? 16.719 -14.484 -16.609 1 98.88 81 ILE B C 1
ATOM 2920 O O . ILE B 1 81 ? 16.969 -15.312 -15.727 1 98.88 81 ILE B O 1
ATOM 2924 N N . THR B 1 82 ? 17.062 -14.664 -17.875 1 98.44 82 THR B N 1
ATOM 2925 C CA . THR B 1 82 ? 17.781 -15.859 -18.297 1 98.44 82 THR B CA 1
ATOM 2926 C C . THR B 1 82 ? 19.125 -15.961 -17.594 1 98.44 82 THR B C 1
ATOM 2928 O O . THR B 1 82 ? 19.484 -17.031 -17.094 1 98.44 82 THR B O 1
ATOM 2931 N N . ASP B 1 83 ? 19.859 -14.867 -17.531 1 98.81 83 ASP B N 1
ATOM 2932 C CA . ASP B 1 83 ? 21.141 -14.836 -16.844 1 98.81 83 ASP B CA 1
ATOM 2933 C C . ASP B 1 83 ? 21 -15.211 -15.375 1 98.81 83 ASP B C 1
ATOM 2935 O O . ASP B 1 83 ? 21.812 -15.945 -14.828 1 98.81 83 ASP B O 1
ATOM 2939 N N . LEU B 1 84 ? 19.969 -14.727 -14.742 1 98.88 84 LEU B N 1
ATOM 2940 C CA . LEU B 1 84 ? 19.734 -15.008 -13.328 1 98.88 84 LEU B CA 1
ATOM 2941 C C . LEU B 1 84 ? 19.391 -16.484 -13.109 1 98.88 84 LEU B C 1
ATOM 2943 O O . LEU B 1 84 ? 19.859 -17.094 -12.148 1 98.88 84 LEU B O 1
ATOM 2947 N N . ILE B 1 85 ? 18.516 -17.031 -13.961 1 98.62 85 ILE B N 1
ATOM 2948 C CA . ILE B 1 85 ? 18.141 -18.422 -13.859 1 98.62 85 ILE B CA 1
ATOM 2949 C C . ILE B 1 85 ? 19.375 -19.312 -13.977 1 98.62 85 ILE B C 1
ATOM 2951 O O . ILE B 1 85 ? 19.547 -20.25 -13.195 1 98.62 85 ILE B O 1
ATOM 2955 N N . ASP B 1 86 ? 20.219 -18.969 -14.914 1 98.56 86 ASP B N 1
ATOM 2956 C CA . ASP B 1 86 ? 21.453 -19.719 -15.125 1 98.56 86 ASP B CA 1
ATOM 2957 C C . ASP B 1 86 ? 22.391 -19.594 -13.938 1 98.56 86 ASP B C 1
ATOM 2959 O O . ASP B 1 86 ? 22.875 -20.578 -13.398 1 98.56 86 ASP B O 1
ATOM 2963 N N . LYS B 1 87 ? 22.625 -18.406 -13.492 1 98.56 87 LYS B N 1
ATOM 2964 C CA . LYS B 1 87 ? 23.578 -18.125 -12.43 1 98.56 87 LYS B CA 1
ATOM 2965 C C . LYS B 1 87 ? 23.156 -18.781 -11.117 1 98.56 87 LYS B C 1
ATOM 2967 O O . LYS B 1 87 ? 24 -19.188 -10.32 1 98.56 87 LYS B O 1
ATOM 2972 N N . ASN B 1 88 ? 21.906 -18.875 -10.898 1 98.38 88 ASN B N 1
ATOM 2973 C CA . ASN B 1 88 ? 21.391 -19.438 -9.664 1 98.38 88 ASN B CA 1
ATOM 2974 C C . ASN B 1 88 ? 21.047 -20.922 -9.82 1 98.38 88 ASN B C 1
ATOM 2976 O O . ASN B 1 88 ? 20.547 -21.547 -8.883 1 98.38 88 ASN B O 1
ATOM 2980 N N . ASP B 1 89 ? 21.219 -21.469 -10.992 1 98.12 89 ASP B N 1
ATOM 2981 C CA . ASP B 1 89 ? 20.797 -22.828 -11.289 1 98.12 89 ASP B CA 1
ATOM 2982 C C . ASP B 1 89 ? 19.359 -23.062 -10.852 1 98.12 89 ASP B C 1
ATOM 2984 O O . ASP B 1 89 ? 19.078 -24 -10.094 1 98.12 89 ASP B O 1
ATOM 2988 N N . LEU B 1 90 ? 18.484 -22.203 -11.266 1 97.62 90 LEU B N 1
ATOM 2989 C CA . LEU B 1 90 ? 17.109 -22.188 -10.812 1 97.62 90 LEU B CA 1
ATOM 2990 C C . LEU B 1 90 ? 16.266 -23.172 -11.625 1 97.62 90 LEU B C 1
ATOM 2992 O O . LEU B 1 90 ? 15.531 -22.766 -12.531 1 97.62 90 LEU B O 1
ATOM 2996 N N . GLU B 1 91 ? 16.312 -24.422 -11.336 1 95.75 91 GLU B N 1
ATOM 2997 C CA . GLU B 1 91 ? 15.555 -25.453 -12.031 1 95.75 91 GLU B CA 1
ATOM 2998 C C . GLU B 1 91 ? 14.062 -25.359 -11.719 1 95.75 91 GLU B C 1
ATOM 3000 O O . GLU B 1 91 ? 13.242 -25.266 -12.633 1 95.75 91 GLU B O 1
ATOM 3005 N N . GLN B 1 92 ? 13.75 -25.406 -10.445 1 94.62 92 GLN B N 1
ATOM 3006 C CA . GLN B 1 92 ? 12.414 -25.188 -9.898 1 94.62 92 GLN B CA 1
ATOM 3007 C C . GLN B 1 92 ? 12.414 -24.062 -8.859 1 94.62 92 GLN B C 1
ATOM 3009 O O . GLN B 1 92 ? 13.016 -24.203 -7.793 1 94.62 92 GLN B O 1
ATOM 3014 N N . GLY B 1 93 ? 11.914 -22.859 -9.258 1 96.19 93 GLY B N 1
ATOM 3015 C CA . GLY B 1 93 ? 11.891 -21.719 -8.352 1 96.19 93 GLY B CA 1
ATOM 3016 C C . GLY B 1 93 ? 10.969 -20.609 -8.82 1 96.19 93 GLY B C 1
ATOM 3017 O O . GLY B 1 93 ? 10.133 -20.812 -9.703 1 96.19 93 GLY B O 1
ATOM 3018 N N . GLY B 1 94 ? 10.953 -19.547 -8.078 1 97.19 94 GLY B N 1
ATOM 3019 C CA . GLY B 1 94 ? 10.203 -18.344 -8.414 1 97.19 94 GLY B CA 1
ATOM 3020 C C . GLY B 1 94 ? 11.094 -17.156 -8.75 1 97.19 94 GLY B C 1
ATOM 3021 O O . GLY B 1 94 ? 12.219 -17.062 -8.25 1 97.19 94 GLY B O 1
ATOM 3022 N N . VAL B 1 95 ? 10.641 -16.359 -9.602 1 98.62 95 VAL B N 1
ATOM 3023 C CA . VAL B 1 95 ? 11.305 -15.109 -9.961 1 98.62 95 VAL B CA 1
ATOM 3024 C C . VAL B 1 95 ? 10.383 -13.93 -9.656 1 98.62 95 VAL B C 1
ATOM 3026 O O . VAL B 1 95 ? 9.258 -13.867 -10.148 1 98.62 95 VAL B O 1
ATOM 3029 N N . ARG B 1 96 ? 10.836 -13.07 -8.844 1 98.56 96 ARG B N 1
ATOM 3030 C CA . ARG B 1 96 ? 10.109 -11.859 -8.461 1 98.56 96 ARG B CA 1
ATOM 3031 C C . ARG B 1 96 ? 10.742 -10.625 -9.094 1 98.56 96 ARG B C 1
ATOM 3033 O O . ARG B 1 96 ? 11.93 -10.359 -8.891 1 98.56 96 ARG B O 1
ATOM 3040 N N . MET B 1 97 ? 9.984 -9.898 -9.828 1 98.88 97 MET B N 1
ATOM 3041 C CA . MET B 1 97 ? 10.391 -8.586 -10.32 1 98.88 97 MET B CA 1
ATOM 3042 C C . MET B 1 97 ? 9.688 -7.473 -9.555 1 98.88 97 MET B C 1
ATOM 3044 O O . MET B 1 97 ? 8.469 -7.508 -9.383 1 98.88 97 MET B O 1
ATOM 3048 N N . VAL B 1 98 ? 10.414 -6.512 -9.078 1 98.88 98 VAL B N 1
ATOM 3049 C CA . VAL B 1 98 ? 9.859 -5.371 -8.359 1 98.88 98 VAL B CA 1
ATOM 3050 C C . VAL B 1 98 ? 10.398 -4.074 -8.961 1 98.88 98 VAL B C 1
ATOM 3052 O O . VAL B 1 98 ? 11.602 -3.938 -9.188 1 98.88 98 VAL B O 1
ATOM 3055 N N . LEU B 1 99 ? 9.547 -3.18 -9.305 1 98.88 99 LEU B N 1
ATOM 3056 C CA . LEU B 1 99 ? 9.906 -1.826 -9.719 1 98.88 99 LEU B CA 1
ATOM 3057 C C . LEU B 1 99 ? 9.406 -0.799 -8.711 1 98.88 99 LEU B C 1
ATOM 3059 O O . LEU B 1 99 ? 8.195 -0.589 -8.578 1 98.88 99 LEU B O 1
ATOM 3063 N N . SER B 1 100 ? 10.312 -0.234 -7.969 1 98.56 100 SER B N 1
ATOM 3064 C CA . SER B 1 100 ? 9.945 0.733 -6.941 1 98.56 100 SER B CA 1
ATOM 3065 C C . SER B 1 100 ? 9.562 2.076 -7.555 1 98.56 100 SER B C 1
ATOM 3067 O O . SER B 1 100 ? 9.875 2.342 -8.719 1 98.56 100 SER B O 1
ATOM 3069 N N . GLY B 1 101 ? 8.875 2.924 -6.789 1 98.06 101 GLY B N 1
ATOM 3070 C CA . GLY B 1 101 ? 8.484 4.242 -7.258 1 98.06 101 GLY B CA 1
ATOM 3071 C C . GLY B 1 101 ? 9.617 5.25 -7.223 1 98.06 101 GLY B C 1
ATOM 3072 O O . GLY B 1 101 ? 9.516 6.328 -7.809 1 98.06 101 GLY B O 1
ATOM 3073 N N . GLY B 1 102 ? 10.719 4.941 -6.477 1 96.94 102 GLY B N 1
ATOM 3074 C CA . GLY B 1 102 ? 11.914 5.773 -6.484 1 96.94 102 GLY B CA 1
ATOM 3075 C C . GLY B 1 102 ? 11.906 6.848 -5.414 1 96.94 102 GLY B C 1
ATOM 3076 O O . GLY B 1 102 ? 10.93 6.98 -4.668 1 96.94 102 GLY B O 1
ATOM 3077 N N . ILE B 1 103 ? 12.992 7.539 -5.34 1 95.56 103 ILE B N 1
ATOM 3078 C CA . ILE B 1 103 ? 13.141 8.664 -4.422 1 95.56 103 ILE B CA 1
ATOM 3079 C C . ILE B 1 103 ? 12.5 9.914 -5.027 1 95.56 103 ILE B C 1
ATOM 3081 O O . ILE B 1 103 ? 12.867 10.336 -6.125 1 95.56 103 ILE B O 1
ATOM 3085 N N . SER B 1 104 ? 11.625 10.453 -4.324 1 93.12 104 SER B N 1
ATOM 3086 C CA . SER B 1 104 ? 10.875 11.609 -4.793 1 93.12 104 SER B CA 1
ATOM 3087 C C . SER B 1 104 ? 11.273 12.875 -4.039 1 93.12 104 SER B C 1
ATOM 3089 O O . SER B 1 104 ? 11.484 12.836 -2.824 1 93.12 104 SER B O 1
ATOM 3091 N N . THR B 1 105 ? 11.312 13.977 -4.738 1 90.44 105 THR B N 1
ATOM 3092 C CA . THR B 1 105 ? 11.648 15.25 -4.109 1 90.44 105 THR B CA 1
ATOM 3093 C C . THR B 1 105 ? 10.531 15.703 -3.168 1 90.44 105 THR B C 1
ATOM 3095 O O . THR B 1 105 ? 10.789 16.391 -2.174 1 90.44 105 THR B O 1
ATOM 3098 N N . ASN B 1 106 ? 9.344 15.344 -3.5 1 91.44 106 ASN B N 1
ATOM 3099 C CA . ASN B 1 106 ? 8.227 15.742 -2.65 1 91.44 106 ASN B CA 1
ATOM 3100 C C . ASN B 1 106 ? 7.723 14.586 -1.798 1 91.44 106 ASN B C 1
ATOM 3102 O O . ASN B 1 106 ? 6.652 14.664 -1.197 1 91.44 106 ASN B O 1
ATOM 3106 N N . HIS B 1 107 ? 8.406 13.406 -1.811 1 94.06 107 HIS B N 1
ATOM 3107 C CA . HIS B 1 107 ? 8.125 12.219 -1.018 1 94.06 107 HIS B CA 1
ATOM 3108 C C . HIS B 1 107 ? 6.77 11.617 -1.382 1 94.06 107 HIS B C 1
ATOM 3110 O O . HIS B 1 107 ? 6.121 10.992 -0.542 1 94.06 107 HIS B O 1
ATOM 3116 N N . PHE B 1 108 ? 6.301 11.844 -2.629 1 95.19 108 PHE B N 1
ATOM 3117 C CA . PHE B 1 108 ? 4.957 11.398 -2.969 1 95.19 108 PHE B CA 1
ATOM 3118 C C . PHE B 1 108 ? 4.887 10.953 -4.426 1 95.19 108 PHE B C 1
ATOM 3120 O O . PHE B 1 108 ? 4.363 9.883 -4.73 1 95.19 108 PHE B O 1
ATOM 3127 N N . SER B 1 109 ? 5.512 11.688 -5.324 1 93.81 109 SER B N 1
ATOM 3128 C CA . SER B 1 109 ? 5.398 11.445 -6.758 1 93.81 109 SER B CA 1
ATOM 3129 C C . SER B 1 109 ? 6.48 10.484 -7.242 1 93.81 109 SER B C 1
ATOM 3131 O O . SER B 1 109 ? 7.633 10.57 -6.816 1 93.81 109 SER B O 1
ATOM 3133 N N . PRO B 1 110 ? 6.027 9.586 -8.141 1 95 110 PRO B N 1
ATOM 3134 C CA . PRO B 1 110 ? 7.051 8.695 -8.695 1 95 110 PRO B CA 1
ATOM 3135 C C . PRO B 1 110 ? 8.164 9.453 -9.414 1 95 110 PRO B C 1
ATOM 3137 O O . PRO B 1 110 ? 7.93 10.523 -9.977 1 95 110 PRO B O 1
ATOM 3140 N N . SER B 1 111 ? 9.297 8.922 -9.359 1 88.69 111 SER B N 1
ATOM 3141 C CA . SER B 1 111 ? 10.461 9.523 -10.008 1 88.69 111 SER B CA 1
ATOM 3142 C C . SER B 1 111 ? 11.477 8.461 -10.414 1 88.69 111 SER B C 1
ATOM 3144 O O . SER B 1 111 ? 11.117 7.434 -10.992 1 88.69 111 SER B O 1
ATOM 3146 N N . ASP B 1 112 ? 12.703 8.383 -9.961 1 89.75 112 ASP B N 1
ATOM 3147 C CA . ASP B 1 112 ? 13.852 7.543 -10.266 1 89.75 112 ASP B CA 1
ATOM 3148 C C . ASP B 1 112 ? 13.633 6.109 -9.797 1 89.75 112 ASP B C 1
ATOM 3150 O O . ASP B 1 112 ? 14.32 5.633 -8.891 1 89.75 112 ASP B O 1
ATOM 3154 N N . SER B 1 113 ? 12.781 5.398 -10.586 1 96.44 113 SER B N 1
ATOM 3155 C CA . SER B 1 113 ? 12.406 4.035 -10.234 1 96.44 113 SER B CA 1
ATOM 3156 C C . SER B 1 113 ? 13.617 3.109 -10.234 1 96.44 113 SER B C 1
ATOM 3158 O O . SER B 1 113 ? 14.602 3.357 -10.945 1 96.44 113 SER B O 1
ATOM 3160 N N . SER B 1 114 ? 13.57 2.121 -9.406 1 97.62 114 SER B N 1
ATOM 3161 C CA . SER B 1 114 ? 14.617 1.104 -9.328 1 97.62 114 SER B CA 1
ATOM 3162 C C . SER B 1 114 ? 14.047 -0.294 -9.531 1 97.62 114 SER B C 1
ATOM 3164 O O . SER B 1 114 ? 13.039 -0.654 -8.914 1 97.62 114 SER B O 1
ATOM 3166 N N . LEU B 1 115 ? 14.727 -1.064 -10.422 1 98.81 115 LEU B N 1
ATOM 3167 C CA . LEU B 1 115 ? 14.297 -2.426 -10.719 1 98.81 115 LEU B CA 1
ATOM 3168 C C . LEU B 1 115 ? 15.086 -3.439 -9.898 1 98.81 115 LEU B C 1
ATOM 3170 O O . LEU B 1 115 ? 16.312 -3.34 -9.789 1 98.81 115 LEU B O 1
ATOM 3174 N N . TYR B 1 116 ? 14.406 -4.363 -9.297 1 98.88 116 TYR B N 1
ATOM 3175 C CA . TYR B 1 116 ? 14.984 -5.512 -8.602 1 98.88 116 TYR B CA 1
ATOM 3176 C C . TYR B 1 116 ? 14.367 -6.812 -9.102 1 98.88 116 TYR B C 1
ATOM 3178 O O . TYR B 1 116 ? 13.156 -6.902 -9.281 1 98.88 116 TYR B O 1
ATOM 3186 N N . ILE B 1 117 ? 15.164 -7.801 -9.344 1 98.94 117 ILE B N 1
ATOM 3187 C CA . ILE B 1 117 ? 14.695 -9.133 -9.711 1 98.94 117 ILE B CA 1
ATOM 3188 C C . ILE B 1 117 ? 15.367 -10.18 -8.828 1 98.94 117 ILE B C 1
ATOM 3190 O O . ILE B 1 117 ? 16.594 -10.305 -8.82 1 98.94 117 ILE B O 1
ATOM 3194 N N . PHE B 1 118 ? 14.586 -10.898 -8.086 1 98.75 118 PHE B N 1
ATOM 3195 C CA . PHE B 1 118 ? 15.078 -11.914 -7.16 1 98.75 118 PHE B CA 1
ATOM 3196 C C . PHE B 1 118 ? 14.625 -13.305 -7.594 1 98.75 118 PHE B C 1
ATOM 3198 O O . PHE B 1 118 ? 13.516 -13.477 -8.086 1 98.75 118 PHE B O 1
ATOM 3205 N N . CYS B 1 119 ? 15.469 -14.266 -7.445 1 98.31 119 CYS B N 1
ATOM 3206 C CA . CYS B 1 119 ? 15.133 -15.68 -7.543 1 98.31 119 CYS B CA 1
ATOM 3207 C C . CYS B 1 119 ? 14.898 -16.281 -6.16 1 98.31 119 CYS B C 1
ATOM 3209 O O . CYS B 1 119 ? 15.641 -16 -5.223 1 98.31 119 CYS B O 1
ATOM 3211 N N . GLU B 1 120 ? 13.852 -17.016 -6.059 1 96.69 120 GLU B N 1
ATOM 3212 C CA . GLU B 1 120 ? 13.43 -17.547 -4.77 1 96.69 120 GLU B CA 1
ATOM 3213 C C . GLU B 1 120 ? 13.094 -19.031 -4.863 1 96.69 120 GLU B C 1
ATOM 3215 O O . GLU B 1 120 ? 12.93 -19.562 -5.961 1 96.69 120 GLU B O 1
ATOM 3220 N N . GLU B 1 121 ? 13.086 -19.641 -3.691 1 92.56 121 GLU B N 1
ATOM 3221 C CA . GLU B 1 121 ? 12.547 -21 -3.637 1 92.56 121 GLU B CA 1
ATOM 3222 C C . GLU B 1 121 ? 11.031 -21 -3.863 1 92.56 121 GLU B C 1
ATOM 3224 O O . GLU B 1 121 ? 10.352 -20.031 -3.508 1 92.56 121 GLU B O 1
ATOM 3229 N N . LEU B 1 122 ? 10.656 -21.969 -4.543 1 89 122 LEU B N 1
ATOM 3230 C CA . LEU B 1 122 ? 9.227 -22.094 -4.812 1 89 122 LEU B CA 1
ATOM 3231 C C . LEU B 1 122 ? 8.562 -23.016 -3.807 1 89 122 LEU B C 1
ATOM 3233 O O . LEU B 1 122 ? 8.984 -24.172 -3.643 1 89 122 LEU B O 1
ATOM 3237 N N . LEU B 1 123 ? 7.672 -22.469 -3.125 1 84.31 123 LEU B N 1
ATOM 3238 C CA . LEU B 1 123 ? 6.859 -23.281 -2.23 1 84.31 123 LEU B CA 1
ATOM 3239 C C . LEU B 1 123 ? 5.441 -23.438 -2.771 1 84.31 123 LEU B C 1
ATOM 3241 O O . LEU B 1 123 ? 4.684 -22.469 -2.822 1 84.31 123 LEU B O 1
ATOM 3245 N N . LEU B 1 124 ? 5.062 -24.688 -3.223 1 90.75 124 LEU B N 1
ATOM 3246 C CA . LEU B 1 124 ? 3.699 -24.984 -3.648 1 90.75 124 LEU B CA 1
ATOM 3247 C C . LEU B 1 124 ? 2.859 -25.484 -2.477 1 90.75 124 LEU B C 1
ATOM 3249 O O . LEU B 1 124 ? 3.402 -25.938 -1.468 1 90.75 124 LEU B O 1
ATOM 3253 N N . PRO B 1 125 ? 1.513 -25.391 -2.621 1 95.62 125 PRO B N 1
ATOM 3254 C CA . PRO B 1 125 ? 0.663 -25.953 -1.57 1 95.62 125 PRO B CA 1
ATOM 3255 C C . PRO B 1 125 ? 0.856 -27.469 -1.403 1 95.62 125 PRO B C 1
ATOM 3257 O O . PRO B 1 125 ? 1.232 -28.156 -2.357 1 95.62 125 PRO B O 1
ATOM 3260 N N . SER B 1 126 ? 0.668 -27.922 -0.224 1 96.19 126 SER B N 1
ATOM 3261 C CA . SER B 1 126 ? 0.741 -29.359 0.024 1 96.19 126 SER B CA 1
ATOM 3262 C C . SER B 1 126 ? -0.327 -30.109 -0.762 1 96.19 126 SER B C 1
ATOM 3264 O O . SER B 1 126 ? -1.358 -29.547 -1.122 1 96.19 126 SER B O 1
ATOM 3266 N N . GLU B 1 127 ? -0.062 -31.359 -0.963 1 96.69 127 GLU B N 1
ATOM 3267 C CA . GLU B 1 127 ? -1.025 -32.219 -1.646 1 96.69 127 GLU B CA 1
ATOM 3268 C C . GLU B 1 127 ? -2.369 -32.219 -0.923 1 96.69 127 GLU B C 1
ATOM 3270 O O . GLU B 1 127 ? -3.422 -32.281 -1.56 1 96.69 127 GLU B O 1
ATOM 3275 N N . GLU B 1 128 ? -2.307 -32.188 0.355 1 97.94 128 GLU B N 1
ATOM 3276 C CA . GLU B 1 128 ? -3.512 -32.188 1.178 1 97.94 128 GLU B CA 1
ATOM 3277 C C . GLU B 1 128 ? -4.438 -31.031 0.826 1 97.94 128 GLU B C 1
ATOM 3279 O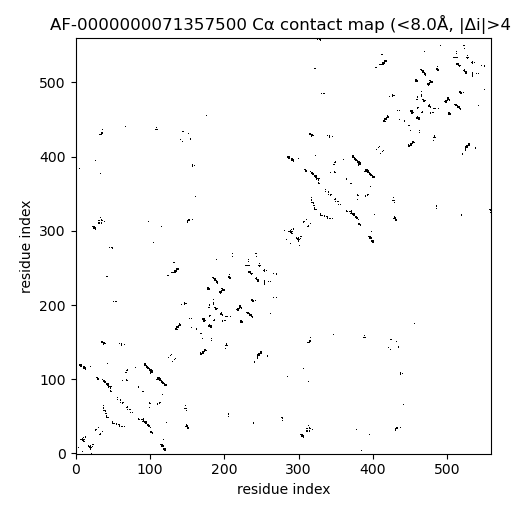 O . GLU B 1 128 ? -5.66 -31.188 0.804 1 97.94 128 GLU B O 1
ATOM 3284 N N . LYS B 1 129 ? -3.906 -29.844 0.553 1 98.25 129 LYS B N 1
ATOM 3285 C CA . LYS B 1 129 ? -4.707 -28.672 0.218 1 98.25 129 LYS B CA 1
ATOM 3286 C C . LYS B 1 129 ? -5.43 -28.875 -1.113 1 98.25 129 LYS B C 1
ATOM 3288 O O . LYS B 1 129 ? -6.555 -28.391 -1.29 1 98.25 129 LYS B O 1
ATOM 3293 N N . PHE B 1 130 ? -4.82 -29.609 -2.021 1 98.25 130 PHE B N 1
ATOM 3294 C CA . PHE B 1 130 ? -5.457 -29.891 -3.303 1 98.25 130 PHE B CA 1
ATOM 3295 C C . PHE B 1 130 ? -6.555 -30.938 -3.148 1 98.25 130 PHE B C 1
ATOM 3297 O O . PHE B 1 130 ? -7.582 -30.875 -3.826 1 98.25 130 PHE B O 1
ATOM 3304 N N . GLU B 1 131 ? -6.305 -31.875 -2.299 1 98.25 131 GLU B N 1
ATOM 3305 C CA . GLU B 1 131 ? -7.223 -33 -2.109 1 98.25 131 GLU B CA 1
ATOM 3306 C C . GLU B 1 131 ? -8.445 -32.562 -1.295 1 98.25 131 GLU B C 1
ATOM 3308 O O . GLU B 1 131 ? -9.562 -33 -1.587 1 98.25 131 GLU B O 1
ATOM 3313 N N . LYS B 1 132 ? -8.219 -31.734 -0.261 1 98.38 132 LYS B N 1
ATOM 3314 C CA . LYS B 1 132 ? -9.281 -31.438 0.696 1 98.38 132 LYS B CA 1
ATOM 3315 C C . LYS B 1 132 ? -9.859 -30.047 0.481 1 98.38 132 LYS B C 1
ATOM 3317 O O . LYS B 1 132 ? -10.938 -29.734 0.973 1 98.38 132 LYS B O 1
ATOM 3322 N N . GLY B 1 133 ? -9.109 -29.203 -0.243 1 98.75 133 GLY B N 1
ATOM 3323 C CA . GLY B 1 133 ? -9.516 -27.812 -0.394 1 98.75 133 GLY B CA 1
ATOM 3324 C C . GLY B 1 133 ? -9.102 -26.953 0.778 1 98.75 133 GLY B C 1
ATOM 3325 O O . GLY B 1 133 ? -8.555 -27.438 1.764 1 98.75 133 GLY B O 1
ATOM 3326 N N . VAL B 1 134 ? -9.297 -25.625 0.626 1 98.81 134 VAL B N 1
ATOM 3327 C CA . VAL B 1 134 ? -8.844 -24.688 1.637 1 98.81 134 VAL B CA 1
ATOM 3328 C C . VAL B 1 134 ? -10.008 -23.828 2.107 1 98.81 134 VAL B C 1
ATOM 3330 O O . VAL B 1 134 ? -11.125 -23.938 1.583 1 98.81 134 VAL B O 1
ATOM 3333 N N . HIS B 1 135 ? -9.773 -23.016 3.129 1 98.81 135 HIS B N 1
ATOM 3334 C CA . HIS B 1 135 ? -10.742 -22.156 3.797 1 98.81 135 HIS B CA 1
ATOM 3335 C C . HIS B 1 135 ? -10.398 -20.688 3.586 1 98.81 135 HIS B C 1
ATOM 3337 O O . HIS B 1 135 ? -9.266 -20.266 3.82 1 98.81 135 HIS B O 1
ATOM 3343 N N . LEU B 1 136 ? -11.336 -19.875 3.088 1 98.81 136 LEU B N 1
ATOM 3344 C CA . LEU B 1 136 ? -11.164 -18.438 2.949 1 98.81 136 LEU B CA 1
ATOM 3345 C C . LEU B 1 136 ? -12.109 -17.688 3.879 1 98.81 136 LEU B C 1
ATOM 3347 O O . LEU B 1 136 ? -13.156 -18.203 4.258 1 98.81 136 LEU B O 1
ATOM 3351 N N . LEU B 1 137 ? -11.727 -16.531 4.277 1 98.56 137 LEU B N 1
ATOM 3352 C CA . LEU B 1 137 ? -12.602 -15.57 4.945 1 98.56 137 LEU B CA 1
ATOM 3353 C C . LEU B 1 137 ? -12.93 -14.398 4.027 1 98.56 137 LEU B C 1
ATOM 3355 O O . LEU B 1 137 ? -12.07 -13.922 3.287 1 98.56 137 LEU B O 1
ATOM 3359 N N . THR B 1 138 ? -14.156 -13.938 4.047 1 97.94 138 THR B N 1
ATOM 3360 C CA . THR B 1 138 ? -14.531 -12.781 3.244 1 97.94 138 THR B CA 1
ATOM 3361 C C . THR B 1 138 ? -13.953 -11.5 3.84 1 97.94 138 THR B C 1
ATOM 3363 O O . THR B 1 138 ? -13.742 -11.414 5.051 1 97.94 138 THR B O 1
ATOM 3366 N N . ALA B 1 139 ? -13.625 -10.57 3.051 1 96.75 139 ALA B N 1
ATOM 3367 C CA . ALA B 1 139 ? -13.172 -9.242 3.457 1 96.75 139 ALA B CA 1
ATOM 3368 C C . ALA B 1 139 ? -13.781 -8.156 2.576 1 96.75 139 ALA B C 1
ATOM 3370 O O . ALA B 1 139 ? -13.805 -8.281 1.349 1 96.75 139 ALA B O 1
ATOM 3371 N N . ASP B 1 140 ? -14.305 -7.145 3.15 1 93.94 140 ASP B N 1
ATOM 3372 C CA . ASP B 1 140 ? -14.859 -6.004 2.43 1 93.94 140 ASP B CA 1
ATOM 3373 C C . ASP B 1 140 ? -13.75 -5.129 1.845 1 93.94 140 ASP B C 1
ATOM 3375 O O . ASP B 1 140 ? -13.18 -4.293 2.545 1 93.94 140 ASP B O 1
ATOM 3379 N N . TYR B 1 141 ? -13.469 -5.418 0.537 1 94.5 141 TYR B N 1
ATOM 3380 C CA . TYR B 1 141 ? -12.312 -4.77 -0.069 1 94.5 141 TYR B CA 1
ATOM 3381 C C . TYR B 1 141 ? -12.297 -4.977 -1.578 1 94.5 141 TYR B C 1
ATOM 3383 O O . TYR B 1 141 ? -12.805 -5.984 -2.078 1 94.5 141 TYR B O 1
ATOM 3391 N N . ILE B 1 142 ? -11.82 -3.99 -2.264 1 93.88 142 ILE B N 1
ATOM 3392 C CA . ILE B 1 142 ? -11.484 -4.055 -3.682 1 93.88 142 ILE B CA 1
ATOM 3393 C C . ILE B 1 142 ? -10.141 -3.373 -3.922 1 93.88 142 ILE B C 1
ATOM 3395 O O . ILE B 1 142 ? -9.844 -2.334 -3.326 1 93.88 142 ILE B O 1
ATOM 3399 N N . ARG B 1 143 ? -9.273 -3.943 -4.672 1 94.44 143 ARG B N 1
ATOM 3400 C CA . ARG B 1 143 ? -8.023 -3.271 -5.008 1 94.44 143 ARG B CA 1
ATOM 3401 C C . ARG B 1 143 ? -8.281 -1.952 -5.727 1 94.44 143 ARG B C 1
ATOM 3403 O O . ARG B 1 143 ? -9.07 -1.9 -6.672 1 94.44 143 ARG B O 1
ATOM 3410 N N . PRO B 1 144 ? -7.699 -0.757 -5.359 1 89.75 144 PRO B N 1
ATOM 3411 C CA . PRO B 1 144 ? -7.977 0.548 -5.961 1 89.75 144 PRO B CA 1
ATOM 3412 C C . PRO B 1 144 ? -7.656 0.589 -7.453 1 89.75 144 PRO B C 1
ATOM 3414 O O . PRO B 1 144 ? -8.352 1.263 -8.219 1 89.75 144 PRO B O 1
ATOM 3417 N N . VAL B 1 145 ? -6.641 -0.019 -8.008 1 92.94 145 VAL B N 1
ATOM 3418 C CA . VAL B 1 145 ? -6.25 -0.153 -9.406 1 92.94 145 VAL B CA 1
ATOM 3419 C C . VAL B 1 145 ? -5.984 -1.621 -9.734 1 92.94 145 VAL B C 1
ATOM 3421 O O . VAL B 1 145 ? -4.848 -2.004 -10.023 1 92.94 145 VAL B O 1
ATOM 3424 N N . ALA B 1 146 ? -7.031 -2.305 -9.875 1 95.75 146 ALA B N 1
ATOM 3425 C CA . ALA B 1 146 ? -6.961 -3.764 -9.828 1 95.75 146 ALA B CA 1
ATOM 3426 C C . ALA B 1 146 ? -6.156 -4.309 -11.008 1 95.75 146 ALA B C 1
ATOM 3428 O O . ALA B 1 146 ? -5.566 -5.391 -10.914 1 95.75 146 ALA B O 1
ATOM 3429 N N . GLU B 1 147 ? -6.074 -3.551 -12.086 1 95.56 147 GLU B N 1
ATOM 3430 C CA . GLU B 1 147 ? -5.422 -4.055 -13.289 1 95.56 147 GLU B CA 1
ATOM 3431 C C . GLU B 1 147 ? -3.904 -3.92 -13.195 1 95.56 147 GLU B C 1
ATOM 3433 O O . GLU B 1 147 ? -3.174 -4.477 -14.016 1 95.56 147 GLU B O 1
ATOM 3438 N N . ILE B 1 148 ? -3.469 -3.117 -12.281 1 97.94 148 ILE B N 1
ATOM 3439 C CA . ILE B 1 148 ? -2.039 -2.98 -12.031 1 97.94 148 ILE B CA 1
ATOM 3440 C C . ILE B 1 148 ? -1.633 -3.865 -10.852 1 97.94 148 ILE B C 1
ATOM 3442 O O . ILE B 1 148 ? -2.238 -3.799 -9.781 1 97.94 148 ILE B O 1
ATOM 3446 N N . LYS B 1 149 ? -0.719 -4.738 -11.039 1 98.25 149 LYS B N 1
ATOM 3447 C CA . LYS B 1 149 ? -0.22 -5.543 -9.93 1 98.25 149 LYS B CA 1
ATOM 3448 C C . LYS B 1 149 ? 0.72 -4.73 -9.047 1 98.25 149 LYS B C 1
ATOM 3450 O O . LYS B 1 149 ? 1.941 -4.883 -9.125 1 98.25 149 LYS B O 1
ATOM 3455 N N . THR B 1 150 ? 0.189 -3.951 -8.172 1 98.25 150 THR B N 1
ATOM 3456 C CA . THR B 1 150 ? 0.954 -3.121 -7.246 1 98.25 150 THR B CA 1
ATOM 3457 C C . THR B 1 150 ? 1.386 -3.93 -6.023 1 98.25 150 THR B C 1
ATOM 3459 O O . THR B 1 150 ? 1 -5.09 -5.875 1 98.25 150 THR B O 1
ATOM 3462 N N . THR B 1 151 ? 2.211 -3.348 -5.191 1 98.19 151 THR B N 1
ATOM 3463 C CA . THR B 1 151 ? 2.678 -3.994 -3.971 1 98.19 151 THR B CA 1
ATOM 3464 C C . THR B 1 151 ? 1.721 -3.721 -2.814 1 98.19 151 THR B C 1
ATOM 3466 O O . THR B 1 151 ? 2.053 -3.977 -1.654 1 98.19 151 THR B O 1
ATOM 3469 N N . ASN B 1 152 ? 0.576 -3.184 -3.129 1 95.69 152 ASN B N 1
ATOM 3470 C CA . ASN B 1 152 ? -0.381 -2.848 -2.078 1 95.69 152 ASN B CA 1
ATOM 3471 C C . ASN B 1 152 ? -1.092 -4.09 -1.55 1 95.69 152 ASN B C 1
ATOM 3473 O O . ASN B 1 152 ? -2.172 -4.441 -2.027 1 95.69 152 ASN B O 1
ATOM 3477 N N . TYR B 1 153 ? -0.531 -4.73 -0.533 1 97.31 153 TYR B N 1
ATOM 3478 C CA . TYR B 1 153 ? -1.097 -5.91 0.11 1 97.31 153 TYR B CA 1
ATOM 3479 C C . TYR B 1 153 ? -1.242 -5.699 1.612 1 97.31 153 TYR B C 1
ATOM 3481 O O . TYR B 1 153 ? -1.198 -6.656 2.389 1 97.31 153 TYR B O 1
ATOM 3489 N N . ALA B 1 154 ? -1.36 -4.453 2.025 1 96.81 154 ALA B N 1
ATOM 3490 C CA . ALA B 1 154 ? -1.391 -4.117 3.445 1 96.81 154 ALA B CA 1
ATOM 3491 C C . ALA B 1 154 ? -2.547 -4.816 4.152 1 96.81 154 ALA B C 1
ATOM 3493 O O . ALA B 1 154 ? -2.369 -5.391 5.23 1 96.81 154 ALA B O 1
ATOM 3494 N N . LEU B 1 155 ? -3.74 -4.871 3.549 1 97.06 155 LEU B N 1
ATOM 3495 C CA . LEU B 1 155 ? -4.914 -5.422 4.223 1 97.06 155 LEU B CA 1
ATOM 3496 C C . LEU B 1 155 ? -4.762 -6.926 4.434 1 97.06 155 LEU B C 1
ATOM 3498 O O . LEU B 1 155 ? -4.922 -7.414 5.555 1 97.06 155 LEU B O 1
ATOM 3502 N N . PRO B 1 156 ? -4.434 -7.68 3.377 1 97.62 156 PRO B N 1
ATOM 3503 C CA . PRO B 1 156 ? -4.332 -9.117 3.633 1 97.62 156 PRO B CA 1
ATOM 3504 C C . PRO B 1 156 ? -3.186 -9.469 4.578 1 97.62 156 PRO B C 1
ATOM 3506 O O . PRO B 1 156 ? -3.279 -10.445 5.332 1 97.62 156 PRO B O 1
ATOM 3509 N N . VAL B 1 157 ? -2.062 -8.719 4.516 1 97.69 157 VAL B N 1
ATOM 3510 C CA . VAL B 1 157 ? -0.999 -8.953 5.488 1 97.69 157 VAL B CA 1
ATOM 3511 C C . VAL B 1 157 ? -1.534 -8.727 6.898 1 97.69 157 VAL B C 1
ATOM 3513 O O . VAL B 1 157 ? -1.322 -9.555 7.789 1 97.69 157 VAL B O 1
ATOM 3516 N N . TYR B 1 158 ? -2.258 -7.637 7.145 1 97.62 158 TYR B N 1
ATOM 3517 C CA . TYR B 1 158 ? -2.855 -7.32 8.438 1 97.62 158 TYR B CA 1
ATOM 3518 C C . TYR B 1 158 ? -3.801 -8.43 8.891 1 97.62 158 TYR B C 1
ATOM 3520 O O . TYR B 1 158 ? -3.734 -8.883 10.031 1 97.62 158 TYR B O 1
ATOM 3528 N N . LEU B 1 159 ? -4.629 -8.93 8 1 97.31 159 LEU B N 1
ATOM 3529 C CA . LEU B 1 159 ? -5.641 -9.922 8.32 1 97.31 159 LEU B CA 1
ATOM 3530 C C . LEU B 1 159 ? -5.004 -11.289 8.562 1 97.31 159 LEU B C 1
ATOM 3532 O O . LEU B 1 159 ? -5.594 -12.148 9.227 1 97.31 159 LEU B O 1
ATOM 3536 N N . SER B 1 160 ? -3.838 -11.508 8.055 1 96.44 160 SER B N 1
ATOM 3537 C CA . SER B 1 160 ? -3.225 -12.836 8.062 1 96.44 160 SER B CA 1
ATOM 3538 C C . SER B 1 160 ? -2.805 -13.242 9.469 1 96.44 160 SER B C 1
ATOM 3540 O O . SER B 1 160 ? -2.533 -14.422 9.719 1 96.44 160 SER B O 1
ATOM 3542 N N . ASP B 1 161 ? -2.752 -12.289 10.344 1 93.62 161 ASP B N 1
ATOM 3543 C CA . ASP B 1 161 ? -2.354 -12.555 11.727 1 93.62 161 ASP B CA 1
ATOM 3544 C C . ASP B 1 161 ? -3.23 -13.641 12.352 1 93.62 161 ASP B C 1
ATOM 3546 O O . ASP B 1 161 ? -2.768 -14.414 13.188 1 93.62 161 ASP B O 1
ATOM 3550 N N . GLN B 1 162 ? -4.449 -13.781 11.93 1 92.94 162 GLN B N 1
ATOM 3551 C CA . GLN B 1 162 ? -5.391 -14.711 12.555 1 92.94 162 GLN B CA 1
ATOM 3552 C C . GLN B 1 162 ? -5.59 -15.953 11.688 1 92.94 162 GLN B C 1
ATOM 3554 O O . GLN B 1 162 ? -6.312 -16.875 12.078 1 92.94 162 GLN B O 1
ATOM 3559 N N . TRP B 1 163 ? -4.957 -16.062 10.562 1 96.12 163 TRP B N 1
ATOM 3560 C CA . TRP B 1 163 ? -5.25 -17.109 9.586 1 96.12 163 TRP B CA 1
ATOM 3561 C C . TRP B 1 163 ? -4.844 -18.469 10.109 1 96.12 163 TRP B C 1
ATOM 3563 O O . TRP B 1 163 ? -5.602 -19.438 9.992 1 96.12 163 TRP B O 1
ATOM 3573 N N . LYS B 1 164 ? -3.68 -18.516 10.688 1 93.62 164 LYS B N 1
ATOM 3574 C CA . LYS B 1 164 ? -3.193 -19.797 11.188 1 93.62 164 LYS B CA 1
ATOM 3575 C C . LYS B 1 164 ? -4.129 -20.375 12.242 1 93.62 164 LYS B C 1
ATOM 3577 O O . LYS B 1 164 ? -4.516 -21.547 12.172 1 93.62 164 LYS B O 1
ATOM 3582 N N . GLU B 1 165 ? -4.512 -19.547 13.164 1 94.38 165 GLU B N 1
ATOM 3583 C CA . GLU B 1 165 ? -5.375 -19.953 14.266 1 94.38 165 GLU B CA 1
ATOM 3584 C C . GLU B 1 165 ? -6.695 -20.516 13.758 1 94.38 165 GLU B C 1
ATOM 3586 O O . GLU B 1 165 ? -7.258 -21.438 14.359 1 94.38 165 GLU B O 1
ATOM 3591 N N . HIS B 1 166 ? -7.109 -20.078 12.617 1 95.19 166 HIS B N 1
ATOM 3592 C CA . HIS B 1 166 ? -8.422 -20.469 12.117 1 95.19 166 HIS B CA 1
ATOM 3593 C C . HIS B 1 166 ? -8.312 -21.344 10.875 1 95.19 166 HIS B C 1
ATOM 3595 O O . HIS B 1 166 ? -9.305 -21.562 10.172 1 95.19 166 HIS B O 1
ATOM 3601 N N . GLN B 1 167 ? -7.078 -21.766 10.5 1 96.88 167 GLN B N 1
ATOM 3602 C CA . GLN B 1 167 ? -6.82 -22.594 9.336 1 96.88 167 GLN B CA 1
ATOM 3603 C C . GLN B 1 167 ? -7.344 -21.938 8.062 1 96.88 167 GLN B C 1
ATOM 3605 O O . GLN B 1 167 ? -8.023 -22.594 7.258 1 96.88 167 GLN B O 1
ATOM 3610 N N . VAL B 1 168 ? -7.172 -20.719 8.031 1 98.12 168 VAL B N 1
ATOM 3611 C CA . VAL B 1 168 ? -7.578 -19.906 6.887 1 98.12 168 VAL B CA 1
ATOM 3612 C C . VAL B 1 168 ? -6.422 -19.781 5.898 1 98.12 168 VAL B C 1
ATOM 3614 O O . VAL B 1 168 ? -5.273 -19.562 6.301 1 98.12 168 VAL B O 1
ATOM 3617 N N . GLU B 1 169 ? -6.715 -19.969 4.594 1 98.19 169 GLU B N 1
ATOM 3618 C CA . GLU B 1 169 ? -5.707 -19.906 3.539 1 98.19 169 GLU B CA 1
ATOM 3619 C C . GLU B 1 169 ? -5.527 -18.469 3.037 1 98.19 169 GLU B C 1
ATOM 3621 O O . GLU B 1 169 ? -4.41 -18.062 2.721 1 98.19 169 GLU B O 1
ATOM 3626 N N . ASP B 1 170 ? -6.586 -17.734 2.938 1 98.44 170 ASP B N 1
ATOM 3627 C CA . ASP B 1 170 ? -6.594 -16.406 2.326 1 98.44 170 ASP B CA 1
ATOM 3628 C C . ASP B 1 170 ? -7.949 -15.734 2.502 1 98.44 170 ASP B C 1
ATOM 3630 O O . ASP B 1 170 ? -8.758 -16.156 3.326 1 98.44 170 ASP B O 1
ATOM 3634 N N . VAL B 1 171 ? -8.109 -14.648 1.78 1 98.5 171 VAL B N 1
ATOM 3635 C CA . VAL B 1 171 ? -9.359 -13.906 1.843 1 98.5 171 VAL B CA 1
ATOM 3636 C C . VAL B 1 171 ? -10.117 -14.055 0.523 1 98.5 171 VAL B C 1
ATOM 3638 O O . VAL B 1 171 ? -9.523 -14.406 -0.5 1 98.5 171 VAL B O 1
ATOM 3641 N N . LEU B 1 172 ? -11.375 -13.836 0.577 1 98.69 172 LEU B N 1
ATOM 3642 C CA . LEU B 1 172 ? -12.266 -13.594 -0.555 1 98.69 172 LEU B CA 1
ATOM 3643 C C . LEU B 1 172 ? -12.781 -12.156 -0.545 1 98.69 172 LEU B C 1
ATOM 3645 O O . LEU B 1 172 ? -13.617 -11.797 0.283 1 98.69 172 LEU B O 1
ATOM 3649 N N . TYR B 1 173 ? -12.32 -11.336 -1.462 1 98.06 173 TYR B N 1
ATOM 3650 C CA . TYR B 1 173 ? -12.672 -9.922 -1.49 1 98.06 173 TYR B CA 1
ATOM 3651 C C . TYR B 1 173 ? -14.055 -9.711 -2.08 1 98.06 173 TYR B C 1
ATOM 3653 O O . TYR B 1 173 ? -14.43 -10.359 -3.061 1 98.06 173 TYR B O 1
ATOM 3661 N N . HIS B 1 174 ? -14.742 -8.859 -1.517 1 96.25 174 HIS B N 1
ATOM 3662 C CA . HIS B 1 174 ? -16 -8.367 -2.068 1 96.25 174 HIS B CA 1
ATOM 3663 C C . HIS B 1 174 ? -16.188 -6.883 -1.784 1 96.25 174 HIS B C 1
ATOM 3665 O O . HIS B 1 174 ? -15.633 -6.359 -0.814 1 96.25 174 HIS B O 1
ATOM 3671 N N . PHE B 1 175 ? -16.875 -6.266 -2.637 1 93.06 175 PHE B N 1
ATOM 3672 C CA . PHE B 1 175 ? -17.219 -4.859 -2.49 1 93.06 175 PHE B CA 1
ATOM 3673 C C . PHE B 1 175 ? -18.672 -4.625 -2.871 1 93.06 175 PHE B C 1
ATOM 3675 O O . PHE B 1 175 ? -19.109 -4.98 -3.973 1 93.06 175 PHE B O 1
ATOM 3682 N N . ASN B 1 176 ? -19.453 -4.004 -1.902 1 90.81 176 ASN B N 1
ATOM 3683 C CA . ASN B 1 176 ? -20.875 -3.814 -2.098 1 90.81 176 ASN B CA 1
ATOM 3684 C C . ASN B 1 176 ? -21.562 -5.117 -2.49 1 90.81 176 ASN B C 1
ATOM 3686 O O . ASN B 1 176 ? -22.375 -5.141 -3.416 1 90.81 176 ASN B O 1
ATOM 3690 N N . GLY B 1 177 ? -21.062 -6.203 -2.018 1 94.06 177 GLY B N 1
ATOM 3691 C CA . GLY B 1 177 ? -21.688 -7.508 -2.186 1 94.06 177 GLY B CA 1
ATOM 3692 C C . GLY B 1 177 ? -21.266 -8.203 -3.465 1 94.06 177 GLY B C 1
ATOM 3693 O O . GLY B 1 177 ? -21.797 -9.266 -3.801 1 94.06 177 GLY B O 1
ATOM 3694 N N . ILE B 1 178 ? -20.359 -7.668 -4.234 1 96.94 178 ILE B N 1
ATOM 3695 C CA . ILE B 1 178 ? -19.875 -8.273 -5.469 1 96.94 178 ILE B CA 1
ATOM 3696 C C . ILE B 1 178 ? -18.453 -8.789 -5.262 1 96.94 178 ILE B C 1
ATOM 3698 O O . ILE B 1 178 ? -17.578 -8.047 -4.801 1 96.94 178 ILE B O 1
ATOM 3702 N N . ILE B 1 179 ? -18.172 -10.016 -5.645 1 97.94 179 ILE B N 1
ATOM 3703 C CA . ILE B 1 179 ? -16.875 -10.656 -5.445 1 97.94 179 ILE B CA 1
ATOM 3704 C C . ILE B 1 179 ? -15.898 -10.18 -6.516 1 97.94 179 ILE B C 1
ATOM 3706 O O . ILE B 1 179 ? -16.281 -9.961 -7.668 1 97.94 179 ILE B O 1
ATOM 3710 N N . SER B 1 180 ? -14.688 -10.039 -6.125 1 98 180 SER B N 1
ATOM 3711 C CA . SER B 1 180 ? -13.672 -9.711 -7.121 1 98 180 SER B CA 1
ATOM 3712 C C . SER B 1 180 ? -12.625 -10.812 -7.219 1 98 180 SER B C 1
ATOM 3714 O O . SER B 1 180 ? -12.703 -11.68 -8.094 1 98 180 SER B O 1
ATOM 3716 N N . GLU B 1 181 ? -11.797 -11 -6.238 1 98.69 181 GLU B N 1
ATOM 3717 C CA . GLU B 1 181 ? -10.656 -11.914 -6.227 1 98.69 181 GLU B CA 1
ATOM 3718 C C . GLU B 1 181 ? -10.188 -12.188 -4.801 1 98.69 181 GLU B C 1
ATOM 3720 O O . GLU B 1 181 ? -10.852 -11.805 -3.838 1 98.69 181 GLU B O 1
ATOM 3725 N N . SER B 1 182 ? -9.195 -13.023 -4.637 1 98.44 182 SER B N 1
ATOM 3726 C CA . SER B 1 182 ? -8.461 -13.195 -3.387 1 98.44 182 SER B CA 1
ATOM 3727 C C . SER B 1 182 ? -7.242 -12.273 -3.336 1 98.44 182 SER B C 1
ATOM 3729 O O . SER B 1 182 ? -6.996 -11.508 -4.27 1 98.44 182 SER B O 1
ATOM 3731 N N . SER B 1 183 ? -6.508 -12.25 -2.209 1 97.62 183 SER B N 1
ATOM 3732 C CA . SER B 1 183 ? -5.363 -11.359 -2.059 1 97.62 183 SER B CA 1
ATOM 3733 C C . SER B 1 183 ? -4.301 -11.641 -3.117 1 97.62 183 SER B C 1
ATOM 3735 O O . SER B 1 183 ? -3.643 -10.719 -3.605 1 97.62 183 SER B O 1
ATOM 3737 N N . ARG B 1 184 ? -4.172 -12.914 -3.529 1 97.62 184 ARG B N 1
ATOM 3738 C CA . ARG B 1 184 ? -3.088 -13.289 -4.43 1 97.62 184 ARG B CA 1
ATOM 3739 C C . ARG B 1 184 ? -3.578 -14.266 -5.5 1 97.62 184 ARG B C 1
ATOM 3741 O O . ARG B 1 184 ? -2.797 -15.055 -6.031 1 97.62 184 ARG B O 1
ATOM 3748 N N . SER B 1 185 ? -4.922 -14.289 -5.77 1 98.69 185 SER B N 1
ATOM 3749 C CA . SER B 1 185 ? -5.48 -15.273 -6.695 1 98.69 185 SER B CA 1
ATOM 3750 C C . SER B 1 185 ? -6.777 -14.758 -7.32 1 98.69 185 SER B C 1
ATOM 3752 O O . SER B 1 185 ? -7.445 -13.891 -6.758 1 98.69 185 SER B O 1
ATOM 3754 N N . ASN B 1 186 ? -7.113 -15.297 -8.492 1 98.88 186 ASN B N 1
ATOM 3755 C CA . ASN B 1 186 ? -8.453 -15.148 -9.039 1 98.88 186 ASN B CA 1
ATOM 3756 C C . ASN B 1 186 ? -9.406 -16.219 -8.5 1 98.88 186 ASN B C 1
ATOM 3758 O O . ASN B 1 186 ? -8.969 -17.219 -7.953 1 98.88 186 ASN B O 1
ATOM 3762 N N . ILE B 1 187 ? -10.688 -15.945 -8.656 1 98.88 187 ILE B N 1
ATOM 3763 C CA . ILE B 1 187 ? -11.719 -16.812 -8.102 1 98.88 187 ILE B CA 1
ATOM 3764 C C . ILE B 1 187 ? -12.586 -17.375 -9.227 1 98.88 187 ILE B C 1
ATOM 3766 O O . ILE B 1 187 ? -12.922 -16.656 -10.18 1 98.88 187 ILE B O 1
ATOM 3770 N N . PHE B 1 188 ? -12.977 -18.609 -9.086 1 98.94 188 PHE B N 1
ATOM 3771 C CA . PHE B 1 188 ? -13.922 -19.281 -9.977 1 98.94 188 PHE B CA 1
ATOM 3772 C C . PHE B 1 188 ? -15 -20 -9.18 1 98.94 188 PHE B C 1
ATOM 3774 O O . PHE B 1 188 ? -14.711 -20.609 -8.156 1 98.94 188 PHE B O 1
ATOM 3781 N N . MET B 1 189 ? -16.172 -19.922 -9.68 1 98.88 189 MET B N 1
ATOM 3782 C CA . MET B 1 189 ? -17.328 -20.594 -9.078 1 98.88 189 MET B CA 1
ATOM 3783 C C . MET B 1 189 ? -17.969 -21.562 -10.062 1 98.88 189 MET B C 1
ATOM 3785 O O . MET B 1 189 ? -18.016 -21.297 -11.266 1 98.88 189 MET B O 1
ATOM 3789 N N . VAL B 1 190 ? -18.359 -22.734 -9.594 1 98.81 190 VAL B N 1
ATOM 3790 C CA . VAL B 1 190 ? -19.156 -23.672 -10.375 1 98.81 190 VAL B CA 1
ATOM 3791 C C . VAL B 1 190 ? -20.594 -23.703 -9.844 1 98.81 190 VAL B C 1
ATOM 3793 O O . VAL B 1 190 ? -20.812 -23.859 -8.641 1 98.81 190 VAL B O 1
ATOM 3796 N N . LYS B 1 191 ? -21.5 -23.484 -10.695 1 98.38 191 LYS B N 1
ATOM 3797 C CA . LYS B 1 191 ? -22.922 -23.594 -10.367 1 98.38 191 LYS B CA 1
ATOM 3798 C C . LYS B 1 191 ? -23.703 -24.266 -11.492 1 98.38 191 LYS B C 1
ATOM 3800 O O . LYS B 1 191 ? -23.688 -23.797 -12.633 1 98.38 191 LYS B O 1
ATOM 3805 N N . GLU B 1 192 ? -24.375 -25.391 -11.148 1 96.88 192 GLU B N 1
ATOM 3806 C CA . GLU B 1 192 ? -25.203 -26.125 -12.102 1 96.88 192 GLU B CA 1
ATOM 3807 C C . GLU B 1 192 ? -24.422 -26.438 -13.383 1 96.88 192 GLU B C 1
ATOM 3809 O O . GLU B 1 192 ? -24.906 -26.156 -14.484 1 96.88 192 GLU B O 1
ATOM 3814 N N . GLY B 1 193 ? -23.203 -26.812 -13.195 1 96.94 193 GLY B N 1
ATOM 3815 C CA . GLY B 1 193 ? -22.391 -27.297 -14.289 1 96.94 193 GLY B CA 1
ATOM 3816 C C . GLY B 1 193 ? -21.672 -26.188 -15.039 1 96.94 193 GLY B C 1
ATOM 3817 O O . GLY B 1 193 ? -20.828 -26.438 -15.891 1 96.94 193 GLY B O 1
ATOM 3818 N N . LYS B 1 194 ? -22.016 -24.984 -14.672 1 97.81 194 LYS B N 1
ATOM 3819 C CA . LYS B 1 194 ? -21.391 -23.828 -15.328 1 97.81 194 LYS B CA 1
ATOM 3820 C C . LYS B 1 194 ? -20.266 -23.25 -14.477 1 97.81 194 LYS B C 1
ATOM 3822 O O . LYS B 1 194 ? -20.422 -23.094 -13.266 1 97.81 194 LYS B O 1
ATOM 3827 N N . VAL B 1 195 ? -19.141 -23 -15.125 1 98.75 195 VAL B N 1
ATOM 3828 C CA . VAL B 1 195 ? -18.031 -22.344 -14.461 1 98.75 195 VAL B CA 1
ATOM 3829 C C . VAL B 1 195 ? -18.078 -20.844 -14.734 1 98.75 195 VAL B C 1
ATOM 3831 O O . VAL B 1 195 ? -18.266 -20.406 -15.875 1 98.75 195 VAL B O 1
ATOM 3834 N N . ILE B 1 196 ? -18 -20.016 -13.648 1 98.81 196 ILE B N 1
ATOM 3835 C CA . ILE B 1 196 ? -18.125 -18.562 -13.711 1 98.81 196 ILE B CA 1
ATOM 3836 C C . ILE B 1 196 ? -16.938 -17.906 -13.008 1 98.81 196 ILE B C 1
ATOM 3838 O O . ILE B 1 196 ? -16.469 -18.406 -11.977 1 98.81 196 ILE B O 1
ATOM 3842 N N . THR B 1 197 ? -16.406 -16.828 -13.539 1 98.88 197 THR B N 1
ATOM 3843 C CA . THR B 1 197 ? -15.344 -16.062 -12.883 1 98.88 197 THR B CA 1
ATOM 3844 C C . THR B 1 197 ? -15.617 -14.57 -13 1 98.88 197 THR B C 1
ATOM 3846 O O . THR B 1 197 ? -16.188 -14.109 -13.984 1 98.88 197 THR B O 1
ATOM 3849 N N . PRO B 1 198 ? -15.266 -13.812 -12.016 1 98.69 198 PRO B N 1
ATOM 3850 C CA . PRO B 1 198 ? -15.492 -12.367 -12.062 1 98.69 198 PRO B CA 1
ATOM 3851 C C . PRO B 1 198 ? -14.867 -11.711 -13.289 1 98.69 198 PRO B C 1
ATOM 3853 O O . PRO B 1 198 ? -13.766 -12.078 -13.703 1 98.69 198 PRO B O 1
ATOM 3856 N N . LYS B 1 199 ? -15.523 -10.656 -13.75 1 97.06 199 LYS B N 1
ATOM 3857 C CA . LYS B 1 199 ? -15.086 -10.031 -14.992 1 97.06 199 LYS B CA 1
ATOM 3858 C C . LYS B 1 199 ? -14.43 -8.688 -14.727 1 97.06 199 LYS B C 1
ATOM 3860 O O . LYS B 1 199 ? -13.695 -8.172 -15.578 1 97.06 199 LYS B O 1
ATOM 3865 N N . SER B 1 200 ? -14.719 -8.102 -13.547 1 95.06 200 SER B N 1
ATOM 3866 C CA . SER B 1 200 ? -14.297 -6.719 -13.344 1 95.06 200 SER B CA 1
ATOM 3867 C C . SER B 1 200 ? -13.648 -6.539 -11.977 1 95.06 200 SER B C 1
ATOM 3869 O O . SER B 1 200 ? -13.805 -7.387 -11.094 1 95.06 200 SER B O 1
ATOM 3871 N N . ASN B 1 201 ? -12.828 -5.434 -11.875 1 96.19 201 ASN B N 1
ATOM 3872 C CA . ASN B 1 201 ? -12.203 -5.039 -10.617 1 96.19 201 ASN B CA 1
ATOM 3873 C C . ASN B 1 201 ? -11.305 -6.148 -10.062 1 96.19 201 ASN B C 1
ATOM 3875 O O . ASN B 1 201 ? -11.32 -6.422 -8.867 1 96.19 201 ASN B O 1
ATOM 3879 N N . ILE B 1 202 ? -10.664 -6.859 -10.945 1 97.94 202 ILE B N 1
ATOM 3880 C CA . ILE B 1 202 ? -9.734 -7.926 -10.578 1 97.94 202 ILE B CA 1
ATOM 3881 C C . ILE B 1 202 ? -8.414 -7.742 -11.312 1 97.94 202 ILE B C 1
ATOM 3883 O O . ILE B 1 202 ? -8.359 -7.062 -12.344 1 97.94 202 ILE B O 1
ATOM 3887 N N . LEU B 1 203 ? -7.367 -8.281 -10.734 1 98.19 203 LEU B N 1
ATOM 3888 C CA . LEU B 1 203 ? -6.164 -8.516 -11.523 1 98.19 203 LEU B CA 1
ATOM 3889 C C . LEU B 1 203 ? -6.398 -9.609 -12.562 1 98.19 203 LEU B C 1
ATOM 3891 O O . LEU B 1 203 ? -7 -10.641 -12.258 1 98.19 203 LEU B O 1
ATOM 3895 N N . LEU B 1 204 ? -6.008 -9.352 -13.734 1 97.5 204 LEU B N 1
ATOM 3896 C CA . LEU B 1 204 ? -6.137 -10.375 -14.766 1 97.5 204 LEU B CA 1
ATOM 3897 C C . LEU B 1 204 ? -4.969 -11.359 -14.711 1 97.5 204 LEU B C 1
ATOM 3899 O O . LEU B 1 204 ? -3.986 -11.195 -15.438 1 97.5 204 LEU B O 1
ATOM 3903 N N . GLY B 1 205 ? -5.105 -12.406 -13.867 1 98.38 205 GLY B N 1
ATOM 3904 C CA . GLY B 1 205 ? -4.043 -13.367 -13.641 1 98.38 205 GLY B CA 1
ATOM 3905 C C . GLY B 1 205 ? -3.668 -14.148 -14.891 1 98.38 205 GLY B C 1
ATOM 3906 O O . GLY B 1 205 ? -4.52 -14.422 -15.734 1 98.38 205 GLY B O 1
ATOM 3907 N N . ILE B 1 206 ? -2.443 -14.539 -14.961 1 98.19 206 ILE B N 1
ATOM 3908 C CA . ILE B 1 206 ? -1.945 -15.266 -16.125 1 98.19 206 ILE B CA 1
ATOM 3909 C C . ILE B 1 206 ? -2.459 -16.703 -16.094 1 98.19 206 ILE B C 1
ATOM 3911 O O . ILE B 1 206 ? -2.812 -17.266 -17.141 1 98.19 206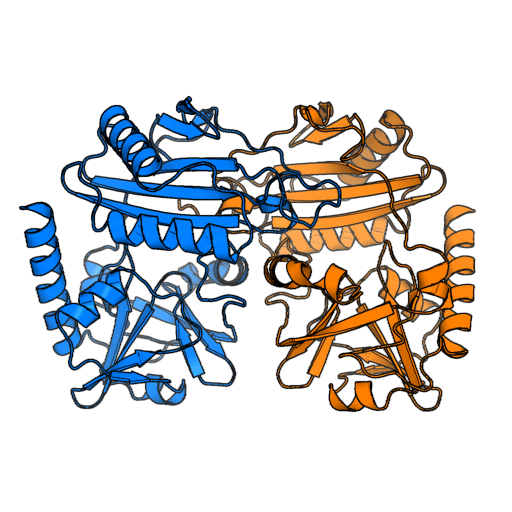 ILE B O 1
ATOM 3915 N N . THR B 1 207 ? -2.504 -17.359 -14.906 1 97.88 207 THR B N 1
ATOM 3916 C CA . THR B 1 207 ? -3.113 -18.672 -14.773 1 97.88 207 THR B CA 1
ATOM 3917 C C . THR B 1 207 ? -4.578 -18.641 -15.195 1 97.88 207 THR B C 1
ATOM 3919 O O . THR B 1 207 ? -5.047 -19.516 -15.914 1 97.88 207 THR B O 1
ATOM 3922 N N . ARG B 1 208 ? -5.312 -17.641 -14.734 1 98.38 208 ARG B N 1
ATOM 3923 C CA . ARG B 1 208 ? -6.684 -17.438 -15.172 1 98.38 208 ARG B CA 1
ATOM 3924 C C . ARG B 1 208 ? -6.766 -17.375 -16.703 1 98.38 208 ARG B C 1
ATOM 3926 O O . ARG B 1 208 ? -7.645 -17.984 -17.297 1 98.38 208 ARG B O 1
ATOM 3933 N N . LYS B 1 209 ? -5.879 -16.578 -17.297 1 97.75 209 LYS B N 1
ATOM 3934 C CA . LYS B 1 209 ? -5.836 -16.438 -18.75 1 97.75 209 LYS B CA 1
ATOM 3935 C C . LYS B 1 209 ? -5.691 -17.797 -19.422 1 97.75 209 LYS B C 1
ATOM 3937 O O . LYS B 1 209 ? -6.391 -18.094 -20.406 1 97.75 209 LYS B O 1
ATOM 3942 N N . ARG B 1 210 ? -4.844 -18.656 -18.953 1 96.5 210 ARG B N 1
ATOM 3943 C CA . ARG B 1 210 ? -4.609 -19.969 -19.516 1 96.5 210 ARG B CA 1
ATOM 3944 C C . ARG B 1 210 ? -5.844 -20.859 -19.391 1 96.5 210 ARG B C 1
ATOM 3946 O O . ARG B 1 210 ? -6.199 -21.578 -20.312 1 96.5 210 ARG B O 1
ATOM 3953 N N . ILE B 1 211 ? -6.441 -20.797 -18.281 1 97.69 211 ILE B N 1
ATOM 3954 C CA . ILE B 1 211 ? -7.641 -21.594 -18.031 1 97.69 211 ILE B CA 1
ATOM 3955 C C . ILE B 1 211 ? -8.742 -21.172 -19.016 1 97.69 211 ILE B C 1
ATOM 3957 O O . ILE B 1 211 ? -9.398 -22.031 -19.609 1 97.69 211 ILE B O 1
ATOM 3961 N N . LEU B 1 212 ? -8.922 -19.891 -19.188 1 97.75 212 LEU B N 1
ATOM 3962 C CA . LEU B 1 212 ? -9.945 -19.375 -20.094 1 97.75 212 LEU B CA 1
ATOM 3963 C C . LEU B 1 212 ? -9.656 -19.797 -21.531 1 97.75 212 LEU B C 1
ATOM 3965 O O . LEU B 1 212 ? -10.578 -19.953 -22.344 1 97.75 212 LEU B O 1
ATOM 3969 N N . GLU B 1 213 ? -8.406 -20.016 -21.859 1 95.56 213 GLU B N 1
ATOM 3970 C CA . GLU B 1 213 ? -8.023 -20.422 -23.203 1 95.56 213 GLU B CA 1
ATOM 3971 C C . GLU B 1 213 ? -8.422 -21.875 -23.469 1 95.56 213 GLU B C 1
ATOM 3973 O O . GLU B 1 213 ? -8.906 -22.203 -24.547 1 95.56 213 GLU B O 1
ATOM 3978 N N . PHE B 1 214 ? -8.203 -22.812 -22.484 1 93.75 214 PHE B N 1
ATOM 3979 C CA . PHE B 1 214 ? -8.5 -24.219 -22.766 1 93.75 214 PHE B CA 1
ATOM 3980 C C . PHE B 1 214 ? -9.914 -24.562 -22.312 1 93.75 214 PHE B C 1
ATOM 3982 O O . PHE B 1 214 ? -10.414 -25.656 -22.625 1 93.75 214 PHE B O 1
ATOM 3989 N N . ALA B 1 215 ? -10.602 -23.672 -21.641 1 95.12 215 ALA B N 1
ATOM 3990 C CA . ALA B 1 215 ? -12 -23.797 -21.25 1 95.12 215 ALA B CA 1
ATOM 3991 C C . ALA B 1 215 ? -12.797 -22.562 -21.641 1 95.12 215 ALA B C 1
ATOM 3993 O O . ALA B 1 215 ? -13.281 -21.828 -20.766 1 95.12 215 ALA B O 1
ATOM 3994 N N . PRO B 1 216 ? -13.109 -22.422 -22.891 1 92.62 216 PRO B N 1
ATOM 3995 C CA . PRO B 1 216 ? -13.703 -21.188 -23.422 1 92.62 216 PRO B CA 1
ATOM 3996 C C . PRO B 1 216 ? -15.156 -21.016 -23 1 92.62 216 PRO B C 1
ATOM 3998 O O . PRO B 1 216 ? -15.727 -19.922 -23.172 1 92.62 216 PRO B O 1
ATOM 4001 N N . ASP B 1 217 ? -15.789 -22.031 -22.469 1 96.75 217 ASP B N 1
ATOM 4002 C CA . ASP B 1 217 ? -17.203 -21.953 -22.094 1 96.75 217 ASP B CA 1
ATOM 4003 C C . ASP B 1 217 ? -17.359 -21.281 -20.734 1 96.75 217 ASP B C 1
ATOM 4005 O O . ASP B 1 217 ? -18.469 -20.984 -20.312 1 96.75 217 ASP B O 1
ATOM 4009 N N . ILE B 1 218 ? -16.266 -20.969 -20.094 1 98.38 218 ILE B N 1
ATOM 4010 C CA . ILE B 1 218 ? -16.328 -20.297 -18.797 1 98.38 218 ILE B CA 1
ATOM 4011 C C . ILE B 1 218 ? -16.938 -18.906 -18.984 1 98.38 218 ILE B C 1
ATOM 4013 O O . ILE B 1 218 ? -16.531 -18.156 -19.875 1 98.38 218 ILE B O 1
ATOM 4017 N N . VAL B 1 219 ? -17.891 -18.609 -18.125 1 98.5 219 VAL B N 1
ATOM 4018 C CA . VAL B 1 219 ? -18.625 -17.344 -18.219 1 98.5 219 VAL B CA 1
ATOM 4019 C C . VAL B 1 219 ? -17.922 -16.281 -17.359 1 98.5 219 VAL B C 1
ATOM 4021 O O . VAL B 1 219 ? -17.547 -16.547 -16.219 1 98.5 219 VAL B O 1
ATOM 4024 N N . GLN B 1 220 ? -17.688 -15.102 -17.922 1 98.56 220 GLN B N 1
ATOM 4025 C CA . GLN B 1 220 ? -17.141 -13.961 -17.203 1 98.56 220 GLN B CA 1
ATOM 4026 C C . GLN B 1 220 ? -18.219 -12.938 -16.875 1 98.56 220 GLN B C 1
ATOM 4028 O O . GLN B 1 220 ? -18.75 -12.281 -17.766 1 98.56 220 GLN B O 1
ATOM 4033 N N . ARG B 1 221 ? -18.547 -12.844 -15.656 1 98.38 221 ARG B N 1
ATOM 4034 C CA . ARG B 1 221 ? -19.562 -11.898 -15.195 1 98.38 221 ARG B CA 1
ATOM 4035 C C . ARG B 1 221 ? -19.359 -11.562 -13.719 1 98.38 221 ARG B C 1
ATOM 4037 O O . ARG B 1 221 ? -18.547 -12.195 -13.039 1 98.38 221 ARG B O 1
ATOM 4044 N N . ASP B 1 222 ? -20.062 -10.586 -13.289 1 98.25 222 ASP B N 1
ATOM 4045 C CA . ASP B 1 222 ? -20.078 -10.297 -11.852 1 98.25 222 ASP B CA 1
ATOM 4046 C C . ASP B 1 222 ? -20.703 -11.453 -11.07 1 98.25 222 ASP B C 1
ATOM 4048 O O . ASP B 1 222 ? -21.641 -12.102 -11.555 1 98.25 222 ASP B O 1
ATOM 4052 N N . ILE B 1 223 ? -20.141 -11.758 -9.961 1 98.44 223 ILE B N 1
ATOM 4053 C CA . ILE B 1 223 ? -20.656 -12.773 -9.047 1 98.44 223 ILE B CA 1
ATOM 4054 C C . ILE B 1 223 ? -21.016 -12.133 -7.707 1 98.44 223 ILE B C 1
ATOM 4056 O O . ILE B 1 223 ? -20.172 -11.484 -7.082 1 98.44 223 ILE B O 1
ATOM 4060 N N . ALA B 1 224 ? -22.266 -12.281 -7.285 1 98.12 224 ALA B N 1
ATOM 4061 C CA . ALA B 1 224 ? -22.688 -11.789 -5.973 1 98.12 224 ALA B CA 1
ATOM 4062 C C . ALA B 1 224 ? -22.172 -12.688 -4.855 1 98.12 224 ALA B C 1
ATOM 4064 O O . ALA B 1 224 ? -22.047 -13.898 -5.035 1 98.12 224 ALA B O 1
ATOM 4065 N N . LEU B 1 225 ? -21.859 -12.062 -3.736 1 97.5 225 LEU B N 1
ATOM 4066 C CA . LEU B 1 225 ? -21.406 -12.812 -2.566 1 97.5 225 LEU B CA 1
ATOM 4067 C C . LEU B 1 225 ? -22.422 -13.891 -2.197 1 97.5 225 LEU B C 1
ATOM 4069 O O . LEU B 1 225 ? -22.047 -14.984 -1.778 1 97.5 225 LEU B O 1
ATOM 4073 N N . GLU B 1 226 ? -23.656 -13.617 -2.342 1 97 226 GLU B N 1
ATOM 4074 C CA . GLU B 1 226 ? -24.719 -14.562 -2.041 1 97 226 GLU B CA 1
ATOM 4075 C C . GLU B 1 226 ? -24.656 -15.789 -2.949 1 97 226 GLU B C 1
ATOM 4077 O O . GLU B 1 226 ? -25 -16.891 -2.533 1 97 226 GLU B O 1
ATOM 4082 N N . GLU B 1 227 ? -24.219 -15.586 -4.148 1 97.62 227 GLU B N 1
ATOM 4083 C CA . GLU B 1 227 ? -24.062 -16.703 -5.086 1 97.62 227 GLU B CA 1
ATOM 4084 C C . GLU B 1 227 ? -23 -17.672 -4.617 1 97.62 227 GLU B C 1
ATOM 4086 O O . GLU B 1 227 ? -23.094 -18.875 -4.867 1 97.62 227 GLU B O 1
ATOM 4091 N N . ILE B 1 228 ? -21.969 -17.172 -4 1 97.12 228 ILE B N 1
ATOM 4092 C CA . ILE B 1 228 ? -20.859 -18 -3.518 1 97.12 228 ILE B CA 1
ATOM 4093 C C . ILE B 1 228 ? -21.375 -19 -2.486 1 97.12 228 ILE B C 1
ATOM 4095 O O . ILE B 1 228 ? -20.953 -20.156 -2.469 1 97.12 228 ILE B O 1
ATOM 4099 N N . ARG B 1 229 ? -22.281 -18.547 -1.701 1 92.19 229 ARG B N 1
ATOM 4100 C CA . ARG B 1 229 ? -22.844 -19.391 -0.646 1 92.19 229 ARG B CA 1
ATOM 4101 C C . ARG B 1 229 ? -23.625 -20.562 -1.232 1 92.19 229 ARG B C 1
ATOM 4103 O O . ARG B 1 229 ? -23.781 -21.594 -0.588 1 92.19 229 ARG B O 1
ATOM 4110 N N . GLU B 1 230 ? -24.047 -20.391 -2.416 1 96.38 230 GLU B N 1
ATOM 4111 C CA . GLU B 1 230 ? -24.859 -21.406 -3.078 1 96.38 230 GLU B CA 1
ATOM 4112 C C . GLU B 1 230 ? -24.062 -22.156 -4.148 1 96.38 230 GLU B C 1
ATOM 4114 O O . GLU B 1 230 ? -24.609 -22.953 -4.898 1 96.38 230 GLU B O 1
ATOM 4119 N N . ALA B 1 231 ? -22.828 -21.906 -4.246 1 98.5 231 ALA B N 1
ATOM 4120 C CA . ALA B 1 231 ? -21.984 -22.5 -5.277 1 98.5 231 ALA B CA 1
ATOM 4121 C C . ALA B 1 231 ? -21.844 -24 -5.07 1 98.5 231 ALA B C 1
ATOM 4123 O O . ALA B 1 231 ? -21.812 -24.484 -3.932 1 98.5 231 ALA B O 1
ATOM 4124 N N . ASP B 1 232 ? -21.766 -24.781 -6.176 1 98.75 232 ASP B N 1
ATOM 4125 C CA . ASP B 1 232 ? -21.484 -26.203 -6.109 1 98.75 232 ASP B CA 1
ATOM 4126 C C . ASP B 1 232 ? -20 -26.469 -5.848 1 98.75 232 ASP B C 1
ATOM 4128 O O . ASP B 1 232 ? -19.656 -27.391 -5.117 1 98.75 232 ASP B O 1
ATOM 4132 N N . GLU B 1 233 ? -19.141 -25.781 -6.469 1 98.88 233 GLU B N 1
ATOM 4133 C CA . GLU B 1 233 ? -17.688 -25.812 -6.305 1 98.88 233 GLU B CA 1
ATOM 4134 C C . GLU B 1 233 ? -17.109 -24.406 -6.359 1 98.88 233 GLU B C 1
ATOM 4136 O O . GLU B 1 233 ? -17.703 -23.5 -6.934 1 98.88 233 GLU B O 1
ATOM 4141 N N . LEU B 1 234 ? -16.016 -24.219 -5.734 1 98.94 234 LEU B N 1
ATOM 4142 C CA . LEU B 1 234 ? -15.242 -22.984 -5.742 1 98.94 234 LEU B CA 1
ATOM 4143 C C . LEU B 1 234 ? -13.75 -23.281 -5.797 1 98.94 234 LEU B C 1
ATOM 4145 O O . LEU B 1 234 ? -13.281 -24.234 -5.176 1 98.94 234 LEU B O 1
ATOM 4149 N N . PHE B 1 235 ? -12.984 -22.484 -6.547 1 98.94 235 PHE B N 1
ATOM 4150 C CA . PHE B 1 235 ? -11.539 -22.656 -6.559 1 98.94 235 PHE B CA 1
ATOM 4151 C C . PHE B 1 235 ? -10.852 -21.328 -6.883 1 98.94 235 PHE B C 1
ATOM 4153 O O . PHE B 1 235 ? -11.484 -20.391 -7.363 1 98.94 235 PHE B O 1
ATOM 4160 N N . MET B 1 236 ? -9.586 -21.234 -6.555 1 98.94 236 MET B N 1
ATOM 4161 C CA . MET B 1 236 ? -8.766 -20.062 -6.848 1 98.94 236 MET B CA 1
ATOM 4162 C C . MET B 1 236 ? -7.574 -20.438 -7.723 1 98.94 236 MET B C 1
ATOM 4164 O O . MET B 1 236 ? -7.191 -21.609 -7.789 1 98.94 236 MET B O 1
ATOM 4168 N N . THR B 1 237 ? -7.062 -19.438 -8.422 1 98.81 237 THR B N 1
ATOM 4169 C CA . THR B 1 237 ? -5.973 -19.719 -9.352 1 98.81 237 THR B CA 1
ATOM 4170 C C . THR B 1 237 ? -4.855 -18.688 -9.188 1 98.81 237 THR B C 1
ATOM 4172 O O . THR B 1 237 ? -5.117 -17.516 -8.945 1 98.81 237 THR B O 1
ATOM 4175 N N . SER B 1 238 ? -3.652 -19.078 -9.203 1 98.19 238 SER B N 1
ATOM 4176 C CA . SER B 1 238 ? -2.467 -18.234 -9.156 1 98.19 238 SER B CA 1
ATOM 4177 C C . SER B 1 238 ? -1.238 -18.969 -9.68 1 98.19 238 SER B C 1
ATOM 4179 O O . SER B 1 238 ? -1.303 -20.172 -9.969 1 98.19 238 SER B O 1
ATOM 4181 N N . THR B 1 239 ? -0.164 -18.234 -9.828 1 96.62 239 THR B N 1
ATOM 4182 C CA . THR B 1 239 ? 1.106 -18.781 -10.281 1 96.62 239 THR B CA 1
ATOM 4183 C C . THR B 1 239 ? 1.563 -19.922 -9.375 1 96.62 239 THR B C 1
ATOM 4185 O O . THR B 1 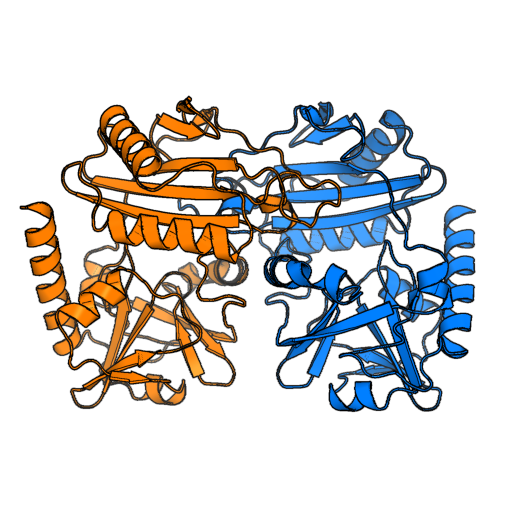239 ? 1.971 -20.984 -9.852 1 96.62 239 THR B O 1
ATOM 4188 N N . THR B 1 240 ? 1.418 -19.75 -8.102 1 95.19 240 THR B N 1
ATOM 4189 C CA . THR B 1 240 ? 1.993 -20.688 -7.156 1 95.19 240 THR B CA 1
ATOM 4190 C C . THR B 1 240 ? 0.949 -21.719 -6.711 1 95.19 240 THR B C 1
ATOM 4192 O O . THR B 1 240 ? 1.29 -22.75 -6.129 1 95.19 240 THR B O 1
ATOM 4195 N N . LYS B 1 241 ? -0.329 -21.469 -6.977 1 96.62 241 LYS B N 1
ATOM 4196 C CA . LYS B 1 241 ? -1.389 -22.359 -6.508 1 96.62 241 LYS B CA 1
ATOM 4197 C C . LYS B 1 241 ? -1.985 -23.156 -7.664 1 96.62 241 LYS B C 1
ATOM 4199 O O . LYS B 1 241 ? -2.73 -24.109 -7.441 1 96.62 241 LYS B O 1
ATOM 4204 N N . ARG B 1 242 ? -1.645 -22.859 -8.867 1 96.88 242 ARG B N 1
ATOM 4205 C CA . ARG B 1 242 ? -2.348 -23.453 -10 1 96.88 242 ARG B CA 1
ATOM 4206 C C . ARG B 1 242 ? -3.857 -23.328 -9.836 1 96.88 242 ARG B C 1
ATOM 4208 O O . ARG B 1 242 ? -4.387 -22.203 -9.781 1 96.88 242 ARG B O 1
ATOM 4215 N N . ILE B 1 243 ? -4.523 -24.375 -9.82 1 98.69 243 ILE B N 1
ATOM 4216 C CA . ILE B 1 243 ? -5.938 -24.438 -9.461 1 98.69 243 ILE B CA 1
ATOM 4217 C C . ILE B 1 243 ? -6.098 -25.062 -8.078 1 98.69 243 ILE B C 1
ATOM 4219 O O . ILE B 1 243 ? -5.801 -26.234 -7.883 1 98.69 243 ILE B O 1
ATOM 4223 N N . LEU B 1 244 ? -6.461 -24.25 -7.074 1 98.88 244 LEU B N 1
ATOM 4224 C CA . LEU B 1 244 ? -6.594 -24.703 -5.691 1 98.88 244 LEU B CA 1
ATOM 4225 C C . LEU B 1 244 ? -8.055 -24.672 -5.246 1 98.88 244 LEU B C 1
ATOM 4227 O O . LEU B 1 244 ? -8.664 -23.609 -5.195 1 98.88 244 LEU B O 1
ATOM 4231 N N . PRO B 1 245 ? -8.609 -25.812 -4.914 1 98.94 245 PRO B N 1
ATOM 4232 C CA . PRO B 1 245 ? -10.016 -25.859 -4.52 1 98.94 245 PRO B CA 1
ATOM 4233 C C . PRO B 1 245 ? -10.289 -25.125 -3.209 1 98.94 245 PRO B C 1
ATOM 4235 O O . PRO B 1 245 ? -9.453 -25.141 -2.303 1 98.94 245 PRO B O 1
ATOM 4238 N N . ILE B 1 246 ? -11.383 -24.484 -3.139 1 98.94 246 ILE B N 1
ATOM 4239 C CA . ILE B 1 246 ? -11.898 -23.859 -1.927 1 98.94 246 ILE B CA 1
ATOM 4240 C C . ILE B 1 246 ? -13.125 -24.625 -1.438 1 98.94 246 ILE B C 1
ATOM 4242 O O . ILE B 1 246 ? -14.148 -24.688 -2.129 1 98.94 246 ILE B O 1
ATOM 4246 N N . THR B 1 247 ? -13.078 -25.172 -0.266 1 98.88 247 THR B N 1
ATOM 4247 C CA . THR B 1 247 ? -14.18 -26.016 0.186 1 98.88 247 THR B CA 1
ATOM 4248 C C . THR B 1 247 ? -14.922 -25.359 1.348 1 98.88 247 THR B C 1
ATOM 4250 O O . THR B 1 247 ? -15.969 -25.859 1.781 1 98.88 247 THR B O 1
ATOM 4253 N N . LYS B 1 248 ? -14.367 -24.266 1.836 1 98.62 248 LYS B N 1
ATOM 4254 C CA . LYS B 1 248 ? -14.992 -23.531 2.934 1 98.62 248 LYS B CA 1
ATOM 4255 C C . LYS B 1 248 ? -14.805 -22.016 2.762 1 98.62 248 LYS B C 1
ATOM 4257 O O . LYS B 1 248 ? -13.727 -21.562 2.381 1 98.62 248 LYS B O 1
ATOM 4262 N N . VAL B 1 249 ? -15.859 -21.25 3.055 1 98.69 249 VAL B N 1
ATOM 4263 C CA . VAL B 1 249 ? -15.805 -19.797 3.164 1 98.69 249 VAL B CA 1
ATOM 4264 C C . VAL B 1 249 ? -16.547 -19.344 4.422 1 98.69 249 VAL B C 1
ATOM 4266 O O . VAL B 1 249 ? -17.672 -19.766 4.664 1 98.69 249 VAL B O 1
ATOM 4269 N N . ASP B 1 250 ? -15.922 -18.562 5.238 1 97.81 250 ASP B N 1
ATOM 4270 C CA . ASP B 1 250 ? -16.516 -18.078 6.48 1 97.81 250 ASP B CA 1
ATOM 4271 C C . ASP B 1 250 ? -17.031 -19.25 7.332 1 97.81 250 ASP B C 1
ATOM 4273 O O . ASP B 1 250 ? -18.156 -19.203 7.832 1 97.81 250 ASP B O 1
ATOM 4277 N N . HIS B 1 251 ? -16.281 -20.266 7.344 1 97.62 251 HIS B N 1
ATOM 4278 C CA . HIS B 1 251 ? -16.516 -21.422 8.188 1 97.62 251 HIS B CA 1
ATOM 4279 C C . HIS B 1 251 ? -17.75 -22.203 7.727 1 97.62 251 HIS B C 1
ATOM 4281 O O . HIS B 1 251 ? -18.281 -23.031 8.469 1 97.62 251 HIS B O 1
ATOM 4287 N N . LYS B 1 252 ? -18.203 -21.906 6.562 1 98.19 252 LYS B N 1
ATOM 4288 C CA . LYS B 1 252 ? -19.297 -22.656 5.973 1 98.19 252 LYS B CA 1
ATOM 4289 C C . LYS B 1 252 ? -18.844 -23.438 4.746 1 98.19 252 LYS B C 1
ATOM 4291 O O . LYS B 1 252 ? -18.047 -22.938 3.945 1 98.19 252 LYS B O 1
ATOM 4296 N N . ALA B 1 253 ? -19.359 -24.594 4.559 1 98.44 253 ALA B N 1
ATOM 4297 C CA . ALA B 1 253 ? -18.969 -25.484 3.465 1 98.44 253 ALA B CA 1
ATOM 4298 C C . ALA B 1 253 ? -19.469 -24.953 2.123 1 98.44 253 ALA B C 1
ATOM 4300 O O . ALA B 1 253 ? -20.578 -24.422 2.029 1 98.44 253 ALA B O 1
ATOM 4301 N N . ILE B 1 254 ? -18.703 -25.109 1.139 1 98.62 254 ILE B N 1
ATOM 4302 C CA . ILE B 1 254 ? -19.125 -24.938 -0.25 1 98.62 254 ILE B CA 1
ATOM 4303 C C . ILE B 1 254 ? -19.609 -26.266 -0.815 1 98.62 254 ILE B C 1
ATOM 4305 O O . ILE B 1 254 ? -18.922 -27.281 -0.733 1 98.62 254 ILE B O 1
ATOM 4309 N N . GLY B 1 255 ? -20.781 -26.203 -1.422 1 97.69 255 GLY B N 1
ATOM 4310 C CA . GLY B 1 255 ? -21.344 -27.484 -1.851 1 97.69 255 GLY B CA 1
ATOM 4311 C C . GLY B 1 255 ? -21.406 -28.516 -0.736 1 97.69 255 GLY B C 1
ATOM 4312 O O . GLY B 1 255 ? -21.969 -28.234 0.331 1 97.69 255 GLY B O 1
ATOM 4313 N N . ASN B 1 256 ? -20.812 -29.688 -0.981 1 97.44 256 ASN B N 1
ATOM 4314 C CA . ASN B 1 256 ? -20.828 -30.734 0.033 1 97.44 256 ASN B CA 1
ATOM 4315 C C . ASN B 1 256 ? -19.562 -30.719 0.867 1 97.44 256 ASN B C 1
ATOM 4317 O O . ASN B 1 256 ? -19.297 -31.656 1.629 1 97.44 256 ASN B O 1
ATOM 4321 N N . GLY B 1 257 ? -18.734 -29.719 0.682 1 98.19 257 GLY B N 1
ATOM 4322 C CA . GLY B 1 257 ? -17.531 -29.578 1.493 1 98.19 257 GLY B CA 1
ATOM 4323 C C . GLY B 1 257 ? -16.344 -30.344 0.954 1 98.19 257 GLY B C 1
ATOM 4324 O O . GLY B 1 257 ? -15.312 -30.453 1.622 1 98.19 257 GLY B O 1
ATOM 4325 N N . THR B 1 258 ? -16.516 -30.844 -0.216 1 98.44 258 THR B N 1
ATOM 4326 C CA . THR B 1 258 ? -15.43 -31.594 -0.848 1 98.44 258 THR B CA 1
ATOM 4327 C C . THR B 1 258 ? -15.094 -31.016 -2.215 1 98.44 258 THR B C 1
ATOM 4329 O O . THR B 1 258 ? -15.859 -30.219 -2.764 1 98.44 258 THR B O 1
ATOM 4332 N N . VAL B 1 259 ? -13.977 -31.344 -2.695 1 98.81 259 VAL B N 1
ATOM 4333 C CA . VAL B 1 259 ? -13.562 -30.875 -4.016 1 98.81 259 VAL B CA 1
ATOM 4334 C C . VAL B 1 259 ? -14.461 -31.484 -5.086 1 98.81 259 VAL B C 1
ATOM 4336 O O . VAL B 1 259 ? -14.695 -32.688 -5.102 1 98.81 259 VAL B O 1
ATOM 4339 N N . GLY B 1 260 ? -14.945 -30.656 -5.918 1 98.5 260 GLY B N 1
ATOM 4340 C CA . GLY B 1 260 ? -15.906 -31.109 -6.906 1 98.5 260 GLY B CA 1
ATOM 4341 C C . GLY B 1 260 ? -15.258 -31.641 -8.172 1 98.5 260 GLY B C 1
ATOM 4342 O O . GLY B 1 260 ? -14.078 -31.406 -8.422 1 98.5 260 GLY B O 1
ATOM 4343 N N . GLU B 1 261 ? -16.047 -32.344 -8.977 1 98.44 261 GLU B N 1
ATOM 4344 C CA . GLU B 1 261 ? -15.562 -33.062 -10.156 1 98.44 261 GLU B CA 1
ATOM 4345 C C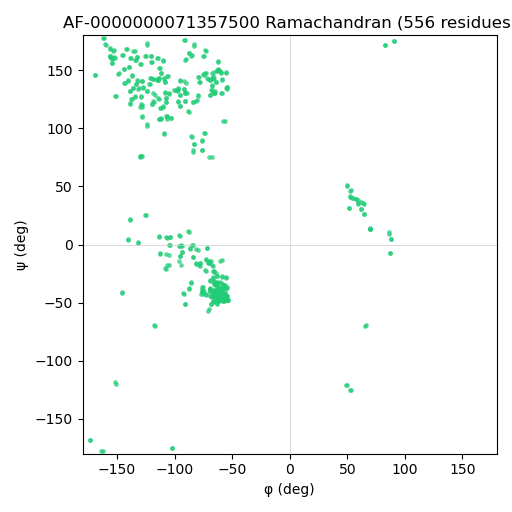 . GLU B 1 261 ? -15.117 -32.094 -11.242 1 98.44 261 GLU B C 1
ATOM 4347 O O . GLU B 1 261 ? -14.164 -32.375 -11.969 1 98.44 261 GLU B O 1
ATOM 4352 N N . ILE B 1 262 ? -15.812 -31.016 -11.391 1 98.56 262 ILE B N 1
ATOM 4353 C CA . ILE B 1 262 ? -15.453 -30.047 -12.422 1 98.56 262 ILE B CA 1
ATOM 4354 C C . ILE B 1 262 ? -14.102 -29.422 -12.094 1 98.56 262 ILE B C 1
ATOM 4356 O O . ILE B 1 262 ? -13.242 -29.297 -12.961 1 98.56 262 ILE B O 1
ATOM 4360 N N . THR B 1 263 ? -13.906 -29.047 -10.844 1 98.75 263 THR B N 1
ATOM 4361 C CA . THR B 1 263 ? -12.633 -28.516 -10.398 1 98.75 263 THR B CA 1
ATOM 4362 C C . THR B 1 263 ? -11.508 -29.516 -10.617 1 98.75 263 THR B C 1
ATOM 4364 O O . THR B 1 263 ? -10.453 -29.188 -11.156 1 98.75 263 THR B O 1
ATOM 4367 N N . LYS B 1 264 ? -11.75 -30.766 -10.281 1 98.62 264 LYS B N 1
ATOM 4368 C CA . LYS B 1 264 ? -10.75 -31.828 -10.461 1 98.62 264 LYS B CA 1
ATOM 4369 C C . LYS B 1 264 ? -10.367 -31.969 -11.93 1 98.62 264 LYS B C 1
ATOM 4371 O O . LYS B 1 264 ? -9.188 -32.125 -12.258 1 98.62 264 LYS B O 1
ATOM 4376 N N . ASN B 1 265 ? -11.336 -31.969 -12.711 1 98.31 265 ASN B N 1
ATOM 4377 C CA . ASN B 1 265 ? -11.086 -32.062 -14.141 1 98.31 265 ASN B CA 1
ATOM 4378 C C . ASN B 1 265 ? -10.234 -30.922 -14.648 1 98.31 265 ASN B C 1
ATOM 4380 O O . ASN B 1 265 ? -9.312 -31.125 -15.445 1 98.31 265 ASN B O 1
ATOM 4384 N N . LEU B 1 266 ? -10.57 -29.703 -14.227 1 98.5 266 LEU B N 1
ATOM 4385 C CA . LEU B 1 266 ? -9.805 -28.531 -14.641 1 98.5 266 LEU B CA 1
ATOM 4386 C C . LEU B 1 266 ? -8.375 -28.609 -14.109 1 98.5 266 LEU B C 1
ATOM 4388 O O . LEU B 1 266 ? -7.438 -28.188 -14.789 1 98.5 266 LEU B O 1
ATOM 4392 N N . MET B 1 267 ? -8.219 -29.094 -12.867 1 98.31 267 MET B N 1
ATOM 4393 C CA . MET B 1 267 ? -6.891 -29.297 -12.305 1 98.31 267 MET B CA 1
ATOM 4394 C C . MET B 1 267 ? -6.055 -30.203 -13.195 1 98.31 267 MET B C 1
ATOM 4396 O O . MET B 1 267 ? -4.898 -29.891 -13.492 1 98.31 267 MET B O 1
ATOM 4400 N N . THR B 1 268 ? -6.617 -31.297 -13.625 1 97.75 268 THR B N 1
ATOM 4401 C CA . THR B 1 268 ? -5.938 -32.281 -14.477 1 97.75 268 THR B CA 1
ATOM 4402 C C . THR B 1 268 ? -5.555 -31.641 -15.812 1 97.75 268 THR B C 1
ATOM 4404 O O . THR B 1 268 ? -4.422 -31.781 -16.281 1 97.75 268 THR B O 1
ATOM 4407 N N . LYS B 1 269 ? -6.496 -30.938 -16.375 1 97.31 269 LYS B N 1
ATOM 4408 C CA . LYS B 1 269 ? -6.246 -30.281 -17.656 1 97.31 269 LYS B CA 1
ATOM 4409 C C . LYS B 1 269 ? -5.121 -29.25 -17.547 1 97.31 269 LYS B C 1
ATOM 4411 O O . LYS B 1 269 ? -4.305 -29.109 -18.453 1 97.31 269 LYS B O 1
ATOM 4416 N N . PHE B 1 270 ? -5.168 -28.531 -16.516 1 96.94 270 PHE B N 1
ATOM 4417 C CA . PHE B 1 270 ? -4.145 -27.5 -16.312 1 96.94 270 PHE B CA 1
ATOM 4418 C C . PHE B 1 270 ? -2.764 -28.141 -16.203 1 96.94 270 PHE B C 1
ATOM 4420 O O . PHE B 1 270 ? -1.792 -27.625 -16.766 1 96.94 270 PHE B O 1
ATOM 4427 N N . LEU B 1 271 ? -2.641 -29.203 -15.461 1 94.81 271 LEU B N 1
ATOM 4428 C CA . LEU B 1 271 ? -1.371 -29.906 -15.305 1 94.81 271 LEU B CA 1
ATOM 4429 C C . LEU B 1 271 ? -0.87 -30.422 -16.641 1 94.81 271 LEU B C 1
ATOM 4431 O O . LEU B 1 271 ? 0.331 -30.391 -16.922 1 94.81 271 LEU B O 1
ATOM 4435 N N . GLU B 1 272 ? -1.779 -30.922 -17.406 1 94.75 272 GLU B N 1
ATOM 4436 C CA . GLU B 1 272 ? -1.429 -31.375 -18.75 1 94.75 272 GLU B CA 1
ATOM 4437 C C . GLU B 1 272 ? -0.912 -30.219 -19.609 1 94.75 272 GLU B C 1
ATOM 4439 O O . GLU B 1 272 ? 0.079 -30.375 -20.328 1 94.75 272 GLU B O 1
ATOM 4444 N N . MET B 1 273 ? -1.645 -29.156 -19.547 1 93.12 273 MET B N 1
ATOM 4445 C CA . MET B 1 273 ? -1.233 -27.969 -20.297 1 93.12 273 MET B CA 1
ATOM 4446 C C . MET B 1 273 ? 0.156 -27.516 -19.875 1 93.12 273 MET B C 1
ATOM 4448 O O . MET B 1 273 ? 0.995 -27.188 -20.703 1 93.12 273 MET B O 1
ATOM 4452 N N . GLU B 1 274 ? 0.376 -27.406 -18.547 1 91 274 GLU B N 1
ATOM 4453 C CA . GLU B 1 274 ? 1.674 -27.016 -18.016 1 91 274 GLU B CA 1
ATOM 4454 C C . GLU B 1 274 ? 2.781 -27.938 -18.5 1 91 274 GLU B C 1
ATOM 4456 O O . GLU B 1 274 ? 3.861 -27.484 -18.875 1 91 274 GLU B O 1
ATOM 4461 N N . ALA B 1 275 ? 2.535 -29.25 -18.516 1 90.31 275 ALA B N 1
ATOM 4462 C CA . ALA B 1 275 ? 3.5 -30.234 -18.969 1 90.31 275 ALA B CA 1
ATOM 4463 C C . ALA B 1 275 ? 3.844 -30.031 -20.438 1 90.31 275 ALA B C 1
ATOM 4465 O O . ALA B 1 275 ? 5.004 -30.172 -20.844 1 90.31 275 ALA B O 1
ATOM 4466 N N . ASN B 1 276 ? 2.883 -29.703 -21.172 1 89.19 276 ASN B N 1
ATOM 4467 C CA . ASN B 1 276 ? 3.09 -29.453 -22.594 1 89.19 276 ASN B CA 1
ATOM 4468 C C . ASN B 1 276 ? 3.902 -28.188 -22.844 1 89.19 276 ASN B C 1
ATOM 4470 O O . ASN B 1 276 ? 4.684 -28.109 -23.781 1 89.19 276 ASN B O 1
ATOM 4474 N N . GLU B 1 277 ? 3.594 -27.25 -22.031 1 86.56 277 GLU B N 1
ATOM 4475 C CA . GLU B 1 277 ? 4.297 -25.969 -22.141 1 86.56 277 GLU B CA 1
ATOM 4476 C C . GLU B 1 277 ? 5.789 -26.141 -21.859 1 86.56 277 GLU B C 1
ATOM 4478 O O . GLU B 1 277 ? 6.621 -25.484 -22.5 1 86.56 277 GLU B O 1
ATOM 4483 N N . VAL B 1 278 ? 6.191 -26.953 -21 1 83.25 278 VAL B N 1
ATOM 4484 C CA . VAL B 1 278 ? 7.582 -27.125 -20.594 1 83.25 278 VAL B CA 1
ATOM 4485 C C . VAL B 1 278 ? 8.281 -28.094 -21.531 1 83.25 278 VAL B C 1
ATOM 4487 O O . VAL B 1 278 ? 9.516 -28.094 -21.641 1 83.25 278 VAL B O 1
ATOM 4490 N N . GLY B 1 279 ? 7.555 -29.062 -22.047 1 75.25 279 GLY B N 1
ATOM 4491 C CA . GLY B 1 279 ? 8.125 -30 -23 1 75.25 279 GLY B CA 1
ATOM 4492 C C . GLY B 1 279 ? 8.43 -29.375 -24.359 1 75.25 279 GLY B C 1
ATOM 4493 O O . GLY B 1 279 ? 9.094 -29.969 -25.188 1 75.25 279 GLY B O 1
ATOM 4494 N N . GLN B 1 280 ? 7.93 -28.219 -24.656 1 63.94 280 GLN B N 1
ATOM 4495 C CA . GLN B 1 280 ? 8.211 -27.469 -25.875 1 63.94 280 GLN B CA 1
ATOM 4496 C C . GLN B 1 280 ? 9.398 -26.531 -25.688 1 63.94 280 GLN B C 1
ATOM 4498 O O . GLN B 1 280 ? 9.633 -26.031 -24.578 1 63.94 280 GLN B O 1
#

InterPro domains:
  IPR001544 Aminotransferase class IV [PF01063] (38-249)
  IPR036038 Aminotransferase-like, PLP-dependent enzymes [SSF56752] (10-273)
  IPR043131 Branched-chain-amino-acid aminotransferase-like, N-terminal [G3DSA:3.30.470.10] (2-121)
  IPR043132 Branched-chain-amino-acid aminotransferase-like, C-terminal [G3DSA:3.20.10.10] (123-278)
  IPR050571 Class-IV Pyridoxal-Phosphate-Dependent Aminotransferase [PTHR42743] (20-273)

Solvent-accessible surface area (backbone atoms only — not comparable to full-atom values): 28792 Å² total; per-residue (Å²): 128,85,49,71,72,52,30,42,65,46,21,38,48,64,84,44,76,41,55,39,81,70,42,67,35,53,65,64,19,22,12,36,63,25,9,29,26,36,43,48,68,44,42,29,51,83,57,34,66,57,67,48,69,63,53,50,51,50,43,54,48,30,30,57,76,63,61,37,60,70,91,63,52,73,68,58,47,50,50,53,50,50,51,45,34,60,76,55,63,34,35,70,19,26,40,39,40,37,40,32,18,13,58,24,78,79,64,58,53,63,39,67,33,42,45,35,36,41,36,26,72,58,77,62,75,56,69,62,42,58,64,50,24,37,27,30,36,73,41,89,42,68,64,88,56,25,76,41,52,52,14,69,39,42,59,59,47,60,59,46,76,55,20,70,85,66,61,36,74,51,43,38,26,22,49,99,54,33,36,30,28,34,84,78,28,42,42,37,38,27,47,94,90,39,45,38,27,47,62,55,70,37,58,82,48,68,50,51,52,53,49,46,66,80,39,70,80,51,42,71,38,84,39,46,52,73,52,56,68,66,19,47,30,37,32,34,28,22,80,63,52,46,65,31,33,35,12,26,48,69,91,36,58,23,48,88,40,46,64,37,70,67,60,52,51,51,40,52,50,49,53,50,50,54,52,52,58,64,75,98,127,82,48,73,73,52,32,42,65,45,20,37,49,65,83,44,78,41,54,39,78,69,41,67,35,52,67,64,19,21,12,36,62,25,7,30,27,36,43,48,69,42,42,29,52,83,58,34,66,57,66,50,70,61,54,50,51,50,44,54,49,31,30,56,77,65,61,37,61,70,93,62,52,73,68,58,47,51,50,53,51,51,52,46,34,60,74,55,65,34,35,68,19,28,40,39,38,36,38,32,18,12,57,24,77,78,64,59,54,63,41,67,35,40,44,36,36,41,35,26,72,61,76,62,73,58,69,63,41,57,64,49,24,39,27,29,36,73,42,89,42,68,62,88,57,26,76,40,51,52,14,70,38,40,59,58,48,60,58,46,76,54,19,70,85,65,62,37,75,50,45,39,24,20,48,98,54,33,36,30,26,33,85,77,30,41,44,38,38,28,47,95,91,40,45,37,28,45,61,55,70,36,58,82,48,68,48,52,51,53,48,46,68,81,40,68,80,51,41,70,38,84,39,46,51,72,52,56,69,66,17,47,28,35,32,34,28,22,81,62,51,47,66,32,33,36,13,27,47,69,90,35,58,22,49,87,40,46,65,36,68,67,58,51,50,51,40,54,50,48,52,52,50,53,51,52,60,63,74,98

Secondary structure (DSSP, 8-state):
---TTTS-SEEEETTEEEEGGG--B-TTBHHHHS--EEEEEEEEETTEETTHHHHHHHHHHHHHHTT------HHHHHHHHHHHHHHTT-SSEEEEEEEE--B-TTSSS--S--EEEEEE---PPPHHHHHH-EEEEEEE---TTTTS-BS--HHHHHHGGGTTTTT--EEEEEETTEE---SSSEEEEEETTEEEE--SSS---HHHHHHHHH-TT-EE---BHHHHHT-SEEEEEETTTEEEEEEEETTEESTTSS--HHHHHHHHHHHHHHHHHHH-/---TTTS-SEEEETTEEEEGGG--B-TTBHHHHS--EEEEEEEEETTEETTHHHHHHHHHHHHHHTT------HHHHHHHHHHHHHHTT-SSEEEEEEEE--B-TTSSS--S--EEEEEE---PPPHHHHHH-EEEEEEE---TTTTS-BS--HHHHHHGGGTTTTT--EEEEEETTEE---SSSEEEEEETTEEEE--SSS---HHHHHHHHH-TT-EE--EEHHHHHT-SEEEEEETTTEEEEEEEETTEESTTSS--HHHHHHHHHHHHHHHHHHH-